Protein AF-0000000081335199 (afdb_homodimer)

Radius of gyration: 25.82 Å; Cα contacts (8 Å, |Δi|>4): 735; chains: 2; bounding box: 62×89×56 Å

Foldseek 3Di:
DVVLVVLLVVLLVCLLPPCLLLLCADLLLVLLVLLQCLLVLVLLVLLLVLLQVVQAPPDPPHDGGPDVLSNVLSVVVCCCQAWNAAPVGGTHHLSVLSVVLSVLSPRDPQLVVQLVVCVVVVHDNLVSCVVSVSDDLSSQLSVLSNCCSPPNDSLLSLLLSQQLPLARLLSSLVSNVVSHPPPCVRRVSSNVSNVSSNPPRPPPSNVSSVVVSCVVCVVPPVSVVSSSVSSSVSSVSVVSSSVVSSVVSVVSVVVVVD/DVVLVVLLVVLLVCLLPPCLLLLCADLLLVLLVLLQCLLVLVLLVLLLVLLQVVQAPPDPPHDGGPDVLSNVLSVVVCCCQAWNAAPVGGTHHLSVLSVVLSVLSPRDCQLVVQLVVCVVVVHDNLVSCVVSVSDDLSSQLSVLSNCCSPPNDSLLSLLLSQQQPLPRLLSSLVSNVVSHPPPCVRRVSVNVSNVSSNVPRPPPSNVSSVVVSCVVCVVPPVSVVSSSVSSSVSSVSVVSSSVVSSVVSVVSVVVVVD

Secondary structure (DSSP, 8-state):
-HHHHHHHHHHHHHHHT-THHHH--SHHHHHHHHHHHHHHHHHHHHHHHHHHHHHS--SSS----S-HHHHHHHHHHHHHHHHEEPTTSSEE-HHHHHHHHHHHHT---HHHHHHHHHHHTT--HHHHHHHHT--HHHHHHHHHHHHHHHHS-HHHHHHHHIIIIITTHHHHHHHHHHH--S-TTT-HHHHHHHHHHHHHIIIIIHHHHHHHHHHHHTT-HHHHHHHHHHHHHHHHHHHHHHHHHHHHHHHHHHHHH-/-HHHHHHHHHHHHHHHT-THHHH--SHHHHHHHHHHHHHHHHHHHHHHHHHHHHHS--SSS----S-HHHHHHHHHHHHHHHHEEPTTSSEE-HHHHHHHHHHHHT---HHHHHHHHHHHTT--HHHHHHHHT--HHHHHHHHHHHHHHHHS-HHHHHHHHIIIIITTHHHHHHHHHHH--S-TTT-HHHHHHHHHHHHHIIIIIHHHHHHHHHHHHTT-HHHHHHHHHHHHHHHHHHHHHHHHHHHHHHHHHHHHH-

InterPro domains:
  IPR016084 Haem oxygenase-like, multi-helical [G3DSA:1.20.910.10] (7-250)
  IPR016084 Haem oxygenase-like, multi-helical [SSF48613] (106-246)
  IPR024423 Protein of unknown function DUF3050 [PF11251] (6-245)

Structure (mmCIF, N/CA/C/O backbone):
data_AF-0000000081335199-model_v1
#
loop_
_entity.id
_entity.type
_entity.pdbx_description
1 polymer 'DUF3050 domain-containing protein'
#
loop_
_atom_site.group_PDB
_atom_site.id
_atom_site.type_symbol
_atom_site.label_atom_id
_atom_site.label_alt_id
_atom_site.label_comp_id
_atom_site.label_asym_id
_atom_site.label_entity_id
_atom_site.label_seq_id
_atom_site.pdbx_PDB_ins_code
_atom_site.Cartn_x
_atom_site.Cartn_y
_atom_site.Cartn_z
_atom_site.occupancy
_atom_site.B_iso_or_equiv
_atom_site.auth_seq_id
_atom_site.auth_comp_id
_atom_site.auth_asym_id
_atom_site.auth_atom_id
_atom_site.pdbx_PDB_model_num
ATOM 1 N N . MET A 1 1 ? 31.25 -16.438 -7.137 1 57.59 1 MET A N 1
ATOM 2 C CA . MET A 1 1 ? 30.312 -15.383 -7.484 1 57.59 1 MET A CA 1
ATOM 3 C C . MET A 1 1 ? 30 -15.398 -8.977 1 57.59 1 MET A C 1
ATOM 5 O O . MET A 1 1 ? 28.828 -15.359 -9.375 1 57.59 1 MET A O 1
ATOM 9 N N . GLU A 1 2 ? 31.109 -15.484 -9.82 1 64.5 2 GLU A N 1
ATOM 10 C CA . GLU A 1 2 ? 30.953 -15.578 -11.266 1 64.5 2 GLU A CA 1
ATOM 11 C C . GLU A 1 2 ? 30.219 -16.859 -11.656 1 64.5 2 GLU A C 1
ATOM 13 O O . GLU A 1 2 ? 29.375 -16.844 -12.562 1 64.5 2 GLU A O 1
ATOM 18 N N . ASP A 1 3 ? 30.344 -17.75 -10.727 1 90 3 ASP A N 1
ATOM 19 C CA . ASP A 1 3 ? 29.734 -19.062 -11.008 1 90 3 ASP A CA 1
ATOM 20 C C . ASP A 1 3 ? 28.234 -19.047 -10.727 1 90 3 ASP A C 1
ATOM 22 O O . ASP A 1 3 ? 27.438 -19.516 -11.539 1 90 3 ASP A O 1
ATOM 26 N N . LYS A 1 4 ? 27.891 -18.266 -9.734 1 93.94 4 LYS A N 1
ATOM 27 C CA . LYS A 1 4 ? 26.469 -18.234 -9.391 1 93.94 4 LYS A CA 1
ATOM 28 C C . LYS A 1 4 ? 25.688 -17.359 -10.359 1 93.94 4 LYS A C 1
ATOM 30 O O . LYS A 1 4 ? 24.547 -17.672 -10.711 1 93.94 4 LYS A O 1
ATOM 35 N N . LYS A 1 5 ? 26.406 -16.312 -10.75 1 92.88 5 LYS A N 1
ATOM 36 C CA . LYS A 1 5 ? 25.781 -15.438 -11.742 1 92.88 5 LYS A CA 1
ATOM 37 C C . LYS A 1 5 ? 25.516 -16.188 -13.047 1 92.88 5 LYS A C 1
ATOM 39 O O . LYS A 1 5 ? 24.438 -16.062 -13.625 1 92.88 5 LYS A O 1
ATOM 44 N N . SER A 1 6 ? 26.438 -16.906 -13.484 1 95.19 6 SER A N 1
ATOM 45 C CA . SER A 1 6 ? 26.297 -17.688 -14.695 1 95.19 6 SER A CA 1
ATOM 46 C C . SER A 1 6 ? 25.234 -18.781 -14.531 1 95.19 6 SER A C 1
ATOM 48 O O . SER A 1 6 ? 24.469 -19.047 -15.461 1 95.19 6 SER A O 1
ATOM 50 N N . LEU A 1 7 ? 25.312 -19.391 -13.391 1 95.94 7 LEU A N 1
ATOM 51 C CA . LEU A 1 7 ? 24.312 -20.406 -13.109 1 95.94 7 LEU A CA 1
ATOM 52 C C . LEU A 1 7 ? 22.906 -19.828 -13.141 1 95.94 7 LEU A C 1
ATOM 54 O O . LEU A 1 7 ? 21.984 -20.422 -13.711 1 95.94 7 LEU A O 1
ATOM 58 N N . LEU A 1 8 ? 22.734 -18.672 -12.484 1 95.44 8 LEU A N 1
ATOM 59 C CA . LEU A 1 8 ? 21.438 -18 -12.477 1 95.44 8 LEU A CA 1
ATOM 60 C C . LEU A 1 8 ? 20.969 -17.703 -13.906 1 95.44 8 LEU A C 1
ATOM 62 O O . LEU A 1 8 ? 19.828 -17.984 -14.258 1 95.44 8 LEU A O 1
ATOM 66 N N . SER A 1 9 ? 21.859 -17.219 -14.695 1 93.94 9 SER A N 1
ATOM 67 C CA . SER A 1 9 ? 21.531 -16.906 -16.078 1 93.94 9 SER A CA 1
ATOM 68 C C . SER A 1 9 ? 21.109 -18.156 -16.844 1 93.94 9 SER A C 1
ATOM 70 O O . SER A 1 9 ? 20.156 -18.141 -17.625 1 93.94 9 SER A O 1
ATOM 72 N N . ALA A 1 10 ? 21.812 -19.188 -16.641 1 94.94 10 ALA A N 1
ATOM 73 C CA . ALA A 1 10 ? 21.5 -20.453 -17.297 1 94.94 10 ALA A CA 1
ATOM 74 C C . ALA A 1 10 ? 20.141 -20.984 -16.875 1 94.94 10 ALA A C 1
ATOM 76 O O . ALA A 1 10 ? 19.359 -21.469 -17.719 1 94.94 10 ALA A O 1
ATOM 77 N N . LYS A 1 11 ? 19.875 -20.922 -15.609 1 94.06 11 LYS A N 1
ATOM 78 C CA . LYS A 1 11 ? 18.609 -21.422 -15.094 1 94.06 11 LYS A CA 1
ATOM 79 C C . LYS A 1 11 ? 17.438 -20.562 -15.578 1 94.06 11 LYS A C 1
ATOM 81 O O . LYS A 1 11 ? 16.359 -21.078 -15.859 1 94.06 11 LYS A O 1
ATOM 86 N N . LYS A 1 12 ? 17.672 -19.281 -15.633 1 91.94 12 LYS A N 1
ATOM 87 C CA . LYS A 1 12 ? 16.641 -18.406 -16.156 1 91.94 12 LYS A CA 1
ATOM 88 C C . LYS A 1 12 ? 16.344 -18.703 -17.625 1 91.94 12 LYS A C 1
ATOM 90 O O . LYS A 1 12 ? 15.195 -18.656 -18.062 1 91.94 12 LYS A O 1
ATOM 95 N N . LEU A 1 13 ? 17.391 -18.969 -18.359 1 90.06 13 LEU A N 1
ATOM 96 C CA . LEU A 1 13 ? 17.234 -19.344 -19.766 1 90.06 13 LEU A CA 1
ATOM 97 C C . LEU A 1 13 ? 16.453 -20.656 -19.891 1 90.06 13 LEU A C 1
ATOM 99 O O . LEU A 1 13 ? 15.57 -20.781 -20.75 1 90.06 13 LEU A O 1
ATOM 103 N N . GLU A 1 14 ? 16.797 -21.578 -19.062 1 91.81 14 GLU A N 1
ATOM 104 C CA . GLU A 1 14 ? 16.078 -22.844 -19.016 1 91.81 14 GLU A CA 1
ATOM 105 C C . GLU A 1 14 ? 14.594 -22.625 -18.719 1 91.81 14 GLU A C 1
ATOM 107 O O . GLU A 1 14 ? 13.727 -23.25 -19.359 1 91.81 14 GLU A O 1
ATOM 112 N N . LEU A 1 15 ? 14.328 -21.781 -17.797 1 90.94 15 LEU A N 1
ATOM 113 C CA . LEU A 1 15 ? 12.953 -21.469 -17.406 1 90.94 15 LEU A CA 1
ATOM 114 C C . LEU A 1 15 ? 12.195 -20.828 -18.562 1 90.94 15 LEU A C 1
ATOM 116 O O . LEU A 1 15 ? 11.055 -21.203 -18.844 1 90.94 15 LEU A O 1
ATOM 120 N N . GLY A 1 16 ? 12.812 -19.891 -19.234 1 86 16 GLY A N 1
ATOM 121 C CA . GLY A 1 16 ? 12.195 -19.188 -20.344 1 86 16 GLY A CA 1
ATOM 122 C C . GLY A 1 16 ? 11.891 -20.094 -21.531 1 86 16 GLY A C 1
ATOM 123 O O . GLY A 1 16 ? 10.938 -19.859 -22.281 1 86 16 GLY A O 1
ATOM 124 N N . ASN A 1 17 ? 12.625 -21.172 -21.656 1 86 17 ASN A N 1
ATOM 125 C CA . ASN A 1 17 ? 12.484 -22.094 -22.781 1 86 17 ASN A CA 1
ATOM 126 C C . ASN A 1 17 ? 11.789 -23.391 -22.359 1 86 17 ASN A C 1
ATOM 128 O O . ASN A 1 17 ? 11.82 -24.375 -23.094 1 86 17 ASN A O 1
ATOM 132 N N . HIS A 1 18 ? 11.219 -23.344 -21.266 1 89.06 18 HIS A N 1
ATOM 133 C CA . HIS A 1 18 ? 10.609 -24.578 -20.75 1 89.06 18 HIS A CA 1
ATOM 134 C C . HIS A 1 18 ? 9.555 -25.094 -21.719 1 89.06 18 HIS A C 1
ATOM 136 O O . HIS A 1 18 ? 8.789 -24.312 -22.297 1 89.06 18 HIS A O 1
ATOM 142 N N . GLN A 1 19 ? 9.383 -26.375 -21.922 1 87.88 19 GLN A N 1
ATOM 143 C CA . GLN A 1 19 ? 8.547 -27.031 -22.922 1 87.88 19 GLN A CA 1
ATOM 144 C C . GLN A 1 19 ? 7.066 -26.922 -22.578 1 87.88 19 GLN A C 1
ATOM 146 O O . GLN A 1 19 ? 6.203 -27.109 -23.438 1 87.88 19 GLN A O 1
ATOM 151 N N . ILE A 1 20 ? 6.789 -26.656 -21.328 1 87.5 20 ILE A N 1
ATOM 152 C CA . ILE A 1 20 ? 5.418 -26.656 -20.844 1 87.5 20 ILE A CA 1
ATOM 153 C C . ILE A 1 20 ? 4.57 -25.688 -21.656 1 87.5 20 ILE A C 1
ATOM 155 O O . ILE A 1 20 ? 3.395 -25.938 -21.922 1 87.5 20 ILE A O 1
ATOM 159 N N . PHE A 1 21 ? 5.09 -24.641 -22.141 1 82.75 21 PHE A N 1
ATOM 160 C CA . PHE A 1 21 ? 4.332 -23.594 -22.797 1 82.75 21 PHE A CA 1
ATOM 161 C C . PHE A 1 21 ? 3.854 -24.047 -24.172 1 82.75 21 PHE A C 1
ATOM 163 O O . PHE A 1 21 ? 2.727 -23.75 -24.578 1 82.75 21 PHE A O 1
ATOM 170 N N . ALA A 1 22 ? 4.637 -24.797 -24.766 1 81 22 ALA A N 1
ATOM 171 C CA . ALA A 1 22 ? 4.273 -25.328 -26.062 1 81 22 ALA A CA 1
ATOM 172 C C . ALA A 1 22 ? 3.227 -26.438 -25.938 1 81 22 ALA A C 1
ATOM 174 O O . ALA A 1 22 ? 2.514 -26.734 -26.906 1 81 22 ALA A O 1
ATOM 175 N N . GLU A 1 23 ? 3.111 -26.906 -24.812 1 84.44 23 GLU A N 1
ATOM 176 C CA . GLU A 1 23 ? 2.217 -28.047 -24.609 1 84.44 23 GLU A CA 1
ATOM 177 C C . GLU A 1 23 ? 0.815 -27.578 -24.219 1 84.44 23 GLU A C 1
ATOM 179 O O . GLU A 1 23 ? -0.126 -28.375 -24.219 1 84.44 23 GLU A O 1
ATOM 184 N N . ILE A 1 24 ? 0.669 -26.328 -23.891 1 83.5 24 ILE A N 1
ATOM 185 C CA . ILE A 1 24 ? -0.651 -25.766 -23.609 1 83.5 24 ILE A CA 1
ATOM 186 C C . ILE A 1 24 ? -1.354 -25.453 -24.938 1 83.5 24 ILE A C 1
ATOM 188 O O . ILE A 1 24 ? -1.366 -24.297 -25.375 1 83.5 24 ILE A O 1
ATOM 192 N N . ASN A 1 25 ? -2.012 -26.422 -25.547 1 78.94 25 ASN A N 1
ATOM 193 C CA . ASN A 1 25 ? -2.512 -26.266 -26.906 1 78.94 25 ASN A CA 1
ATOM 194 C C . ASN A 1 25 ? -3.998 -26.609 -27 1 78.94 25 ASN A C 1
ATOM 196 O O . ASN A 1 25 ? -4.547 -26.703 -28.094 1 78.94 25 ASN A O 1
ATOM 200 N N . SER A 1 26 ? -4.602 -26.875 -25.906 1 81.75 26 SER A N 1
ATOM 201 C CA . SER A 1 26 ? -6.031 -27.156 -25.859 1 81.75 26 SER A CA 1
ATOM 202 C C . SER A 1 26 ? -6.648 -26.672 -24.547 1 81.75 26 SER A C 1
ATOM 204 O O . SER A 1 26 ? -5.938 -26.438 -23.578 1 81.75 26 SER A O 1
ATOM 206 N N . LEU A 1 27 ? -7.945 -26.547 -24.547 1 84.31 27 LEU A N 1
ATOM 207 C CA . LEU A 1 27 ? -8.648 -26.016 -23.391 1 84.31 27 LEU A CA 1
ATOM 208 C C . LEU A 1 27 ? -8.539 -26.984 -22.203 1 84.31 27 LEU A C 1
ATOM 210 O O . LEU A 1 27 ? -8.297 -26.562 -21.078 1 84.31 27 LEU A O 1
ATOM 214 N N . PRO A 1 28 ? -8.672 -28.281 -22.484 1 87.56 28 PRO A N 1
ATOM 215 C CA . PRO A 1 28 ? -8.516 -29.188 -21.359 1 87.56 28 PRO A CA 1
ATOM 216 C C . PRO A 1 28 ? -7.137 -29.109 -20.719 1 87.56 28 PRO A C 1
ATOM 218 O O . PRO A 1 28 ? -7.027 -29.141 -19.484 1 87.56 28 PRO A O 1
ATOM 221 N N . VAL A 1 29 ? -6.164 -28.953 -21.5 1 87.19 29 VAL A N 1
ATOM 222 C CA . VAL A 1 29 ? -4.801 -28.844 -21 1 87.19 29 VAL A CA 1
ATOM 223 C C . VAL A 1 29 ? -4.629 -27.531 -20.234 1 87.19 29 VAL A C 1
ATOM 225 O O . VAL A 1 29 ? -4 -27.484 -19.188 1 87.19 29 VAL A O 1
ATOM 228 N N . LEU A 1 30 ? -5.188 -26.484 -20.797 1 88.31 30 LEU A N 1
ATOM 229 C CA . LEU A 1 30 ? -5.129 -25.188 -20.156 1 88.31 30 LEU A CA 1
ATOM 230 C C . LEU A 1 30 ? -5.789 -25.234 -18.781 1 88.31 30 LEU A C 1
ATOM 232 O O . LEU A 1 30 ? -5.281 -24.641 -17.828 1 88.31 30 LEU A O 1
ATOM 236 N N . ARG A 1 31 ? -6.848 -25.891 -18.703 1 92.19 31 ARG A N 1
ATOM 237 C CA . ARG A 1 31 ? -7.559 -26.016 -17.438 1 92.19 31 ARG A CA 1
ATOM 238 C C . ARG A 1 31 ? -6.684 -26.672 -16.375 1 92.19 31 ARG A C 1
ATOM 240 O O . ARG A 1 31 ? -6.594 -26.188 -15.242 1 92.19 31 ARG A O 1
ATOM 247 N N . VAL A 1 32 ? -6.055 -27.703 -16.797 1 91.81 32 VAL A N 1
ATOM 248 C CA . VAL A 1 32 ? -5.191 -28.438 -15.867 1 91.81 32 VAL A CA 1
ATOM 249 C C . VAL A 1 32 ? -4.031 -27.547 -15.438 1 91.81 32 VAL A C 1
ATOM 251 O O . VAL A 1 32 ? -3.686 -27.5 -14.25 1 91.81 32 VAL A O 1
ATOM 254 N N . PHE A 1 33 ? -3.523 -26.875 -16.328 1 92.56 33 PHE A N 1
ATOM 255 C CA . PHE A 1 33 ? -2.441 -25.938 -16.047 1 92.56 33 PHE A CA 1
ATOM 256 C C . PHE A 1 33 ? -2.881 -24.906 -15.031 1 92.56 33 PHE A C 1
ATOM 258 O O . PHE A 1 33 ? -2.203 -24.688 -14.023 1 92.56 33 PHE A O 1
ATOM 265 N N . MET A 1 34 ? -4.012 -24.312 -15.258 1 95.06 34 MET A N 1
ATOM 266 C CA . MET A 1 34 ? -4.496 -23.203 -14.438 1 95.06 34 MET A CA 1
ATOM 267 C C . MET A 1 34 ? -4.82 -23.672 -13.023 1 95.06 34 MET A C 1
ATOM 269 O O . MET A 1 34 ? -4.613 -22.922 -12.055 1 95.06 34 MET A O 1
ATOM 273 N N . GLU A 1 35 ? -5.289 -24.844 -12.875 1 96.69 35 GLU A N 1
ATOM 274 C CA . GLU A 1 35 ? -5.738 -25.359 -11.594 1 96.69 35 GLU A CA 1
ATOM 275 C C . GLU A 1 35 ? -4.566 -25.547 -10.633 1 96.69 35 GLU A C 1
ATOM 277 O O . GLU A 1 35 ? -4.754 -25.562 -9.414 1 96.69 35 GLU A O 1
ATOM 282 N N . THR A 1 36 ? -3.408 -25.562 -11.211 1 95.81 36 THR A N 1
ATOM 283 C CA . THR A 1 36 ? -2.213 -25.641 -10.383 1 95.81 36 THR A CA 1
ATOM 284 C C . THR A 1 36 ? -1.517 -24.281 -10.305 1 95.81 36 THR A C 1
ATOM 286 O O . THR A 1 36 ? -1.109 -23.844 -9.227 1 95.81 36 THR A O 1
ATOM 289 N N . HIS A 1 37 ? -1.4 -23.656 -11.438 1 95.31 37 HIS A N 1
ATOM 290 C CA . HIS A 1 37 ? -0.666 -22.406 -11.539 1 95.31 37 HIS A CA 1
ATOM 291 C C . HIS A 1 37 ? -1.294 -21.328 -10.664 1 95.31 37 HIS A C 1
ATOM 293 O O . HIS A 1 37 ? -0.603 -20.406 -10.203 1 95.31 37 HIS A O 1
ATOM 299 N N . VAL A 1 38 ? -2.559 -21.422 -10.359 1 97.81 38 VAL A N 1
ATOM 300 C CA . VAL A 1 38 ? -3.271 -20.422 -9.57 1 97.81 38 VAL A CA 1
ATOM 301 C C . VAL A 1 38 ? -2.623 -20.297 -8.188 1 97.81 38 VAL A C 1
ATOM 303 O O . VAL A 1 38 ? -2.609 -19.219 -7.602 1 97.81 38 VAL A O 1
ATOM 306 N N . PHE A 1 39 ? -2.035 -21.344 -7.668 1 98.31 39 PHE A N 1
ATOM 307 C CA . PHE A 1 39 ? -1.361 -21.297 -6.375 1 98.31 39 PHE A CA 1
ATOM 308 C C . PHE A 1 39 ? -0.109 -20.422 -6.449 1 98.31 39 PHE A C 1
ATOM 310 O O . PHE A 1 39 ? 0.224 -19.719 -5.492 1 98.31 39 PHE A O 1
ATOM 317 N N . ALA A 1 40 ? 0.54 -20.469 -7.602 1 96.31 40 ALA A N 1
ATOM 318 C CA . ALA A 1 40 ? 1.708 -19.625 -7.816 1 96.31 40 ALA A CA 1
ATOM 319 C C . ALA A 1 40 ? 1.299 -18.156 -7.98 1 96.31 40 ALA A C 1
ATOM 321 O O . ALA A 1 40 ? 2.031 -17.25 -7.57 1 96.31 40 ALA A O 1
ATOM 322 N N . VAL A 1 41 ? 0.134 -17.984 -8.57 1 96.25 41 VAL A N 1
ATOM 323 C CA . VAL A 1 41 ? -0.402 -16.625 -8.688 1 96.25 41 VAL A CA 1
ATOM 324 C C . VAL A 1 41 ? -0.678 -16.047 -7.301 1 96.25 41 VAL A C 1
ATOM 326 O O . VAL A 1 41 ? -0.347 -14.898 -7.023 1 96.25 41 VAL A O 1
ATOM 329 N N . TRP A 1 42 ? -1.194 -16.859 -6.418 1 98.12 42 TRP A N 1
ATOM 330 C CA . TRP A 1 42 ? -1.575 -16.438 -5.074 1 98.12 42 TRP A CA 1
ATOM 331 C C . TRP A 1 42 ? -0.344 -16.109 -4.238 1 98.12 42 TRP A C 1
ATOM 333 O O . TRP A 1 42 ? -0.297 -15.07 -3.576 1 98.12 42 TRP A O 1
ATOM 343 N N . ASP A 1 43 ? 0.627 -16.969 -4.207 1 98 43 ASP A N 1
ATOM 344 C CA . ASP A 1 43 ? 1.722 -16.828 -3.25 1 98 43 ASP A CA 1
ATOM 345 C C . ASP A 1 43 ? 2.631 -15.656 -3.621 1 98 43 ASP A C 1
ATOM 347 O O . ASP A 1 43 ? 3.385 -15.156 -2.783 1 98 43 ASP A O 1
ATOM 351 N N . PHE A 1 44 ? 2.586 -15.25 -4.926 1 95.69 44 PHE A N 1
ATOM 352 C CA . PHE A 1 44 ? 3.342 -14.094 -5.391 1 95.69 44 PHE A CA 1
ATOM 353 C C . PHE A 1 44 ? 3.117 -12.891 -4.477 1 95.69 44 PHE A C 1
ATOM 355 O O . PHE A 1 44 ? 4.059 -12.164 -4.16 1 95.69 44 PHE A O 1
ATOM 362 N N . MET A 1 45 ? 1.936 -12.672 -4.102 1 97.5 45 MET A N 1
ATOM 363 C CA . MET A 1 45 ? 1.551 -11.492 -3.326 1 97.5 45 MET A CA 1
ATOM 364 C C . MET A 1 45 ? 2.277 -11.461 -1.984 1 97.5 45 MET A C 1
ATOM 366 O O . MET A 1 45 ? 2.564 -10.391 -1.455 1 97.5 45 MET A O 1
ATOM 370 N N . SER A 1 46 ? 2.613 -12.625 -1.498 1 98.5 46 SER A N 1
ATOM 371 C CA . SER A 1 46 ? 3.295 -12.648 -0.209 1 98.5 46 SER A CA 1
ATOM 372 C C . SER A 1 46 ? 4.715 -12.102 -0.324 1 98.5 46 SER A C 1
ATOM 374 O O . SER A 1 46 ? 5.219 -11.461 0.599 1 98.5 46 SER A O 1
ATOM 376 N N . LEU A 1 47 ? 5.355 -12.352 -1.446 1 97.94 47 LEU A N 1
ATOM 377 C CA . LEU A 1 47 ? 6.652 -11.734 -1.685 1 97.94 47 LEU A CA 1
ATOM 378 C C . LEU A 1 47 ? 6.516 -10.219 -1.807 1 97.94 47 LEU A C 1
ATOM 380 O O . LEU A 1 47 ? 7.27 -9.469 -1.18 1 97.94 47 LEU A O 1
ATOM 384 N N . ALA A 1 48 ? 5.551 -9.82 -2.562 1 96.94 48 ALA A N 1
ATOM 385 C CA . ALA A 1 48 ? 5.332 -8.391 -2.785 1 96.94 48 ALA A CA 1
ATOM 386 C C . ALA A 1 48 ? 5.004 -7.676 -1.478 1 96.94 48 ALA A C 1
ATOM 388 O O . ALA A 1 48 ? 5.535 -6.598 -1.202 1 96.94 48 ALA A O 1
ATOM 389 N N . LYS A 1 49 ? 4.172 -8.297 -0.637 1 98.5 49 LYS A N 1
ATOM 390 C CA . LYS A 1 49 ? 3.732 -7.652 0.598 1 98.5 49 LYS A CA 1
ATOM 391 C C . LYS A 1 49 ? 4.844 -7.652 1.644 1 98.5 49 LYS A C 1
ATOM 393 O O . LYS A 1 49 ? 4.945 -6.727 2.449 1 98.5 49 LYS A O 1
ATOM 398 N N . ARG A 1 50 ? 5.699 -8.656 1.594 1 98.62 50 ARG A N 1
ATOM 399 C CA . ARG A 1 50 ? 6.887 -8.602 2.441 1 98.62 50 ARG A CA 1
ATOM 400 C C . ARG A 1 50 ? 7.766 -7.414 2.084 1 98.62 50 ARG A C 1
ATOM 402 O O . ARG A 1 50 ? 8.273 -6.719 2.971 1 98.62 50 ARG A O 1
ATOM 409 N N . LEU A 1 51 ? 7.945 -7.242 0.836 1 98.25 51 LEU A N 1
ATOM 410 C CA . LEU A 1 51 ? 8.727 -6.09 0.403 1 98.25 51 LEU A CA 1
ATOM 411 C C . LEU A 1 51 ? 8.031 -4.785 0.78 1 98.25 51 LEU A C 1
ATOM 413 O O . LEU A 1 51 ? 8.688 -3.807 1.137 1 98.25 51 LEU A O 1
ATOM 417 N N . GLN A 1 52 ? 6.719 -4.766 0.704 1 98.44 52 GLN A N 1
ATOM 418 C CA . GLN A 1 52 ? 5.98 -3.586 1.143 1 98.44 52 GLN A CA 1
ATOM 419 C C . GLN A 1 52 ? 6.246 -3.287 2.615 1 98.44 52 GLN A C 1
ATOM 421 O O . GLN A 1 52 ? 6.465 -2.133 2.99 1 98.44 52 GLN A O 1
ATOM 426 N N . GLN A 1 53 ? 6.242 -4.305 3.428 1 98.12 53 GLN A N 1
ATOM 427 C CA . GLN A 1 53 ? 6.52 -4.133 4.852 1 98.12 53 GLN A CA 1
ATOM 428 C C . GLN A 1 53 ? 7.898 -3.521 5.074 1 98.12 53 GLN A C 1
ATOM 430 O O . GLN A 1 53 ? 8.07 -2.682 5.957 1 98.12 53 GLN A O 1
ATOM 435 N N . ASP A 1 54 ? 8.797 -3.922 4.246 1 98.06 54 ASP A N 1
ATOM 436 C CA . ASP A 1 54 ? 10.188 -3.539 4.473 1 98.06 54 ASP A CA 1
ATOM 437 C C . ASP A 1 54 ? 10.484 -2.17 3.865 1 98.06 54 ASP A C 1
ATOM 439 O O . ASP A 1 54 ? 11.328 -1.427 4.379 1 98.06 54 ASP A O 1
ATOM 443 N N . LEU A 1 55 ? 9.812 -1.881 2.766 1 97.94 55 LEU A N 1
ATOM 444 C CA . LEU A 1 55 ? 10.273 -0.758 1.955 1 97.94 55 LEU A CA 1
ATOM 445 C C . LEU A 1 55 ? 9.336 0.439 2.113 1 97.94 55 LEU A C 1
ATOM 447 O O . LEU A 1 55 ? 9.656 1.544 1.667 1 97.94 55 LEU A O 1
ATOM 451 N N . THR A 1 56 ? 8.18 0.212 2.666 1 98 56 THR A N 1
ATOM 452 C CA . THR A 1 56 ? 7.246 1.276 3.008 1 98 56 THR A CA 1
ATOM 453 C C . THR A 1 56 ? 6.926 1.258 4.5 1 98 56 THR A C 1
ATOM 455 O O . THR A 1 56 ? 7.715 0.752 5.301 1 98 56 THR A O 1
ATOM 458 N N . CYS A 1 57 ? 5.918 1.924 4.926 1 96.81 57 CYS A N 1
ATOM 459 C CA . CYS A 1 57 ? 5.5 1.894 6.32 1 96.81 57 CYS A CA 1
ATOM 460 C C . CYS A 1 57 ? 4.105 1.296 6.457 1 96.81 57 CYS A C 1
ATOM 462 O O . CYS A 1 57 ? 3.133 1.847 5.938 1 96.81 57 CYS A O 1
ATOM 464 N N . THR A 1 58 ? 4.066 0.153 7.102 1 96.31 58 THR A N 1
ATOM 465 C CA . THR A 1 58 ? 2.773 -0.485 7.309 1 96.31 58 THR A CA 1
ATOM 466 C C . THR A 1 58 ? 2.393 -0.469 8.789 1 96.31 58 THR A C 1
ATOM 468 O O . THR A 1 58 ? 1.391 -1.069 9.18 1 96.31 58 THR A O 1
ATOM 471 N N . ARG A 1 59 ? 3.119 0.236 9.555 1 95.31 59 ARG A N 1
ATOM 472 C CA . ARG A 1 59 ? 2.873 0.348 10.992 1 95.31 59 ARG A CA 1
ATOM 473 C C . ARG A 1 59 ? 2.352 1.736 11.352 1 95.31 59 ARG A C 1
ATOM 475 O O . ARG A 1 59 ? 2.385 2.65 10.523 1 95.31 59 ARG A O 1
ATOM 482 N N . LEU A 1 60 ? 1.862 1.845 12.617 1 97.38 60 LEU A N 1
ATOM 483 C CA . LEU A 1 60 ? 1.361 3.109 13.148 1 97.38 60 LEU A CA 1
ATOM 484 C C . LEU A 1 60 ? 2.115 3.506 14.414 1 97.38 60 LEU A C 1
ATOM 486 O O . LEU A 1 60 ? 2.42 2.654 15.25 1 97.38 60 LEU A O 1
ATOM 490 N N . PRO A 1 61 ? 2.406 4.73 14.609 1 98.12 61 PRO A N 1
ATOM 491 C CA . PRO A 1 61 ? 2.174 5.832 13.68 1 98.12 61 PRO A CA 1
ATOM 492 C C . PRO A 1 61 ? 3.098 5.781 12.461 1 98.12 61 PRO A C 1
ATOM 494 O O . PRO A 1 61 ? 4.188 5.203 12.531 1 98.12 61 PRO A O 1
ATOM 497 N N . TRP A 1 62 ? 2.689 6.41 11.445 1 98.44 62 TRP A N 1
ATOM 498 C CA . TRP A 1 62 ? 3.377 6.34 10.164 1 98.44 62 TRP A CA 1
ATOM 499 C C . TRP A 1 62 ? 4.703 7.09 10.211 1 98.44 62 TRP A C 1
ATOM 501 O O . TRP A 1 62 ? 4.805 8.141 10.852 1 98.44 62 TRP A O 1
ATOM 511 N N . LEU A 1 63 ? 5.68 6.598 9.539 1 98.19 63 LEU A N 1
ATOM 512 C CA . LEU A 1 63 ? 6.957 7.254 9.289 1 98.19 63 LEU A CA 1
ATOM 513 C C . LEU A 1 63 ? 7.32 7.203 7.812 1 98.19 63 LEU A C 1
ATOM 515 O O . LEU A 1 63 ? 7.004 6.23 7.125 1 98.19 63 LEU A O 1
ATOM 519 N N . PRO A 1 64 ? 7.934 8.266 7.32 1 97.25 64 PRO A N 1
ATOM 520 C CA . PRO A 1 64 ? 8.281 8.273 5.895 1 97.25 64 PRO A CA 1
ATOM 521 C C . PRO A 1 64 ? 9.242 7.145 5.516 1 97.25 64 PRO A C 1
ATOM 523 O O . PRO A 1 64 ? 10.141 6.809 6.289 1 97.25 64 PRO A O 1
ATOM 526 N N . PRO A 1 65 ? 9.016 6.555 4.352 1 96.31 65 PRO A N 1
ATOM 527 C CA . PRO A 1 65 ? 9.953 5.523 3.9 1 96.31 65 PRO A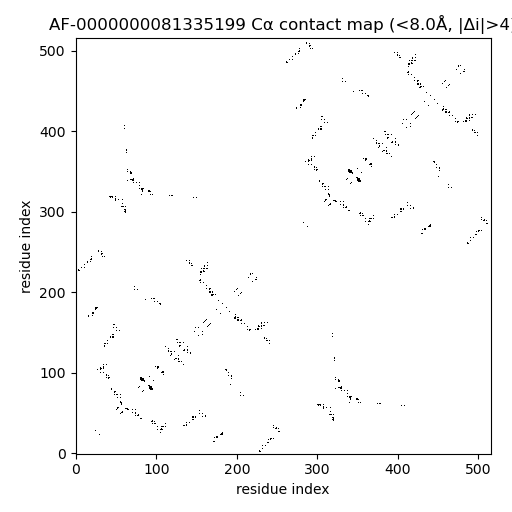 CA 1
ATOM 528 C C . PRO A 1 65 ? 11.391 6.039 3.777 1 96.31 65 PRO A C 1
ATOM 530 O O . PRO A 1 65 ? 11.602 7.215 3.469 1 96.31 65 PRO A O 1
ATOM 533 N N . LEU A 1 66 ? 12.32 5.191 3.951 1 94.75 66 LEU A N 1
ATOM 534 C CA . LEU A 1 66 ? 13.734 5.551 3.896 1 94.75 66 LEU A CA 1
ATOM 535 C C . LEU A 1 66 ? 14.211 5.645 2.451 1 94.75 66 LEU A C 1
ATOM 537 O O . LEU A 1 66 ? 15.148 6.391 2.15 1 94.75 66 LEU A O 1
ATOM 541 N N . ASP A 1 67 ? 13.633 4.828 1.594 1 95.62 67 ASP A N 1
ATOM 542 C CA . ASP A 1 67 ? 13.938 4.797 0.167 1 95.62 67 ASP A CA 1
ATOM 543 C C . ASP A 1 67 ? 12.695 5.082 -0.67 1 95.62 67 ASP A C 1
ATOM 545 O O . ASP A 1 67 ? 11.969 4.164 -1.051 1 95.62 67 ASP A O 1
ATOM 549 N N . PRO A 1 68 ? 12.516 6.367 -1.053 1 94.94 68 PRO A N 1
ATOM 550 C CA . PRO A 1 68 ? 11.281 6.758 -1.742 1 94.94 68 PRO A CA 1
ATOM 551 C C . PRO A 1 68 ? 11.102 6.039 -3.078 1 94.94 68 PRO A C 1
ATOM 553 O O . PRO A 1 68 ? 9.969 5.734 -3.471 1 94.94 68 PRO A O 1
ATOM 556 N N . ALA A 1 69 ? 12.18 5.816 -3.771 1 94.81 69 ALA A N 1
ATOM 557 C CA . ALA A 1 69 ? 12.094 5.113 -5.051 1 94.81 69 ALA A CA 1
ATOM 558 C C . ALA A 1 69 ? 11.586 3.688 -4.855 1 94.81 69 ALA A C 1
ATOM 560 O O . ALA A 1 69 ? 10.75 3.207 -5.625 1 94.81 69 ALA A O 1
ATOM 561 N N . ALA A 1 70 ? 12.109 3.012 -3.848 1 96.56 70 ALA A N 1
ATOM 562 C CA . ALA A 1 70 ? 11.664 1.658 -3.529 1 96.56 70 ALA A CA 1
ATOM 563 C C . ALA A 1 70 ? 10.195 1.653 -3.104 1 96.56 70 ALA A C 1
ATOM 565 O O . ALA A 1 70 ? 9.43 0.774 -3.502 1 96.56 70 ALA A O 1
ATOM 566 N N . ALA A 1 71 ? 9.875 2.672 -2.328 1 97.56 71 ALA A N 1
ATOM 567 C CA . ALA A 1 71 ? 8.492 2.787 -1.876 1 97.56 71 ALA A CA 1
ATOM 568 C C . ALA A 1 71 ? 7.543 2.973 -3.057 1 97.56 71 ALA A C 1
ATOM 570 O O . ALA A 1 71 ? 6.484 2.346 -3.115 1 97.56 71 ALA A O 1
ATOM 571 N N . HIS A 1 72 ? 7.949 3.791 -3.977 1 96.94 72 HIS A N 1
ATOM 572 C CA . HIS A 1 72 ? 7.125 4.02 -5.156 1 96.94 72 HIS A CA 1
ATOM 573 C C . HIS A 1 72 ? 6.949 2.738 -5.965 1 96.94 72 HIS A C 1
ATOM 575 O O . HIS A 1 72 ? 5.836 2.398 -6.363 1 96.94 72 HIS A O 1
ATOM 581 N N . LEU A 1 73 ? 8.047 2.102 -6.172 1 94.94 73 LEU A N 1
ATOM 582 C CA . LEU A 1 73 ? 8.016 0.869 -6.953 1 94.94 73 LEU A CA 1
ATOM 583 C C . LEU A 1 73 ? 7.043 -0.136 -6.34 1 94.94 73 LEU A C 1
ATOM 585 O O . LEU A 1 73 ? 6.152 -0.643 -7.027 1 94.94 73 LEU A O 1
ATOM 589 N N . ILE A 1 74 ? 7.18 -0.381 -5.055 1 96.5 74 ILE A N 1
ATOM 590 C CA . ILE A 1 74 ? 6.383 -1.418 -4.406 1 96.5 74 ILE A CA 1
ATOM 591 C C . ILE A 1 74 ? 4.922 -0.976 -4.332 1 96.5 74 ILE A C 1
ATOM 593 O O . ILE A 1 74 ? 4.012 -1.783 -4.527 1 96.5 74 ILE A O 1
ATOM 597 N N . ASN A 1 75 ? 4.68 0.303 -4.047 1 97 75 ASN A N 1
ATOM 598 C CA . ASN A 1 75 ? 3.307 0.793 -4.012 1 97 75 ASN A CA 1
ATOM 599 C C . ASN A 1 75 ? 2.627 0.655 -5.371 1 97 75 ASN A C 1
ATOM 601 O O . ASN A 1 75 ? 1.44 0.329 -5.449 1 97 75 ASN A O 1
ATOM 605 N N . GLU A 1 76 ? 3.365 0.932 -6.391 1 94.75 76 GLU A N 1
ATOM 606 C CA . GLU A 1 76 ? 2.816 0.804 -7.734 1 94.75 76 GLU A CA 1
ATOM 607 C C . GLU A 1 76 ? 2.49 -0.65 -8.062 1 94.75 76 GLU A C 1
ATOM 609 O O . GLU A 1 76 ? 1.425 -0.944 -8.609 1 94.75 76 GLU A O 1
ATOM 614 N N . ILE A 1 77 ? 3.391 -1.501 -7.73 1 93.38 77 ILE A N 1
ATOM 615 C CA . ILE A 1 77 ? 3.176 -2.926 -7.953 1 93.38 77 ILE A CA 1
ATOM 616 C C . ILE A 1 77 ? 1.942 -3.389 -7.18 1 93.38 77 ILE A C 1
ATOM 618 O O . ILE A 1 77 ? 1.084 -4.086 -7.727 1 93.38 77 ILE A O 1
ATOM 622 N N . ILE A 1 78 ? 1.826 -2.977 -5.957 1 96.12 78 ILE A N 1
ATOM 623 C CA . ILE A 1 78 ? 0.726 -3.408 -5.102 1 96.12 78 ILE A CA 1
ATOM 624 C C . ILE A 1 78 ? -0.594 -2.869 -5.645 1 96.12 78 ILE A C 1
ATOM 626 O O . ILE A 1 78 ? -1.601 -3.582 -5.672 1 96.12 78 ILE A O 1
ATOM 630 N N . LEU A 1 79 ? -0.599 -1.63 -6.094 1 95.5 79 LEU A N 1
ATOM 631 C CA . LEU A 1 79 ? -1.818 -1.083 -6.68 1 95.5 79 LEU A CA 1
ATOM 632 C C . LEU A 1 79 ? -2.291 -1.939 -7.852 1 95.5 79 LEU A C 1
ATOM 634 O O . LEU A 1 79 ? -3.469 -2.297 -7.926 1 95.5 79 LEU A O 1
ATOM 638 N N . GLY A 1 80 ? -1.391 -2.285 -8.703 1 92.56 80 GLY A N 1
ATOM 639 C CA . GLY A 1 80 ? -1.729 -3.104 -9.859 1 92.56 80 GLY A CA 1
ATOM 640 C C . GLY A 1 80 ? -2.109 -4.527 -9.484 1 92.56 80 GLY A C 1
ATOM 641 O O . GLY A 1 80 ? -3.16 -5.02 -9.898 1 92.56 80 GLY A O 1
ATOM 642 N N . GLU A 1 81 ? -1.381 -5.16 -8.641 1 93.25 81 GLU A N 1
ATOM 643 C CA . GLU A 1 81 ? -1.529 -6.582 -8.336 1 93.25 81 GLU A CA 1
ATOM 644 C C . GLU A 1 81 ? -2.719 -6.832 -7.418 1 93.25 81 GLU A C 1
ATOM 646 O O . GLU A 1 81 ? -3.432 -7.824 -7.566 1 93.25 81 GLU A O 1
ATOM 651 N N . GLU A 1 82 ? -2.998 -5.902 -6.531 1 96.56 82 GLU A N 1
ATOM 652 C CA . GLU A 1 82 ? -3.971 -6.188 -5.477 1 96.56 82 GLU A CA 1
ATOM 653 C C . GLU A 1 82 ? -5.328 -5.562 -5.797 1 96.56 82 GLU A C 1
ATOM 655 O O . GLU A 1 82 ? -6.336 -5.91 -5.18 1 96.56 82 GLU A O 1
ATOM 660 N N . SER A 1 83 ? -5.32 -4.664 -6.797 1 96.31 83 SER A N 1
ATOM 661 C CA . SER A 1 83 ? -6.582 -3.961 -7.012 1 96.31 83 SER A CA 1
ATOM 662 C C . SER A 1 83 ? -6.66 -3.377 -8.414 1 96.31 83 SER A C 1
ATOM 664 O O . SER A 1 83 ? -7.047 -2.219 -8.594 1 96.31 83 SER A O 1
ATOM 666 N N . ASP A 1 84 ? -6.352 -4.133 -9.367 1 92.69 84 ASP A N 1
ATOM 667 C CA . ASP A 1 84 ? -6.371 -3.703 -10.766 1 92.69 84 ASP A CA 1
ATOM 668 C C . ASP A 1 84 ? -7.805 -3.607 -11.289 1 92.69 84 ASP A C 1
ATOM 670 O O . ASP A 1 84 ? -8.75 -4.008 -10.602 1 92.69 84 ASP A O 1
ATOM 674 N N . GLN A 1 85 ? -7.852 -2.977 -12.484 1 90.56 85 GLN A N 1
ATOM 675 C CA . GLN A 1 85 ? -9.148 -2.885 -13.141 1 90.56 85 GLN A CA 1
ATOM 676 C C . GLN A 1 85 ? -9.555 -4.23 -13.742 1 90.56 85 GLN A C 1
ATOM 678 O O . GLN A 1 85 ? -8.727 -4.934 -14.312 1 90.56 85 GLN A O 1
ATOM 683 N N . ASN A 1 86 ? -10.805 -4.527 -13.484 1 87.94 86 ASN A N 1
ATOM 684 C CA . ASN A 1 86 ? -11.383 -5.707 -14.125 1 87.94 86 ASN A CA 1
ATO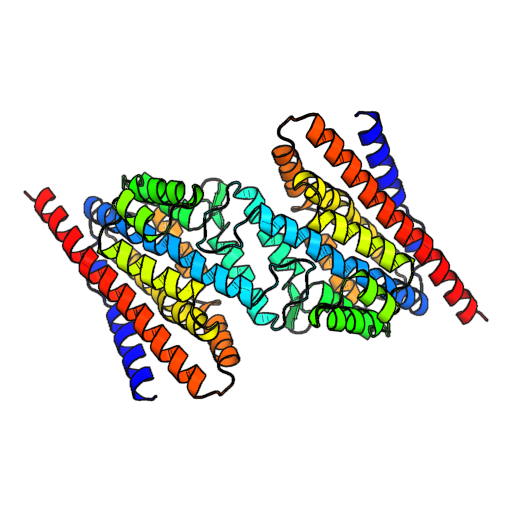M 685 C C . ASN A 1 86 ? -11.969 -5.371 -15.492 1 87.94 86 ASN A C 1
ATOM 687 O O . ASN A 1 86 ? -12.32 -4.223 -15.758 1 87.94 86 ASN A O 1
ATOM 691 N N . LEU A 1 87 ? -12.102 -6.383 -16.375 1 82.44 87 LEU A N 1
ATOM 692 C CA . LEU A 1 87 ? -12.617 -6.203 -17.734 1 82.44 87 LEU A CA 1
ATOM 693 C C . LEU A 1 87 ? -14.07 -5.734 -17.688 1 82.44 87 LEU A C 1
ATOM 695 O O . LEU A 1 87 ? -14.492 -4.945 -18.547 1 82.44 87 LEU A O 1
ATOM 699 N N . GLN A 1 88 ? -14.867 -6.203 -16.844 1 83.94 88 GLN A N 1
ATOM 700 C CA . GLN A 1 88 ? -16.297 -5.914 -16.781 1 83.94 88 GLN A CA 1
ATOM 701 C C . GLN A 1 88 ? -16.578 -4.691 -15.914 1 83.94 88 GLN A C 1
ATOM 703 O O . GLN A 1 88 ? -17.734 -4.289 -15.742 1 83.94 88 GLN A O 1
ATOM 708 N N . GLY A 1 89 ? -15.562 -4.027 -15.391 1 86.81 89 GLY A N 1
ATOM 709 C CA . GLY A 1 89 ? -15.766 -2.908 -14.484 1 86.81 89 GLY A CA 1
ATOM 710 C C . GLY A 1 89 ? -15.492 -3.258 -13.039 1 86.81 89 GLY A C 1
ATOM 711 O O . GLY A 1 89 ? -15.766 -4.379 -12.602 1 86.81 89 GLY A O 1
ATOM 712 N N . GLY A 1 90 ? -14.898 -2.363 -12.352 1 91 90 GLY A N 1
ATOM 713 C CA . GLY A 1 90 ? -14.523 -2.605 -10.969 1 91 90 GLY A CA 1
ATOM 714 C C . GLY A 1 90 ? -13.062 -2.969 -10.805 1 91 90 GLY A C 1
ATOM 715 O O . GLY A 1 90 ? -12.25 -2.738 -11.711 1 91 90 GLY A O 1
ATOM 716 N N . HIS A 1 91 ? -12.805 -3.5 -9.602 1 93.94 91 HIS A N 1
ATOM 717 C CA . HIS A 1 91 ? -11.414 -3.793 -9.297 1 93.94 91 HIS A CA 1
ATOM 718 C C . HIS A 1 91 ? -11.258 -5.199 -8.727 1 93.94 91 HIS A C 1
ATOM 720 O O . HIS A 1 91 ? -12.156 -5.703 -8.055 1 93.94 91 HIS A O 1
ATOM 726 N N . TYR A 1 92 ? -10.102 -5.789 -9.156 1 91.06 92 TYR A N 1
ATOM 727 C CA . TYR A 1 92 ? -9.703 -7.102 -8.664 1 91.06 92 TYR A CA 1
ATOM 728 C C . TYR A 1 92 ? -8.203 -7.148 -8.383 1 91.06 92 TYR A C 1
ATOM 730 O O . TYR A 1 92 ? -7.43 -6.406 -8.984 1 91.06 92 TYR A O 1
ATOM 738 N N . SER A 1 93 ? -7.926 -8.023 -7.41 1 95.25 93 SER A N 1
ATOM 739 C CA . SER A 1 93 ? -6.531 -8.453 -7.434 1 95.25 93 SER A CA 1
ATOM 740 C C . SER A 1 93 ? -6.234 -9.305 -8.664 1 95.25 93 SER A C 1
ATOM 742 O O . SER A 1 93 ? -7.148 -9.852 -9.281 1 95.25 93 SER A O 1
ATOM 744 N N . HIS A 1 94 ? -4.996 -9.391 -9.039 1 93.44 94 HIS A N 1
ATOM 745 C CA . HIS A 1 94 ? -4.621 -10.266 -10.141 1 93.44 94 HIS A CA 1
ATOM 746 C C . HIS A 1 94 ? -4.965 -11.719 -9.836 1 93.44 94 HIS A C 1
ATOM 748 O O . HIS A 1 94 ? -5.277 -12.492 -10.742 1 93.44 94 HIS A O 1
ATOM 754 N N . PHE A 1 95 ? -4.98 -12.078 -8.578 1 96.75 95 PHE A N 1
ATOM 755 C CA . PHE A 1 95 ? -5.43 -13.398 -8.156 1 96.75 95 PHE A CA 1
ATOM 756 C C . PHE A 1 95 ? -6.898 -13.609 -8.508 1 96.75 95 PHE A C 1
ATOM 758 O O . PHE A 1 95 ? -7.258 -14.617 -9.117 1 96.75 95 PHE A O 1
ATOM 765 N N . GLU A 1 96 ? -7.688 -12.656 -8.203 1 95.88 96 GLU A N 1
ATOM 766 C CA . GLU A 1 96 ? -9.109 -12.75 -8.508 1 95.88 96 GLU A CA 1
ATOM 767 C C . GLU A 1 96 ? -9.359 -12.703 -10.016 1 95.88 96 GLU A C 1
ATOM 769 O O . GLU A 1 96 ? -10.273 -13.359 -10.516 1 95.88 96 GLU A O 1
ATOM 774 N N . LEU A 1 97 ? -8.602 -11.93 -10.641 1 94.44 97 LEU A N 1
ATOM 775 C CA . LEU A 1 97 ? -8.695 -11.898 -12.094 1 94.44 97 LEU A CA 1
ATOM 776 C C . LEU A 1 97 ? -8.383 -13.266 -12.688 1 94.44 97 LEU A C 1
ATOM 778 O O . LEU A 1 97 ? -9.047 -13.711 -13.625 1 94.44 97 LEU A O 1
ATOM 782 N N . TYR A 1 98 ? -7.367 -13.891 -12.141 1 95.62 98 TYR A N 1
ATOM 783 C CA . TYR A 1 98 ? -7 -15.234 -12.586 1 95.62 98 TYR A CA 1
ATOM 784 C C . TYR A 1 98 ? -8.125 -16.219 -12.305 1 95.62 98 TYR A C 1
ATOM 786 O O . TYR A 1 98 ? -8.422 -17.078 -13.133 1 95.62 98 TYR A O 1
ATOM 794 N N . LEU A 1 99 ? -8.75 -16.125 -11.141 1 97.38 99 LEU A N 1
ATOM 795 C CA . LEU A 1 99 ? -9.883 -16.984 -10.812 1 97.38 99 LEU A CA 1
ATOM 796 C C . LEU A 1 99 ? -11.008 -16.797 -11.828 1 97.38 99 LEU A C 1
ATOM 798 O O . LEU A 1 99 ? -11.617 -17.781 -12.266 1 97.38 99 LEU A O 1
ATOM 802 N N . HIS A 1 100 ? -11.234 -15.578 -12.148 1 95.19 100 HIS A N 1
ATOM 803 C CA . HIS A 1 100 ? -12.242 -15.289 -13.164 1 95.19 100 HIS A CA 1
ATOM 804 C C . HIS A 1 100 ? -11.891 -15.938 -14.5 1 95.19 100 HIS A C 1
ATOM 806 O O . HIS A 1 100 ? -12.758 -16.516 -15.164 1 95.19 100 HIS A O 1
ATOM 812 N N . ALA A 1 101 ? -10.68 -15.797 -14.875 1 93.5 101 ALA A N 1
ATOM 813 C CA . ALA A 1 101 ? -10.203 -16.406 -16.109 1 93.5 101 ALA A CA 1
ATOM 814 C C . ALA A 1 101 ? -10.375 -17.922 -16.078 1 93.5 101 ALA A C 1
ATOM 816 O O . ALA A 1 101 ? -10.727 -18.547 -17.078 1 93.5 101 ALA A O 1
ATOM 817 N N . MET A 1 102 ? -10.117 -18.531 -14.938 1 96.5 102 MET A N 1
ATOM 818 C CA . MET A 1 102 ? -10.297 -19.969 -14.766 1 96.5 102 MET A CA 1
ATOM 819 C C . MET A 1 102 ? -11.75 -20.375 -15 1 96.5 102 MET A C 1
ATOM 821 O O . MET A 1 102 ? -12.031 -21.297 -15.773 1 96.5 102 MET A O 1
ATOM 825 N N . ARG A 1 103 ? -12.617 -19.672 -14.359 1 96.06 103 ARG A N 1
ATOM 826 C CA . ARG A 1 103 ? -14.039 -19.969 -14.5 1 96.06 103 ARG A CA 1
ATOM 827 C C . ARG A 1 103 ? -14.492 -19.828 -15.945 1 96.06 103 ARG A C 1
ATOM 829 O O . ARG A 1 103 ? -15.289 -20.625 -16.438 1 96.06 103 ARG A O 1
ATOM 836 N N . GLU A 1 104 ? -13.977 -18.922 -16.562 1 92.75 104 GLU A N 1
ATOM 837 C CA . GLU A 1 104 ? -14.32 -18.656 -17.953 1 92.75 104 GLU A CA 1
ATOM 838 C C . GLU A 1 104 ? -14.016 -19.844 -18.844 1 92.75 104 GLU A C 1
ATOM 840 O O . GLU A 1 104 ? -14.789 -20.172 -19.75 1 92.75 104 GLU A O 1
ATOM 845 N N . VAL A 1 105 ? -12.969 -20.594 -18.594 1 91.19 105 VAL A N 1
ATOM 846 C CA . VAL A 1 105 ? -12.547 -21.672 -19.484 1 91.19 105 VAL A CA 1
ATOM 847 C C . VAL A 1 105 ? -12.969 -23.016 -18.906 1 91.19 105 VAL A C 1
ATOM 849 O O . VAL A 1 105 ? -12.641 -24.062 -19.453 1 91.19 105 VAL A O 1
ATOM 852 N N . GLY A 1 106 ? -13.586 -22.969 -17.75 1 94.81 106 GLY A N 1
ATOM 853 C CA . GLY A 1 106 ? -14.125 -24.172 -17.156 1 94.81 106 GLY A CA 1
ATOM 854 C C . GLY A 1 106 ? -13.148 -24.859 -16.234 1 94.81 106 GLY A C 1
ATOM 855 O O . GLY A 1 106 ? -13.328 -26.031 -15.883 1 94.81 106 GLY A O 1
ATOM 856 N N . ALA A 1 107 ? -12.086 -24.188 -15.852 1 96.25 107 ALA A N 1
ATOM 857 C CA . ALA A 1 107 ? -11.156 -24.734 -14.859 1 96.25 107 ALA A CA 1
ATOM 858 C C . ALA A 1 107 ? -11.75 -24.656 -13.453 1 96.25 107 ALA A C 1
ATOM 860 O O . ALA A 1 107 ? -12.375 -23.656 -13.094 1 96.25 107 ALA A O 1
ATOM 861 N N . SER A 1 108 ? -11.547 -25.719 -12.68 1 97.75 108 SER A N 1
ATOM 862 C CA . SER A 1 108 ? -12.086 -25.719 -11.32 1 97.75 108 SER A CA 1
ATOM 863 C C . SER A 1 108 ? -11.312 -24.766 -10.414 1 97.75 108 SER A C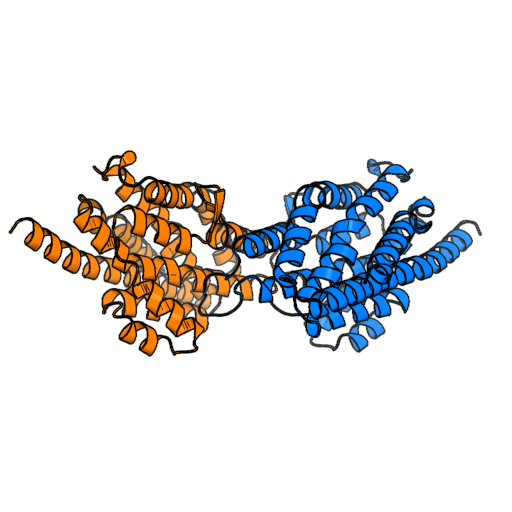 1
ATOM 865 O O . SER A 1 108 ? -10.086 -24.75 -10.422 1 97.75 108 SER A O 1
ATOM 867 N N . THR A 1 109 ? -12.031 -23.984 -9.648 1 98.5 109 THR A N 1
ATOM 868 C CA . THR A 1 109 ? -11.422 -23.109 -8.664 1 98.5 109 THR A CA 1
ATOM 869 C C . THR A 1 109 ? -11.648 -23.641 -7.25 1 98.5 109 THR A C 1
ATOM 871 O O . THR A 1 109 ? -11.344 -22.969 -6.266 1 98.5 109 THR A O 1
ATOM 874 N N . ASP A 1 110 ? -12.141 -24.812 -7.082 1 98.5 110 ASP A N 1
ATOM 875 C CA . ASP A 1 110 ? -12.562 -25.359 -5.797 1 98.5 110 ASP A CA 1
ATOM 876 C C . ASP A 1 110 ? -11.391 -25.469 -4.832 1 98.5 110 ASP A C 1
ATOM 878 O O . ASP A 1 110 ? -11.477 -25.047 -3.678 1 98.5 110 ASP A O 1
ATOM 882 N N . LYS A 1 111 ? -10.352 -26 -5.332 1 98.44 111 LYS A N 1
ATOM 883 C CA . LYS A 1 111 ? -9.211 -26.266 -4.461 1 98.44 111 LYS A CA 1
ATOM 884 C C . LYS A 1 111 ? -8.625 -24.953 -3.924 1 98.44 111 LYS A C 1
ATOM 886 O O . LYS A 1 111 ? -8.406 -24.812 -2.719 1 98.44 111 LYS A O 1
ATOM 891 N N . ILE A 1 112 ? -8.398 -24.016 -4.793 1 98.81 112 ILE A N 1
ATOM 892 C CA . ILE A 1 112 ? -7.754 -22.781 -4.371 1 98.81 112 ILE A CA 1
ATOM 893 C C . ILE A 1 112 ? -8.711 -21.969 -3.494 1 98.81 112 ILE A C 1
ATOM 895 O O . ILE A 1 112 ? -8.281 -21.328 -2.537 1 98.81 112 ILE A O 1
ATOM 899 N N . GLU A 1 113 ? -9.977 -21.984 -3.801 1 98.69 113 GLU A N 1
ATOM 900 C CA . GLU A 1 113 ? -10.938 -21.266 -2.971 1 98.69 113 GLU A CA 1
ATOM 901 C C . GLU A 1 113 ? -11.055 -21.906 -1.588 1 98.69 113 GLU A C 1
ATOM 903 O O . GLU A 1 113 ? -11.188 -21.203 -0.584 1 98.69 113 GLU A O 1
ATOM 908 N N . HIS A 1 114 ? -11.023 -23.203 -1.553 1 98.81 114 HIS A N 1
ATOM 909 C CA . HIS A 1 114 ? -10.984 -23.891 -0.269 1 98.81 114 HIS A CA 1
ATOM 910 C C . HIS A 1 114 ? -9.719 -23.547 0.51 1 98.81 114 HIS A C 1
ATOM 912 O O . HIS A 1 114 ? -9.773 -23.328 1.722 1 98.81 114 HIS A O 1
ATOM 918 N N . PHE A 1 115 ? -8.617 -23.5 -0.152 1 98.88 115 PHE A N 1
ATOM 919 C CA . PHE A 1 115 ? -7.352 -23.125 0.457 1 98.88 115 PHE A CA 1
ATOM 920 C C . PHE A 1 115 ? -7.453 -21.75 1.106 1 98.88 115 PHE A C 1
ATOM 922 O O . PHE A 1 115 ? -7.094 -21.578 2.273 1 98.88 115 PHE A O 1
ATOM 929 N N . VAL A 1 116 ? -7.949 -20.781 0.366 1 98.56 116 VAL A N 1
ATOM 930 C CA . VAL A 1 116 ? -8.047 -19.406 0.848 1 98.56 116 VAL A CA 1
ATOM 931 C C . VAL A 1 116 ? -8.969 -19.359 2.068 1 98.56 116 VAL A C 1
ATOM 933 O O . VAL A 1 116 ? -8.68 -18.656 3.039 1 98.56 116 VAL A O 1
ATOM 936 N N . LYS A 1 117 ? -10.031 -20.109 2.018 1 98.56 117 LYS A N 1
ATOM 937 C CA . LYS A 1 117 ? -10.953 -20.172 3.15 1 98.56 117 LYS A CA 1
ATOM 938 C C . LYS A 1 117 ? -10.258 -20.719 4.391 1 98.56 117 LYS A C 1
ATOM 940 O O . LYS A 1 117 ? -10.406 -20.172 5.488 1 98.56 117 LYS A O 1
ATOM 945 N N . LEU A 1 118 ? -9.508 -21.75 4.242 1 98.75 118 LEU A N 1
ATOM 946 C CA . LEU A 1 118 ? -8.781 -22.359 5.352 1 98.75 118 LEU A CA 1
ATOM 947 C C . LEU A 1 118 ? -7.781 -21.359 5.941 1 98.75 118 LEU A C 1
ATOM 949 O O . LEU A 1 118 ? -7.68 -21.234 7.164 1 98.75 118 LEU A O 1
ATOM 953 N N . MET A 1 119 ? -7.098 -20.719 5.055 1 98.5 119 MET A N 1
ATOM 954 C CA . MET A 1 119 ? -6.125 -19.734 5.5 1 98.5 119 MET A CA 1
ATOM 955 C C . MET A 1 119 ? -6.809 -18.625 6.285 1 98.5 119 MET A C 1
ATOM 957 O O . MET A 1 119 ? -6.293 -18.172 7.312 1 98.5 119 MET A O 1
ATOM 961 N N . ARG A 1 120 ? -7.934 -18.188 5.844 1 97.69 120 ARG A N 1
ATOM 962 C CA . ARG A 1 120 ? -8.695 -17.141 6.523 1 97.69 120 ARG A CA 1
ATOM 963 C C . ARG A 1 120 ? -9.156 -17.609 7.898 1 97.69 120 ARG A C 1
ATOM 965 O O . ARG A 1 120 ? -9.234 -16.812 8.836 1 97.69 120 ARG A O 1
ATOM 972 N N . ASP A 1 121 ? -9.375 -18.875 7.996 1 97.88 121 ASP A N 1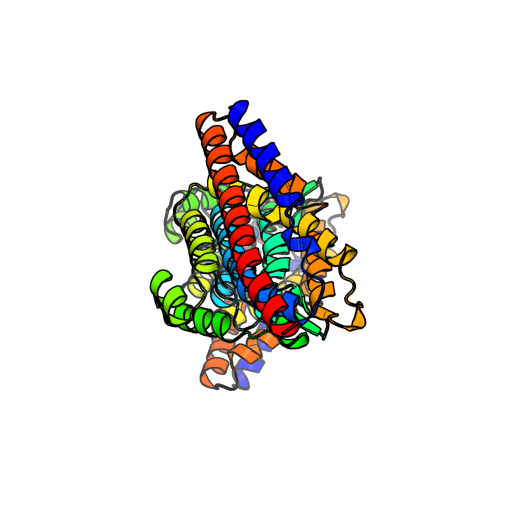
ATOM 973 C CA . ASP A 1 121 ? -9.836 -19.453 9.25 1 97.88 121 ASP A CA 1
ATOM 974 C C . ASP A 1 121 ? -8.672 -19.688 10.211 1 97.88 121 ASP A C 1
ATOM 976 O O . ASP A 1 121 ? -8.867 -20.188 11.32 1 97.88 121 ASP A O 1
ATOM 980 N N . GLY A 1 122 ? -7.484 -19.422 9.812 1 97.19 122 GLY A N 1
ATOM 981 C CA . GLY A 1 122 ? -6.336 -19.484 10.695 1 97.19 122 GLY A CA 1
ATOM 982 C C . GLY A 1 122 ? -5.629 -20.828 10.656 1 97.19 122 GLY A C 1
ATOM 983 O O . GLY A 1 122 ? -4.777 -21.109 11.5 1 97.19 122 GLY A O 1
ATOM 984 N N . VAL A 1 123 ? -6 -21.641 9.672 1 98.31 123 VAL A N 1
ATOM 985 C CA . VAL A 1 123 ? -5.324 -22.938 9.516 1 98.31 123 VAL A CA 1
ATOM 986 C C . VAL A 1 123 ? -3.896 -22.703 9.023 1 98.31 123 VAL A C 1
ATOM 988 O O . VAL A 1 123 ? -3.646 -21.828 8.203 1 98.31 123 VAL A O 1
ATOM 991 N N . ASP A 1 124 ? -2.992 -23.516 9.5 1 98.06 124 ASP A N 1
ATOM 992 C CA . ASP A 1 124 ? -1.603 -23.344 9.094 1 98.06 124 ASP A CA 1
ATOM 993 C C . ASP A 1 124 ? -1.404 -23.734 7.629 1 98.06 124 ASP A C 1
ATOM 995 O O . ASP A 1 124 ? -2.162 -24.531 7.086 1 98.06 124 ASP A O 1
ATOM 999 N N . LEU A 1 125 ? -0.39 -23.312 7.031 1 98.56 125 LEU A N 1
ATOM 1000 C CA . LEU A 1 125 ? -0.155 -23.375 5.59 1 98.56 125 LEU A CA 1
ATOM 1001 C C . LEU A 1 125 ? -0.129 -24.828 5.117 1 98.56 125 LEU A C 1
ATOM 1003 O O . LEU A 1 125 ? -0.838 -25.188 4.176 1 98.56 125 LEU A O 1
ATOM 1007 N N . GLN A 1 126 ? 0.663 -25.641 5.77 1 98.19 126 GLN A N 1
ATOM 1008 C CA . GLN A 1 126 ? 0.839 -27.016 5.332 1 98.19 126 GLN A CA 1
ATOM 1009 C C . GLN A 1 126 ? -0.476 -27.797 5.402 1 98.19 126 GLN A C 1
ATOM 1011 O O . GLN A 1 126 ? -0.819 -28.531 4.48 1 98.19 126 GLN A O 1
ATOM 1016 N N . THR A 1 127 ? -1.146 -27.562 6.465 1 98.69 127 THR A N 1
ATOM 1017 C CA . THR A 1 127 ? -2.439 -28.219 6.641 1 98.69 127 THR A CA 1
ATOM 1018 C C . THR A 1 127 ? -3.438 -27.734 5.594 1 98.69 127 THR A C 1
ATOM 1020 O O . THR A 1 127 ? -4.188 -28.531 5.027 1 98.69 127 THR A O 1
ATOM 1023 N N . ALA A 1 128 ? -3.465 -26.469 5.332 1 98.81 128 ALA A N 1
ATOM 1024 C CA . ALA A 1 128 ? -4.375 -25.906 4.34 1 98.81 128 ALA A CA 1
ATOM 1025 C C . ALA A 1 128 ? -4.098 -26.469 2.951 1 98.81 128 ALA A C 1
ATOM 1027 O O . ALA A 1 128 ? -5.023 -26.828 2.223 1 98.81 128 ALA A O 1
ATOM 1028 N N . LEU A 1 129 ? -2.789 -26.609 2.588 1 98.75 129 LEU A N 1
ATOM 1029 C CA . LEU A 1 129 ? -2.398 -27.141 1.287 1 98.75 129 LEU A CA 1
ATOM 1030 C C . LEU A 1 129 ? -2.803 -28.609 1.159 1 98.75 129 LEU A C 1
ATOM 1032 O O . LEU A 1 129 ? -3.275 -29.031 0.103 1 98.75 129 LEU A O 1
ATOM 1036 N N . THR A 1 130 ? -2.711 -29.281 2.23 1 98.5 130 THR A N 1
ATOM 1037 C CA . THR A 1 130 ? -3.078 -30.703 2.238 1 98.5 130 THR A CA 1
ATOM 1038 C C . THR A 1 130 ? -4.594 -30.859 2.15 1 98.5 130 THR A C 1
ATOM 1040 O O . THR A 1 130 ? -5.09 -31.625 1.319 1 98.5 130 THR A O 1
ATOM 1043 N N . ARG A 1 131 ? -5.312 -30.109 2.938 1 98.44 131 ARG A N 1
ATOM 1044 C CA . ARG A 1 131 ? -6.762 -30.25 3.041 1 98.44 131 ARG A CA 1
ATOM 1045 C C . ARG A 1 131 ? -7.445 -29.828 1.748 1 98.44 131 ARG A C 1
ATOM 1047 O O . ARG A 1 131 ? -8.477 -30.391 1.369 1 98.44 131 ARG A O 1
ATOM 1054 N N . CYS A 1 132 ? -6.895 -28.906 1.074 1 98.44 132 CYS A N 1
ATOM 1055 C CA . CYS A 1 132 ? -7.547 -28.422 -0.137 1 98.44 132 CYS A CA 1
ATOM 1056 C C . CYS A 1 132 ? -7.184 -29.281 -1.337 1 98.44 132 CYS A C 1
ATOM 1058 O O . CYS A 1 132 ? -7.773 -29.141 -2.41 1 98.44 132 CYS A O 1
ATOM 1060 N N . GLY A 1 133 ? -6.141 -30.188 -1.205 1 97.94 133 GLY A N 1
ATOM 1061 C CA . GLY A 1 133 ? -5.727 -31.031 -2.311 1 97.94 133 GLY A CA 1
ATOM 1062 C C . GLY A 1 133 ? -4.938 -30.281 -3.371 1 97.94 133 GLY A C 1
ATOM 1063 O O . GLY A 1 133 ? -5.133 -30.5 -4.566 1 97.94 133 GLY A O 1
ATOM 1064 N N . ALA A 1 134 ? -4.055 -29.391 -2.998 1 97.25 134 ALA A N 1
ATOM 1065 C CA . ALA A 1 134 ? -3.295 -28.562 -3.924 1 97.25 134 ALA A CA 1
ATOM 1066 C C . ALA A 1 134 ? -2.385 -29.406 -4.809 1 97.25 134 ALA A C 1
ATOM 1068 O O . ALA A 1 134 ? -2.039 -29 -5.922 1 97.25 134 ALA A O 1
ATOM 1069 N N . GLY A 1 135 ? -2.016 -30.625 -4.395 1 95.38 135 GLY A N 1
ATOM 1070 C CA . GLY A 1 135 ? -1.031 -31.453 -5.07 1 95.38 135 GLY A CA 1
ATOM 1071 C C . GLY A 1 135 ? 0.392 -31.172 -4.629 1 95.38 135 GLY A C 1
ATOM 1072 O O . GLY A 1 135 ? 0.671 -30.125 -4.055 1 95.38 135 GLY A O 1
ATOM 1073 N N . LEU A 1 136 ? 1.26 -32.062 -4.891 1 93.62 136 LEU A N 1
ATOM 1074 C CA . LEU A 1 136 ? 2.627 -32 -4.387 1 93.62 136 LEU A CA 1
ATOM 1075 C C . LEU A 1 136 ? 3.393 -30.844 -5.02 1 93.62 136 LEU A C 1
ATOM 1077 O O . LEU A 1 136 ? 4.137 -30.141 -4.332 1 93.62 136 LEU A O 1
ATOM 1081 N N . ALA A 1 137 ? 3.174 -30.641 -6.285 1 93.56 137 ALA A N 1
ATOM 1082 C CA . ALA A 1 137 ? 3.916 -29.609 -7.008 1 93.56 137 ALA A CA 1
ATOM 1083 C C . ALA A 1 137 ? 3.572 -28.219 -6.484 1 93.56 137 ALA A C 1
ATOM 1085 O O . ALA A 1 137 ? 4.465 -27.453 -6.121 1 93.56 137 ALA A O 1
ATOM 1086 N N . ALA A 1 138 ? 2.316 -27.922 -6.43 1 97 138 ALA A N 1
ATOM 1087 C CA . ALA A 1 138 ? 1.864 -26.625 -5.938 1 97 138 ALA A CA 1
ATOM 1088 C C . ALA A 1 138 ? 2.244 -26.422 -4.473 1 97 138 ALA A C 1
ATOM 1090 O O . ALA A 1 138 ? 2.68 -25.344 -4.078 1 97 138 ALA A O 1
ATOM 1091 N N . SER A 1 139 ? 2.141 -27.453 -3.68 1 98.19 139 SER A N 1
ATOM 1092 C CA . SER A 1 139 ? 2.445 -27.359 -2.256 1 98.19 139 SER A CA 1
ATOM 1093 C C . SER A 1 139 ? 3.914 -27.031 -2.021 1 98.19 139 SER A C 1
ATOM 1095 O O . SER A 1 139 ? 4.238 -26.188 -1.191 1 98.19 139 SER A O 1
ATOM 1097 N N . ALA A 1 140 ? 4.734 -27.719 -2.758 1 97.75 140 ALA A N 1
ATOM 1098 C CA . ALA A 1 140 ? 6.164 -27.484 -2.605 1 97.75 140 ALA A CA 1
ATOM 1099 C C . ALA A 1 140 ? 6.523 -26.047 -3.016 1 97.75 140 ALA A C 1
ATOM 1101 O O . ALA A 1 140 ? 7.262 -25.359 -2.309 1 97.75 140 ALA A O 1
ATOM 1102 N N . PHE A 1 141 ? 6.043 -25.625 -4.109 1 98.12 141 PHE A N 1
ATOM 1103 C CA . PHE A 1 141 ? 6.328 -24.297 -4.641 1 98.12 141 PHE A CA 1
ATOM 1104 C C . PHE A 1 141 ? 5.855 -23.219 -3.676 1 98.12 141 PHE A C 1
ATOM 1106 O O . PHE A 1 141 ? 6.609 -22.297 -3.344 1 98.12 141 PHE A O 1
ATOM 1113 N N . VAL A 1 142 ? 4.613 -23.328 -3.172 1 98.69 142 VAL A N 1
ATOM 1114 C CA . VAL A 1 142 ? 4.016 -22.328 -2.279 1 98.69 142 VAL A CA 1
ATOM 1115 C C . VAL A 1 142 ? 4.766 -22.312 -0.949 1 98.69 142 VAL A C 1
ATOM 1117 O O . VAL A 1 142 ? 5.035 -21.25 -0.396 1 98.69 142 VAL A O 1
ATOM 1120 N N . THR A 1 143 ? 5.098 -23.453 -0.501 1 98.62 143 THR A N 1
ATOM 1121 C CA . THR A 1 143 ? 5.832 -23.547 0.755 1 98.62 143 THR A CA 1
ATOM 1122 C C . THR A 1 143 ? 7.172 -22.812 0.647 1 98.62 143 THR A C 1
ATOM 1124 O O . THR A 1 143 ? 7.539 -22.047 1.533 1 98.62 143 THR A O 1
ATOM 1127 N N . ASP A 1 144 ? 7.852 -23.062 -0.46 1 98.31 144 ASP A N 1
ATOM 1128 C CA . ASP A 1 144 ? 9.125 -22.406 -0.687 1 98.31 144 ASP A CA 1
ATOM 1129 C C . ASP A 1 144 ? 8.961 -20.875 -0.693 1 98.31 144 ASP A C 1
ATOM 1131 O O . ASP A 1 144 ? 9.734 -20.156 -0.064 1 98.31 144 ASP A O 1
ATOM 1135 N N . THR A 1 145 ? 7.992 -20.422 -1.378 1 98.5 145 THR A N 1
ATOM 1136 C CA . THR A 1 145 ? 7.75 -19 -1.532 1 98.5 145 THR A CA 1
ATOM 1137 C C . THR A 1 145 ? 7.41 -18.359 -0.188 1 98.5 145 THR A C 1
ATOM 1139 O O . THR A 1 145 ? 7.98 -17.328 0.178 1 98.5 145 THR A O 1
ATOM 1142 N N . ILE A 1 146 ? 6.531 -18.969 0.572 1 98.75 146 ILE A N 1
ATOM 1143 C CA . ILE A 1 146 ? 6.062 -18.406 1.833 1 98.75 146 ILE A CA 1
ATOM 1144 C C . ILE A 1 146 ? 7.195 -18.422 2.859 1 98.75 146 ILE A C 1
ATOM 1146 O O . ILE A 1 146 ? 7.363 -17.469 3.627 1 98.75 146 ILE A O 1
ATOM 1150 N N . GLU A 1 147 ? 7.957 -19.484 2.793 1 98.38 147 GLU A N 1
ATOM 1151 C CA . GLU A 1 147 ? 9.117 -19.547 3.678 1 98.38 147 GLU A CA 1
ATOM 1152 C C . GLU A 1 147 ? 10.086 -18.391 3.396 1 98.38 147 GLU A C 1
ATOM 1154 O O . GLU A 1 147 ? 10.594 -17.766 4.328 1 98.38 147 GLU A O 1
ATOM 1159 N N . THR A 1 148 ? 10.352 -18.156 2.17 1 98.56 148 THR A N 1
ATOM 1160 C CA . THR A 1 148 ? 11.219 -17.047 1.788 1 98.56 148 THR A CA 1
ATOM 1161 C C . THR A 1 148 ? 10.617 -15.719 2.229 1 98.56 148 THR A C 1
ATOM 1163 O O . THR A 1 148 ? 11.297 -14.898 2.852 1 98.56 148 THR A O 1
ATOM 1166 N N . ALA A 1 149 ? 9.344 -15.508 2 1 98.69 149 ALA A N 1
ATOM 1167 C CA . ALA A 1 149 ? 8.664 -14.25 2.312 1 98.69 149 ALA A CA 1
ATOM 1168 C C . ALA A 1 149 ? 8.711 -13.961 3.811 1 98.69 149 ALA A C 1
ATOM 1170 O O . ALA A 1 149 ? 8.906 -12.82 4.223 1 98.69 149 ALA A O 1
ATOM 1171 N N . ILE A 1 150 ? 8.586 -14.984 4.598 1 98.38 150 ILE A N 1
ATOM 1172 C CA . ILE A 1 150 ? 8.414 -14.805 6.035 1 98.38 150 ILE A CA 1
ATOM 1173 C C . ILE A 1 150 ? 9.781 -14.734 6.711 1 98.38 150 ILE A C 1
ATOM 1175 O O . ILE A 1 150 ? 9.992 -13.906 7.602 1 98.38 150 ILE A O 1
ATOM 1179 N N . ASN A 1 151 ? 10.82 -15.5 6.215 1 98.12 151 ASN A N 1
ATOM 1180 C CA . ASN A 1 151 ? 11.992 -15.719 7.059 1 98.12 151 ASN A CA 1
ATOM 1181 C C . ASN A 1 151 ? 13.258 -15.172 6.414 1 98.12 151 ASN A C 1
ATOM 1183 O O . ASN A 1 151 ? 14.266 -14.969 7.094 1 98.12 151 ASN A O 1
ATOM 1187 N N . ALA A 1 152 ? 13.289 -14.945 5.156 1 98.38 152 ALA A N 1
ATOM 1188 C CA . ALA A 1 152 ? 14.531 -14.539 4.496 1 98.38 152 ALA A CA 1
ATOM 1189 C C . ALA A 1 152 ? 14.805 -13.055 4.703 1 98.38 152 ALA A C 1
ATOM 1191 O O . ALA A 1 152 ? 13.93 -12.312 5.156 1 98.38 152 ALA A O 1
ATOM 1192 N N . SER A 1 153 ? 16.031 -12.656 4.434 1 98.38 153 SER A N 1
ATOM 1193 C CA . SER A 1 153 ? 16.406 -11.242 4.48 1 98.38 153 SER A CA 1
ATOM 1194 C C . SER A 1 153 ? 15.719 -10.461 3.365 1 98.38 153 SER A C 1
ATOM 1196 O O . SER A 1 153 ? 15.305 -11.039 2.355 1 98.38 153 SER A O 1
ATOM 1198 N N . THR A 1 154 ? 15.633 -9.172 3.555 1 98.25 154 THR A N 1
ATOM 1199 C CA . THR A 1 154 ? 14.945 -8.32 2.592 1 98.25 154 THR A CA 1
ATOM 1200 C C . THR A 1 154 ? 15.562 -8.469 1.202 1 98.25 154 THR A C 1
ATOM 1202 O O . THR A 1 154 ? 14.844 -8.594 0.209 1 98.25 154 THR A O 1
ATOM 1205 N N . HIS A 1 155 ? 16.891 -8.43 1.117 1 98.5 155 HIS A N 1
ATOM 1206 C CA . HIS A 1 155 ? 17.547 -8.547 -0.183 1 98.5 155 HIS A CA 1
ATOM 1207 C C . HIS A 1 155 ? 17.312 -9.922 -0.795 1 98.5 155 HIS A C 1
ATOM 1209 O O . HIS A 1 155 ? 17.219 -10.055 -2.016 1 98.5 155 HIS A O 1
ATOM 1215 N N . SER A 1 156 ? 17.188 -10.977 -0.016 1 98.56 156 SER A N 1
ATOM 1216 C CA . SER A 1 156 ? 16.875 -12.312 -0.521 1 98.56 156 SER A CA 1
ATOM 1217 C C . SER A 1 156 ? 15.453 -12.383 -1.052 1 98.56 156 SER A C 1
ATOM 1219 O O . SER A 1 156 ? 15.195 -13.016 -2.082 1 98.56 156 SER A O 1
ATOM 1221 N N . VAL A 1 157 ? 14.555 -11.773 -0.308 1 98.69 157 VAL A N 1
ATOM 1222 C CA . VAL A 1 157 ? 13.172 -11.719 -0.77 1 98.69 157 VAL A CA 1
ATOM 1223 C C . VAL A 1 157 ? 13.102 -10.953 -2.09 1 98.69 157 VAL A C 1
ATOM 1225 O O . VAL A 1 157 ? 12.438 -11.391 -3.031 1 98.69 157 VAL A O 1
ATOM 1228 N N . ALA A 1 158 ? 13.789 -9.844 -2.148 1 98.06 158 ALA A N 1
ATOM 1229 C CA . ALA A 1 158 ? 13.82 -9.039 -3.369 1 98.06 158 ALA A CA 1
ATOM 1230 C C . ALA A 1 158 ? 14.391 -9.844 -4.535 1 98.06 158 ALA A C 1
ATOM 1232 O O . ALA A 1 158 ? 13.922 -9.727 -5.668 1 98.06 158 ALA A O 1
ATOM 1233 N N . ALA A 1 159 ? 15.383 -10.609 -4.293 1 97.75 159 ALA A N 1
ATOM 1234 C CA . ALA A 1 159 ? 16 -11.438 -5.324 1 97.75 159 ALA A CA 1
ATOM 1235 C C . ALA A 1 159 ? 15.016 -12.477 -5.855 1 97.75 159 ALA A C 1
ATOM 1237 O O . ALA A 1 159 ? 14.891 -12.656 -7.07 1 97.75 159 ALA A O 1
ATOM 1238 N N . ALA A 1 160 ? 14.375 -13.141 -4.934 1 97.31 160 ALA A N 1
ATOM 1239 C CA . ALA A 1 160 ? 13.375 -14.133 -5.332 1 97.31 160 ALA A CA 1
ATOM 1240 C C . ALA A 1 160 ? 12.242 -13.484 -6.117 1 97.31 160 ALA A C 1
ATOM 1242 O O . ALA A 1 160 ? 11.766 -14.039 -7.109 1 97.31 160 ALA A O 1
ATOM 1243 N N . PHE A 1 161 ? 11.875 -12.367 -5.691 1 95.94 161 PHE A N 1
ATOM 1244 C CA . PHE A 1 161 ? 10.812 -11.602 -6.34 1 95.94 161 PHE A CA 1
ATOM 1245 C C . PHE A 1 161 ? 11.219 -11.211 -7.754 1 95.94 161 PHE A C 1
ATOM 1247 O O . PHE A 1 161 ? 10.469 -11.445 -8.703 1 95.94 161 PHE A O 1
ATOM 1254 N N . LEU A 1 162 ? 12.32 -10.625 -7.906 1 92.44 162 LEU A N 1
ATOM 1255 C CA . LEU A 1 162 ? 12.789 -10.125 -9.195 1 92.44 162 LEU A CA 1
ATOM 1256 C C . LEU A 1 162 ? 13.078 -11.273 -10.148 1 92.44 162 LEU A C 1
ATOM 1258 O O . LEU A 1 162 ? 12.531 -11.328 -11.258 1 92.44 162 LEU A O 1
ATOM 1262 N N . HIS A 1 163 ? 13.812 -12.242 -9.727 1 91.56 163 HIS A N 1
ATOM 1263 C CA . HIS A 1 163 ? 14.352 -13.242 -10.633 1 91.56 163 HIS A CA 1
ATOM 1264 C C . HIS A 1 163 ? 13.414 -14.438 -10.758 1 91.56 163 HIS A C 1
ATOM 1266 O O . HIS A 1 163 ? 13.422 -15.141 -11.773 1 91.56 163 HIS A O 1
ATOM 1272 N N . GLY A 1 164 ? 12.633 -14.578 -9.805 1 89.94 164 GLY A N 1
ATOM 1273 C CA . GLY A 1 164 ? 11.734 -15.727 -9.828 1 89.94 164 GLY A CA 1
ATOM 1274 C C . GLY A 1 164 ? 10.352 -15.383 -10.352 1 89.94 164 GLY A C 1
ATOM 1275 O O . GLY A 1 164 ? 9.57 -16.281 -10.68 1 89.94 164 GLY A O 1
ATOM 1276 N N . ARG A 1 165 ? 10.023 -14.133 -10.359 1 85.75 165 ARG A N 1
ATOM 1277 C CA . ARG A 1 165 ? 8.672 -13.719 -10.727 1 85.75 165 ARG A CA 1
ATOM 1278 C C . ARG A 1 165 ? 8.695 -12.586 -11.75 1 85.75 165 ARG A C 1
ATOM 1280 O O . ARG A 1 165 ? 8.586 -12.828 -12.953 1 85.75 165 ARG A O 1
ATOM 1287 N N . GLU A 1 166 ? 9.148 -11.43 -11.477 1 71.31 166 GLU A N 1
ATOM 1288 C CA . GLU A 1 166 ? 9.031 -10.18 -12.219 1 71.31 166 GLU A CA 1
ATOM 1289 C C . GLU A 1 166 ? 9.766 -10.266 -13.555 1 71.31 166 GLU A C 1
ATOM 1291 O O . GLU A 1 166 ? 9.273 -9.766 -14.57 1 71.31 166 GLU A O 1
ATOM 1296 N N . SER A 1 167 ? 10.844 -10.906 -13.594 1 75.06 167 SER A N 1
ATOM 1297 C CA . SER A 1 167 ? 11.641 -10.891 -14.812 1 75.06 167 SER A CA 1
ATOM 1298 C C . SER A 1 167 ? 11.258 -12.047 -15.734 1 75.06 167 SER A C 1
ATOM 1300 O O . SER A 1 167 ? 11.477 -11.969 -16.953 1 75.06 167 SER A O 1
ATOM 1302 N N . VAL A 1 168 ? 10.625 -13.016 -15.203 1 76.12 168 VAL A N 1
ATOM 1303 C CA . VAL A 1 168 ? 10.469 -14.219 -16.016 1 76.12 168 VAL A CA 1
ATOM 1304 C C . VAL A 1 168 ? 9.016 -14.352 -16.453 1 76.12 168 VAL A C 1
ATOM 1306 O O . VAL A 1 168 ? 8.734 -14.891 -17.531 1 76.12 168 VAL A O 1
ATOM 1309 N N . ILE A 1 169 ? 8.07 -13.836 -15.742 1 73.94 169 ILE A N 1
ATOM 1310 C CA . ILE A 1 169 ? 6.641 -14.047 -15.961 1 73.94 169 ILE A CA 1
ATOM 1311 C C . ILE A 1 169 ? 6.23 -13.461 -17.312 1 73.94 169 ILE A C 1
ATOM 1313 O O . ILE A 1 169 ? 5.559 -14.125 -18.109 1 73.94 169 ILE A O 1
ATOM 1317 N N . PRO A 1 170 ? 6.688 -12.289 -17.641 1 73.62 170 PRO A N 1
ATOM 1318 C CA . PRO A 1 170 ? 6.238 -11.719 -18.922 1 73.62 170 PRO A CA 1
ATOM 1319 C C . PRO A 1 170 ? 6.676 -12.555 -20.125 1 73.62 170 PRO A C 1
ATOM 1321 O O . PRO A 1 170 ? 5.898 -12.742 -21.062 1 73.62 170 PRO A O 1
ATOM 1324 N N . GLU A 1 171 ? 7.797 -13.023 -20.094 1 75.44 171 GLU A N 1
ATOM 1325 C CA . GLU A 1 171 ? 8.289 -13.836 -21.203 1 75.44 171 GLU A CA 1
ATOM 1326 C C . GLU A 1 171 ? 7.512 -15.148 -21.312 1 75.44 171 GLU A C 1
ATOM 1328 O O . GLU A 1 171 ? 7.148 -15.57 -22.406 1 75.44 171 GLU A O 1
ATOM 1333 N N . MET A 1 172 ? 7.234 -15.719 -20.234 1 77.75 172 MET A N 1
ATOM 1334 C CA . MET A 1 172 ? 6.484 -16.969 -20.203 1 77.75 172 MET A CA 1
ATOM 1335 C C . MET A 1 172 ? 5.062 -16.781 -20.719 1 77.75 172 MET A C 1
ATOM 1337 O O . MET A 1 172 ? 4.578 -17.562 -21.531 1 77.75 172 MET A O 1
ATOM 1341 N N . PHE A 1 173 ? 4.457 -15.727 -20.297 1 77.5 173 PHE A N 1
ATOM 1342 C CA . PHE A 1 173 ? 3.074 -15.461 -20.672 1 77.5 173 PHE A CA 1
ATOM 1343 C C . PHE A 1 173 ? 2.977 -15.086 -22.141 1 77.5 173 PHE A C 1
ATOM 1345 O O . PHE A 1 173 ? 2.004 -15.438 -22.812 1 77.5 173 PHE A O 1
ATOM 1352 N N . GLN A 1 174 ? 4 -14.398 -22.656 1 78.06 174 GLN A N 1
ATOM 1353 C CA . GLN A 1 174 ? 4.039 -14.086 -24.078 1 78.06 174 GLN A CA 1
ATOM 1354 C C . GLN A 1 174 ? 4.082 -15.359 -24.906 1 78.06 174 GLN A C 1
ATOM 1356 O O . GLN A 1 174 ? 3.43 -15.445 -25.953 1 78.06 174 GLN A O 1
ATOM 1361 N N . ARG A 1 175 ? 4.762 -16.328 -24.516 1 76.62 175 ARG A N 1
ATOM 1362 C CA . ARG A 1 175 ? 4.852 -17.594 -25.234 1 76.62 175 ARG A CA 1
ATOM 1363 C C . ARG A 1 175 ? 3.504 -18.297 -25.266 1 76.62 175 ARG A C 1
ATOM 1365 O O . ARG A 1 175 ? 3.115 -18.875 -26.281 1 76.62 175 ARG A O 1
ATOM 1372 N N . ILE A 1 176 ? 2.895 -18.25 -24.125 1 75.44 176 ILE A N 1
ATOM 1373 C CA . ILE A 1 176 ? 1.571 -18.859 -24.047 1 75.44 176 ILE A CA 1
ATOM 1374 C C . ILE A 1 176 ? 0.632 -18.172 -25.047 1 75.44 176 ILE A C 1
ATOM 1376 O O . ILE A 1 176 ? -0.114 -18.844 -25.766 1 75.44 176 ILE A O 1
ATOM 1380 N N . LEU A 1 177 ? 0.712 -16.891 -25.141 1 74.88 177 LEU A N 1
ATOM 1381 C CA . LEU A 1 177 ? -0.134 -16.109 -26.047 1 74.88 177 LEU A CA 1
ATOM 1382 C C . LEU A 1 177 ? 0.209 -16.406 -27.5 1 74.88 177 LEU A C 1
ATOM 1384 O O . LEU A 1 177 ? -0.683 -16.484 -28.344 1 74.88 177 LEU A O 1
ATOM 1388 N N . ASP A 1 178 ? 1.447 -16.562 -27.781 1 74.19 178 ASP A N 1
ATOM 1389 C CA . ASP A 1 178 ? 1.908 -16.797 -29.156 1 74.19 178 ASP A CA 1
ATOM 1390 C C . A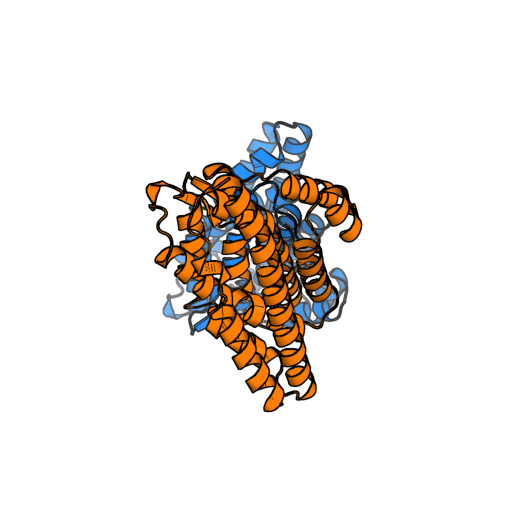SP A 1 178 ? 1.495 -18.172 -29.641 1 74.19 178 ASP A C 1
ATOM 1392 O O . ASP A 1 178 ? 1.174 -18.359 -30.812 1 74.19 178 ASP A O 1
ATOM 1396 N N . ASP A 1 179 ? 1.646 -19.062 -28.859 1 66.88 179 ASP A N 1
ATOM 1397 C CA . ASP A 1 179 ? 1.429 -20.453 -29.234 1 66.88 179 ASP A CA 1
ATOM 1398 C C . ASP A 1 179 ? -0.033 -20.859 -29.047 1 66.88 179 ASP A C 1
ATOM 1400 O O . ASP A 1 179 ? -0.424 -21.969 -29.375 1 66.88 179 ASP A O 1
ATOM 1404 N N . TRP A 1 180 ? -0.693 -20 -28.438 1 59.03 180 TRP A N 1
ATOM 1405 C CA . TRP A 1 180 ? -2.07 -20.266 -28.031 1 59.03 180 TRP A CA 1
ATOM 1406 C C . TRP A 1 180 ? -2.984 -20.344 -29.25 1 59.03 180 TRP A C 1
ATOM 1408 O O . TRP A 1 180 ? -3.068 -19.406 -30.047 1 59.03 180 TRP A O 1
ATOM 1418 N N . ASP A 1 181 ? -3.027 -21.453 -29.844 1 59.12 181 ASP A N 1
ATOM 1419 C CA . ASP A 1 181 ? -4.016 -21.641 -30.891 1 59.12 181 ASP A CA 1
ATOM 1420 C C . ASP A 1 181 ? -5.422 -21.297 -30.406 1 59.12 181 ASP A C 1
ATOM 1422 O O . ASP A 1 181 ? -6.402 -21.516 -31.125 1 59.12 181 ASP A O 1
ATOM 1426 N N . ILE A 1 182 ? -5.543 -21 -29.125 1 57.22 182 ILE A N 1
ATOM 1427 C CA . ILE A 1 182 ? -6.852 -20.672 -28.562 1 57.22 182 ILE A CA 1
ATOM 1428 C C . ILE A 1 182 ? -7.25 -19.266 -28.984 1 57.22 182 ILE A C 1
ATOM 1430 O O . ILE A 1 182 ? -6.453 -18.328 -28.859 1 57.22 182 ILE A O 1
ATOM 1434 N N . THR A 1 183 ? -8.195 -19.094 -29.812 1 57.25 183 THR A N 1
ATOM 1435 C CA . THR A 1 183 ? -8.633 -17.781 -30.297 1 57.25 183 THR A CA 1
ATOM 1436 C C . THR A 1 183 ? -8.945 -16.859 -29.125 1 57.25 183 THR A C 1
ATOM 1438 O O . THR A 1 183 ? -9.25 -17.312 -28.016 1 57.25 183 THR A O 1
ATOM 1441 N N . ALA A 1 184 ? -8.531 -15.625 -29.203 1 60.88 184 ALA A N 1
ATOM 1442 C CA . ALA A 1 184 ? -8.844 -14.586 -28.219 1 60.88 184 ALA A CA 1
ATOM 1443 C C . ALA A 1 184 ? -10.297 -14.695 -27.75 1 60.88 184 ALA A C 1
ATOM 1445 O O . ALA A 1 184 ? -10.602 -14.406 -26.594 1 60.88 184 ALA A O 1
ATOM 1446 N N . ASP A 1 185 ? -10.969 -15.352 -28.516 1 72.38 185 ASP A N 1
ATOM 1447 C CA . ASP A 1 185 ? -12.406 -15.43 -28.234 1 72.38 185 ASP A CA 1
ATOM 1448 C C . ASP A 1 185 ? -12.711 -16.547 -27.234 1 72.38 185 ASP A C 1
ATOM 1450 O O . ASP A 1 185 ? -13.75 -16.531 -26.578 1 72.38 185 ASP A O 1
ATOM 1454 N N . ASP A 1 186 ? -11.773 -17.281 -27.109 1 78.31 186 ASP A N 1
ATOM 1455 C CA . ASP A 1 186 ? -12.078 -18.438 -26.266 1 78.31 186 ASP A CA 1
ATOM 1456 C C . ASP A 1 186 ? -11.789 -18.141 -24.797 1 78.31 186 ASP A C 1
ATOM 1458 O O . ASP A 1 186 ? -12.406 -18.734 -23.906 1 78.31 186 ASP A O 1
ATOM 1462 N N . ALA A 1 187 ? -10.883 -17.25 -24.547 1 84.69 187 ALA A N 1
ATOM 1463 C CA . ALA A 1 187 ? -10.523 -16.953 -23.156 1 84.69 187 ALA A CA 1
ATOM 1464 C C . ALA A 1 187 ? -10.133 -15.484 -23 1 84.69 187 ALA A C 1
ATOM 1466 O O . ALA A 1 187 ? -9 -15.172 -22.641 1 84.69 187 ALA A O 1
ATOM 1467 N N . PRO A 1 188 ? -11.031 -14.633 -23.188 1 86.5 188 PRO A N 1
ATOM 1468 C CA . PRO A 1 188 ? -10.727 -13.195 -23.172 1 86.5 188 PRO A CA 1
ATOM 1469 C C . PRO A 1 188 ? -10.156 -12.719 -21.844 1 86.5 188 PRO A C 1
ATOM 1471 O O . PRO A 1 188 ? -9.258 -11.883 -21.812 1 86.5 188 PRO A O 1
ATOM 1474 N N . THR A 1 189 ? -10.656 -13.164 -20.719 1 89.44 189 THR A N 1
ATOM 1475 C CA . THR A 1 189 ? -10.172 -12.734 -19.406 1 89.44 189 THR A CA 1
ATOM 1476 C C . THR A 1 189 ? -8.742 -13.219 -19.188 1 89.44 189 THR A C 1
ATOM 1478 O O . THR A 1 189 ? -7.906 -12.484 -18.656 1 89.44 189 THR A O 1
ATOM 1481 N N . PHE A 1 190 ? -8.523 -14.391 -19.609 1 89 190 PHE A N 1
ATOM 1482 C CA . PHE A 1 190 ? -7.172 -14.914 -19.453 1 89 190 PHE A CA 1
ATOM 1483 C C . PHE A 1 190 ? -6.191 -14.109 -20.312 1 89 190 PHE A C 1
ATOM 1485 O O . PHE A 1 190 ? -5.098 -13.773 -19.844 1 89 190 PHE A O 1
ATOM 1492 N N . ARG A 1 191 ? -6.578 -13.844 -21.469 1 86.25 191 ARG A N 1
ATOM 1493 C CA . ARG A 1 191 ? -5.734 -13.023 -22.328 1 86.25 191 ARG A CA 1
ATOM 1494 C C . ARG A 1 191 ? -5.477 -11.656 -21.703 1 86.25 191 ARG A C 1
ATOM 1496 O O . ARG A 1 191 ? -4.355 -11.148 -21.75 1 86.25 191 ARG A O 1
ATOM 1503 N N . TYR A 1 192 ? -6.469 -11.078 -21.203 1 87.38 192 TYR A N 1
ATOM 1504 C CA . TYR A 1 192 ? -6.344 -9.797 -20.531 1 87.38 192 TYR A CA 1
ATOM 1505 C C . TYR A 1 192 ? -5.359 -9.898 -19.359 1 87.38 192 TYR A C 1
ATOM 1507 O O . TYR A 1 192 ? -4.496 -9.031 -19.203 1 87.38 192 TYR A O 1
ATOM 1515 N N . TYR A 1 193 ? -5.477 -10.961 -18.594 1 89.56 193 TYR A N 1
ATOM 1516 C CA . TYR A 1 193 ? -4.578 -11.219 -17.469 1 89.56 193 TYR A CA 1
ATOM 1517 C C . TYR A 1 193 ? -3.125 -11.258 -17.938 1 89.56 193 TYR A C 1
ATOM 1519 O O . TYR A 1 193 ? -2.256 -10.633 -17.312 1 89.56 193 TYR A O 1
ATOM 1527 N N . LEU A 1 194 ? -2.912 -11.969 -19 1 85.56 194 LEU A N 1
ATOM 1528 C CA . LEU A 1 194 ? -1.555 -12.094 -19.531 1 85.56 194 LEU A CA 1
ATOM 1529 C C . LEU A 1 194 ? -1.038 -10.75 -20.031 1 85.56 194 LEU A C 1
ATOM 1531 O O . LEU A 1 194 ? 0.094 -10.367 -19.734 1 85.56 194 LEU A O 1
ATOM 1535 N N . GLN A 1 195 ? -1.826 -10.047 -20.672 1 82.62 195 GLN A N 1
ATOM 1536 C CA . GLN A 1 195 ? -1.445 -8.773 -21.266 1 82.62 195 GLN A CA 1
ATOM 1537 C C . GLN A 1 195 ? -1.117 -7.742 -20.188 1 82.62 195 GLN A C 1
ATOM 1539 O O . GLN A 1 195 ? -0.193 -6.941 -20.344 1 82.62 195 GLN A O 1
ATOM 1544 N N . ARG A 1 196 ? -1.855 -7.762 -19.156 1 82.19 196 ARG A N 1
ATOM 1545 C CA . ARG A 1 196 ? -1.609 -6.844 -18.047 1 82.19 196 ARG A CA 1
ATOM 1546 C C . ARG A 1 196 ? -0.23 -7.074 -17.438 1 82.19 196 ARG A C 1
ATOM 1548 O O . ARG A 1 196 ? 0.451 -6.125 -17.047 1 82.19 196 ARG A O 1
ATOM 1555 N N . HIS A 1 197 ? 0.21 -8.25 -17.375 1 79.19 197 HIS A N 1
ATOM 1556 C CA . HIS A 1 197 ? 1.504 -8.586 -16.781 1 79.19 197 HIS A CA 1
ATOM 1557 C C . HIS A 1 197 ? 2.643 -8.273 -17.75 1 79.19 197 HIS A C 1
ATOM 1559 O O . HIS A 1 197 ? 3.764 -7.988 -17.312 1 79.19 197 HIS A O 1
ATOM 1565 N N . ILE A 1 198 ? 2.324 -8.344 -19.031 1 74.56 198 ILE A N 1
ATOM 1566 C CA . ILE A 1 198 ? 3.338 -8.016 -20.031 1 74.56 198 ILE A CA 1
ATOM 1567 C C . ILE A 1 198 ? 3.51 -6.504 -20.109 1 74.56 198 ILE A C 1
ATOM 1569 O O . ILE A 1 198 ? 4.633 -6.004 -20.203 1 74.56 198 ILE A O 1
ATOM 1573 N N . GLU A 1 199 ? 2.447 -5.75 -20.016 1 68.5 199 GLU A N 1
ATOM 1574 C CA . GLU A 1 199 ? 2.469 -4.297 -20.141 1 68.5 199 GLU A CA 1
ATOM 1575 C C . GLU A 1 199 ? 3.098 -3.641 -18.922 1 68.5 199 GLU A C 1
ATOM 1577 O O . GLU A 1 199 ? 3.924 -2.736 -19.047 1 68.5 199 GLU A O 1
ATOM 1582 N N . VAL A 1 200 ? 2.664 -3.963 -17.75 1 60.94 200 VAL A N 1
ATOM 1583 C CA . VAL A 1 200 ? 3.061 -3.293 -16.516 1 60.94 200 VAL A CA 1
ATOM 1584 C C . VAL A 1 200 ? 4.504 -3.652 -16.172 1 60.94 200 VAL A C 1
ATOM 1586 O O . VAL A 1 200 ? 5.293 -2.787 -15.781 1 60.94 200 VAL A O 1
ATOM 1589 N N . ASP A 1 201 ? 4.973 -4.891 -16.203 1 59.41 201 ASP A N 1
ATOM 1590 C CA . ASP A 1 201 ? 6.207 -5.355 -15.57 1 59.41 201 ASP A CA 1
ATOM 1591 C C . ASP A 1 201 ? 7.422 -5.008 -16.422 1 59.41 201 ASP A C 1
ATOM 1593 O O . ASP A 1 201 ? 8.398 -4.449 -15.93 1 59.41 201 ASP A O 1
ATOM 1597 N N . SER A 1 202 ? 7.316 -5.262 -17.719 1 55.28 202 SER A N 1
ATOM 1598 C CA . SER A 1 202 ? 8.547 -5.434 -18.484 1 55.28 202 SER A CA 1
ATOM 1599 C C . SER A 1 202 ? 9.266 -4.105 -18.672 1 55.28 202 SER A C 1
ATOM 1601 O O . SER A 1 202 ? 10.492 -4.043 -18.578 1 55.28 202 SER A O 1
ATOM 1603 N N . GLU A 1 203 ? 8.609 -3.121 -18.656 1 62.16 203 GLU A N 1
ATOM 1604 C CA . GLU A 1 203 ? 9.352 -1.942 -19.094 1 62.16 203 GLU A CA 1
ATOM 1605 C C . GLU A 1 203 ? 9.758 -1.067 -17.906 1 62.16 203 GLU A C 1
ATOM 1607 O O . GLU A 1 203 ? 10.844 -0.492 -17.891 1 62.16 203 GLU A O 1
ATOM 1612 N N . ASP A 1 204 ? 9.07 -1.21 -16.875 1 76.5 204 ASP A N 1
ATOM 1613 C CA . ASP A 1 204 ? 9.367 -0.229 -15.836 1 76.5 204 ASP A CA 1
ATOM 1614 C C . ASP A 1 204 ? 9.719 -0.915 -14.516 1 76.5 204 ASP A C 1
ATOM 1616 O O . ASP A 1 204 ? 10.734 -0.594 -13.898 1 76.5 204 ASP A O 1
ATOM 1620 N N . HIS A 1 205 ? 9.172 -2.045 -14.227 1 84 205 HIS A N 1
ATOM 1621 C CA . HIS A 1 205 ? 9.359 -2.648 -12.914 1 84 205 HIS A CA 1
ATOM 1622 C C . HIS A 1 205 ? 10.656 -3.457 -12.859 1 84 205 HIS A C 1
ATOM 1624 O O . HIS A 1 205 ? 11.32 -3.504 -11.82 1 84 205 HIS A O 1
ATOM 1630 N N . GLY A 1 206 ? 10.992 -4.027 -14.039 1 84.69 206 GLY A N 1
ATOM 1631 C CA . GLY A 1 206 ? 12.211 -4.812 -14.086 1 84.69 206 GLY A CA 1
ATOM 1632 C C . GLY A 1 206 ? 13.453 -4.016 -13.719 1 84.69 206 GLY A C 1
ATOM 1633 O O . GLY A 1 206 ? 14.086 -4.281 -12.695 1 84.69 206 GLY A O 1
ATOM 1634 N N . PRO A 1 207 ? 13.719 -3.027 -14.477 1 86.81 207 PRO A N 1
ATOM 1635 C CA . PRO A 1 207 ? 14.875 -2.184 -14.188 1 86.81 207 PRO A CA 1
ATOM 1636 C C . PRO A 1 207 ? 14.805 -1.544 -12.797 1 86.81 207 PRO A C 1
ATOM 1638 O O . PRO A 1 207 ? 15.82 -1.454 -12.109 1 86.81 207 PRO A O 1
ATOM 1641 N N . ALA A 1 208 ? 13.695 -1.129 -12.406 1 90.44 208 ALA A N 1
ATOM 1642 C CA . ALA A 1 208 ? 13.539 -0.524 -11.086 1 90.44 208 ALA A CA 1
ATOM 1643 C C . ALA A 1 208 ? 13.828 -1.536 -9.977 1 90.44 208 ALA A C 1
ATOM 1645 O O . ALA A 1 208 ? 14.438 -1.196 -8.961 1 90.44 208 ALA A O 1
ATOM 1646 N N . ALA A 1 209 ? 13.414 -2.756 -10.172 1 91 209 ALA A N 1
ATOM 1647 C CA . ALA A 1 209 ? 13.664 -3.814 -9.203 1 91 209 ALA A CA 1
ATOM 1648 C C . ALA A 1 209 ? 15.148 -4.172 -9.148 1 91 209 ALA A C 1
ATOM 1650 O O . ALA A 1 209 ? 15.68 -4.473 -8.078 1 91 209 ALA A O 1
ATOM 1651 N N . GLU A 1 210 ? 15.758 -4.137 -10.305 1 92.62 210 GLU A N 1
ATOM 1652 C CA . GLU A 1 210 ? 17.203 -4.367 -10.336 1 92.62 210 GLU A CA 1
ATOM 1653 C C . GLU A 1 210 ? 17.938 -3.287 -9.555 1 92.62 210 GLU A C 1
ATOM 1655 O O . GLU A 1 210 ? 18.875 -3.588 -8.812 1 92.62 210 GLU A O 1
ATOM 1660 N N . SER A 1 211 ? 17.5 -2.084 -9.758 1 94.5 211 SER A N 1
ATOM 1661 C CA . SER A 1 211 ? 18.109 -0.969 -9.031 1 94.5 211 SER A CA 1
ATOM 1662 C C . SER A 1 211 ? 17.891 -1.104 -7.527 1 94.5 211 SER A C 1
ATOM 1664 O O . SER A 1 211 ? 18.797 -0.827 -6.734 1 94.5 211 SER A O 1
ATOM 1666 N N . LEU A 1 212 ? 16.75 -1.494 -7.188 1 95.75 212 LEU A N 1
ATOM 1667 C CA . LEU A 1 212 ? 16.438 -1.735 -5.781 1 95.75 212 LEU A CA 1
ATOM 1668 C C . LEU A 1 212 ? 17.359 -2.791 -5.195 1 95.75 212 LEU A C 1
ATOM 1670 O O . LEU A 1 212 ? 17.922 -2.598 -4.113 1 95.75 212 LEU A O 1
ATOM 1674 N N . LEU A 1 213 ? 17.516 -3.842 -5.918 1 95.62 213 LEU A N 1
ATOM 1675 C CA . LEU A 1 213 ? 18.359 -4.934 -5.438 1 95.62 213 LEU A CA 1
ATOM 1676 C C . LEU A 1 213 ? 19.797 -4.469 -5.25 1 95.62 213 LEU A C 1
ATOM 1678 O O . LEU A 1 213 ? 20.438 -4.809 -4.254 1 95.62 213 LEU A O 1
ATOM 1682 N N . ALA A 1 214 ? 20.25 -3.725 -6.188 1 96.25 214 ALA A N 1
ATOM 1683 C CA . ALA A 1 214 ? 21.609 -3.182 -6.09 1 96.25 214 ALA A CA 1
ATOM 1684 C C . ALA A 1 214 ? 21.766 -2.326 -4.84 1 96.25 214 ALA A C 1
ATOM 1686 O O . ALA A 1 214 ? 22.781 -2.42 -4.141 1 96.25 214 ALA A O 1
ATOM 1687 N N . ARG A 1 215 ? 20.797 -1.534 -4.547 1 96.62 215 ARG A N 1
ATOM 1688 C CA . ARG A 1 215 ? 20.859 -0.668 -3.375 1 96.62 215 ARG A CA 1
ATOM 1689 C C . ARG A 1 215 ? 20.781 -1.483 -2.088 1 96.62 215 ARG A C 1
ATOM 1691 O O . ARG A 1 215 ? 21.438 -1.155 -1.099 1 96.62 215 ARG A O 1
ATOM 1698 N N . LEU A 1 216 ? 20.031 -2.537 -2.092 1 97.44 216 LEU A N 1
ATOM 1699 C CA . LEU A 1 216 ? 19.922 -3.4 -0.921 1 97.44 216 LEU A CA 1
ATOM 1700 C C . LEU A 1 216 ? 21.234 -4.125 -0.651 1 97.44 216 LEU A C 1
ATOM 1702 O O . LEU A 1 216 ? 21.594 -4.363 0.504 1 97.44 216 LEU A O 1
ATOM 1706 N N . VAL A 1 217 ? 21.938 -4.496 -1.68 1 97.38 217 VAL A N 1
ATOM 1707 C CA . VAL A 1 217 ? 23.234 -5.168 -1.547 1 97.38 217 VAL A CA 1
ATOM 1708 C C . VAL A 1 217 ? 24.281 -4.176 -1.062 1 97.38 217 VAL A C 1
ATOM 1710 O O . VAL A 1 217 ? 25.125 -4.516 -0.231 1 97.38 217 VAL A O 1
ATOM 1713 N N . ASN A 1 218 ? 24.188 -2.984 -1.629 1 96.38 218 ASN A N 1
ATOM 1714 C CA . ASN A 1 218 ? 25.031 -1.863 -1.231 1 96.38 218 ASN A CA 1
ATOM 1715 C C . ASN A 1 218 ? 26.5 -2.262 -1.186 1 96.38 218 ASN A C 1
ATOM 1717 O O . ASN A 1 218 ? 27.188 -2.008 -0.193 1 96.38 218 ASN A O 1
ATOM 1721 N N . GLY A 1 219 ? 26.953 -3.045 -2.105 1 95 219 GLY A N 1
ATOM 1722 C CA . GLY A 1 219 ? 28.344 -3.396 -2.244 1 95 219 GLY A CA 1
ATOM 1723 C C . GLY A 1 219 ? 28.812 -4.441 -1.245 1 95 219 GLY A C 1
ATOM 1724 O O . GLY A 1 219 ? 30 -4.734 -1.143 1 95 219 GLY A O 1
ATOM 1725 N N . ASP A 1 220 ? 27.969 -5.094 -0.519 1 97.19 220 ASP A N 1
ATOM 1726 C CA . ASP A 1 220 ? 28.281 -6.129 0.462 1 97.19 220 ASP A CA 1
ATOM 1727 C C . ASP A 1 220 ? 28.359 -7.504 -0.197 1 97.19 220 ASP A C 1
ATOM 1729 O O . ASP A 1 220 ? 27.359 -8.031 -0.674 1 97.19 220 ASP A O 1
ATOM 1733 N N . ALA A 1 221 ? 29.5 -8.102 -0.121 1 96.19 221 ALA A N 1
ATOM 1734 C CA . ALA A 1 221 ? 29.75 -9.359 -0.812 1 96.19 221 ALA A CA 1
ATOM 1735 C C . ALA A 1 221 ? 28.875 -10.484 -0.259 1 96.19 221 ALA A C 1
ATOM 1737 O O . ALA A 1 221 ? 28.438 -11.359 -1.004 1 96.19 221 ALA A O 1
ATOM 1738 N N . GLN A 1 222 ? 28.719 -10.484 0.97 1 97.38 222 GLN A N 1
ATOM 1739 C CA . GLN A 1 222 ? 27.875 -11.508 1.579 1 97.38 222 GLN A CA 1
ATOM 1740 C C . GLN A 1 222 ? 26.422 -11.367 1.116 1 97.38 222 GLN A C 1
ATOM 1742 O O . GLN A 1 222 ? 25.781 -12.367 0.792 1 97.38 222 GLN A O 1
ATOM 1747 N N . ARG A 1 223 ? 25.906 -10.172 1.073 1 97.25 223 ARG A N 1
ATOM 1748 C CA . ARG A 1 223 ? 24.547 -9.938 0.586 1 97.25 223 ARG A CA 1
ATOM 1749 C C . ARG A 1 223 ? 24.422 -10.328 -0.881 1 97.25 223 ARG A C 1
ATOM 1751 O O . ARG A 1 223 ? 23.406 -10.883 -1.294 1 97.25 223 ARG A O 1
ATOM 1758 N N . GLN A 1 224 ? 25.453 -10.047 -1.594 1 96.56 224 GLN A N 1
ATOM 1759 C CA . GLN A 1 224 ? 25.438 -10.422 -3.006 1 96.56 224 GLN A CA 1
ATOM 1760 C C . GLN A 1 224 ? 25.328 -11.93 -3.176 1 96.56 224 GLN A C 1
ATOM 1762 O O . GLN A 1 224 ? 24.594 -12.414 -4.035 1 96.56 224 GLN A O 1
ATOM 1767 N N . ASP A 1 225 ? 26.047 -12.602 -2.4 1 97.44 225 ASP A N 1
ATOM 1768 C CA . ASP A 1 225 ? 25.984 -14.062 -2.441 1 97.44 225 ASP A CA 1
ATOM 1769 C C . ASP A 1 225 ? 24.594 -14.57 -2.078 1 97.44 225 ASP A C 1
ATOM 1771 O O . ASP A 1 225 ? 24.062 -15.469 -2.738 1 97.44 225 ASP A O 1
ATOM 1775 N N . GLU A 1 226 ? 24.031 -13.984 -1.055 1 97.75 226 GLU A N 1
ATOM 1776 C CA . GLU A 1 226 ? 22.703 -14.375 -0.595 1 97.75 226 GLU A CA 1
ATOM 1777 C C . GLU A 1 226 ? 21.641 -14.086 -1.659 1 97.75 226 GLU A C 1
ATOM 1779 O O . GLU A 1 226 ? 20.672 -14.836 -1.801 1 97.75 226 GLU A O 1
ATOM 1784 N N . VAL A 1 227 ? 21.891 -13.031 -2.373 1 97.62 227 VAL A N 1
ATOM 1785 C CA . VAL A 1 227 ? 21 -12.664 -3.463 1 97.62 227 VAL A CA 1
ATOM 1786 C C . VAL A 1 227 ? 21.016 -13.75 -4.539 1 97.62 227 VAL A C 1
ATOM 1788 O O . VAL A 1 227 ? 19.969 -14.203 -4.988 1 97.62 227 VAL A O 1
ATOM 1791 N N . TYR A 1 228 ? 22.172 -14.234 -4.914 1 97.25 228 TYR A N 1
ATOM 1792 C CA . TYR A 1 228 ? 22.266 -15.266 -5.941 1 97.25 228 TYR A CA 1
ATOM 1793 C C . TYR A 1 228 ? 21.672 -16.578 -5.453 1 97.25 228 TYR A C 1
ATOM 1795 O O . TYR A 1 228 ? 20.969 -17.266 -6.199 1 97.25 228 TYR A O 1
ATOM 1803 N N . VAL A 1 229 ? 21.953 -16.891 -4.258 1 97.88 229 VAL A N 1
ATOM 1804 C CA . VAL A 1 229 ? 21.438 -18.141 -3.693 1 97.88 229 VAL A CA 1
ATOM 1805 C C . VAL A 1 229 ? 19.906 -18.125 -3.709 1 97.88 229 VAL A C 1
ATOM 1807 O O . VAL A 1 229 ? 19.281 -19.094 -4.145 1 97.88 229 VAL A O 1
ATOM 1810 N N . SER A 1 230 ? 19.375 -17.031 -3.244 1 98.12 230 SER A N 1
ATOM 1811 C CA . SER A 1 230 ? 17.922 -16.906 -3.191 1 98.12 230 SER A CA 1
ATOM 1812 C C . SER A 1 230 ? 17.312 -16.906 -4.59 1 98.12 230 SER A C 1
ATOM 1814 O O . SER A 1 230 ? 16.281 -17.547 -4.824 1 98.12 230 SER A O 1
ATOM 1816 N N . ALA A 1 231 ? 17.953 -16.219 -5.504 1 97.38 231 ALA A N 1
ATOM 1817 C CA . ALA A 1 231 ? 17.469 -16.156 -6.883 1 97.38 231 ALA A CA 1
ATOM 1818 C C . ALA A 1 231 ? 17.484 -17.531 -7.539 1 97.38 231 ALA A C 1
ATOM 1820 O O . ALA A 1 231 ? 16.5 -17.938 -8.164 1 97.38 231 ALA A O 1
ATOM 1821 N N . ILE A 1 232 ? 18.531 -18.234 -7.363 1 97.5 232 ILE A N 1
ATOM 1822 C CA . ILE A 1 232 ? 18.688 -19.547 -7.957 1 97.5 232 ILE A CA 1
ATOM 1823 C C . ILE A 1 232 ? 17.641 -20.5 -7.363 1 97.5 232 ILE A C 1
ATOM 1825 O O . ILE A 1 232 ? 17.016 -21.266 -8.086 1 97.5 232 ILE A O 1
ATOM 1829 N N . ALA A 1 233 ? 17.5 -20.422 -6.078 1 97.88 233 ALA A N 1
ATOM 1830 C CA . ALA A 1 233 ? 16.5 -21.266 -5.414 1 97.88 233 ALA A CA 1
ATOM 1831 C C . ALA A 1 233 ? 15.102 -20.984 -5.949 1 97.88 233 ALA A C 1
ATOM 1833 O O . ALA A 1 233 ? 14.312 -21.906 -6.16 1 97.88 233 ALA A O 1
ATOM 1834 N N . ALA A 1 234 ? 14.781 -19.766 -6.156 1 97.56 234 ALA A N 1
ATOM 1835 C CA . ALA A 1 234 ? 13.469 -19.375 -6.668 1 97.56 234 ALA A CA 1
ATOM 1836 C C . ALA A 1 234 ? 13.25 -19.922 -8.078 1 97.56 234 ALA A C 1
ATOM 1838 O O . ALA A 1 234 ? 12.188 -20.469 -8.383 1 97.56 234 ALA A O 1
ATOM 1839 N N . VAL A 1 235 ? 14.234 -19.781 -8.922 1 96.25 235 VAL A N 1
ATOM 1840 C CA . VAL A 1 235 ? 14.141 -20.25 -10.305 1 96.25 235 VAL A CA 1
ATOM 1841 C C . VAL A 1 235 ? 14.031 -21.781 -10.328 1 96.25 235 VAL A C 1
ATOM 1843 O O . VAL A 1 235 ? 13.234 -22.344 -11.086 1 96.25 235 VAL A O 1
ATOM 1846 N N . ARG A 1 236 ? 14.766 -22.422 -9.453 1 96.81 236 ARG A N 1
ATOM 1847 C CA . ARG A 1 236 ? 14.711 -23.875 -9.359 1 96.81 236 ARG A CA 1
ATOM 1848 C C . ARG A 1 236 ? 13.336 -24.344 -8.898 1 96.81 236 ARG A C 1
ATOM 1850 O O . ARG A 1 236 ? 12.82 -25.344 -9.391 1 96.81 236 ARG A O 1
ATOM 1857 N N . SER A 1 237 ? 12.859 -23.641 -7.961 1 96.94 237 SER A N 1
ATOM 1858 C CA . SER A 1 237 ? 11.523 -23.984 -7.465 1 96.94 237 SER A CA 1
ATOM 1859 C C . SER A 1 237 ? 10.484 -23.875 -8.57 1 96.94 237 SER A C 1
ATOM 1861 O O . SER A 1 237 ? 9.602 -24.734 -8.688 1 96.94 237 SER A O 1
ATOM 1863 N N . ARG A 1 238 ? 10.562 -22.891 -9.391 1 95.81 238 ARG A N 1
ATOM 1864 C CA . ARG A 1 238 ? 9.617 -22.703 -10.492 1 95.81 238 ARG A CA 1
ATOM 1865 C C . ARG A 1 238 ? 9.812 -23.781 -11.555 1 95.81 238 ARG A C 1
ATOM 1867 O O . ARG A 1 238 ? 8.836 -24.297 -12.117 1 95.81 238 ARG A O 1
ATOM 1874 N N . LEU A 1 239 ? 11.055 -24.094 -11.875 1 95.12 239 LEU A N 1
ATOM 1875 C CA . LEU A 1 239 ? 11.336 -25.172 -12.82 1 95.12 239 LEU A CA 1
ATOM 1876 C C . LEU A 1 239 ? 10.711 -26.484 -12.344 1 95.12 239 LEU A C 1
ATOM 1878 O O . LEU A 1 239 ? 10.109 -27.203 -13.141 1 95.12 239 LEU A O 1
ATOM 1882 N N . ALA A 1 240 ? 10.852 -26.703 -11.086 1 96.25 240 ALA A N 1
ATOM 1883 C CA . ALA A 1 240 ? 10.273 -27.906 -10.516 1 96.25 240 ALA A CA 1
ATOM 1884 C C . ALA A 1 240 ? 8.75 -27.906 -10.641 1 96.25 240 ALA A C 1
ATOM 1886 O O . ALA A 1 240 ? 8.141 -28.938 -10.922 1 96.25 240 ALA A O 1
ATOM 1887 N N . LEU A 1 241 ? 8.156 -26.781 -10.391 1 95.81 241 LEU A N 1
ATOM 1888 C CA . LEU A 1 241 ? 6.715 -26.656 -10.57 1 95.81 241 LEU A CA 1
ATOM 1889 C C . LEU A 1 241 ? 6.312 -27 -12 1 95.81 241 LEU A C 1
ATOM 1891 O O . LEU A 1 241 ? 5.383 -27.781 -12.219 1 95.81 241 LEU A O 1
ATOM 1895 N N . TRP A 1 242 ? 7.027 -26.453 -12.969 1 93 242 TRP A N 1
ATOM 1896 C CA . TRP A 1 242 ? 6.719 -26.688 -14.383 1 93 242 TRP A CA 1
ATOM 1897 C C . TRP A 1 242 ? 6.918 -28.156 -14.75 1 93 242 TRP A C 1
ATOM 1899 O O . TRP A 1 242 ? 6.074 -28.75 -15.43 1 93 242 TRP A O 1
ATOM 1909 N N . ASP A 1 243 ? 8 -28.719 -14.266 1 94.31 243 ASP A N 1
ATOM 1910 C CA . ASP A 1 243 ? 8.289 -30.125 -14.562 1 94.31 243 ASP A CA 1
ATOM 1911 C C . ASP A 1 243 ? 7.168 -31.031 -14.07 1 94.31 243 ASP A C 1
ATOM 1913 O O . ASP A 1 243 ? 6.715 -31.906 -14.805 1 94.31 243 ASP A O 1
ATOM 1917 N N . ASN A 1 244 ? 6.742 -30.797 -12.93 1 92.88 244 ASN A N 1
ATOM 1918 C CA . ASN A 1 244 ? 5.699 -31.625 -12.344 1 92.88 244 ASN A CA 1
ATOM 1919 C C . ASN A 1 244 ? 4.348 -31.375 -13.008 1 92.88 244 ASN A C 1
ATOM 1921 O O . ASN A 1 244 ? 3.557 -32.312 -13.188 1 92.88 244 ASN A O 1
ATOM 1925 N N . LEU A 1 245 ? 4.1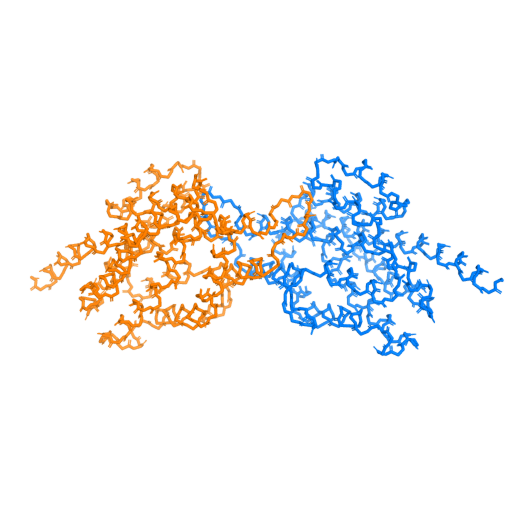02 -30.188 -13.305 1 90.56 245 LEU A N 1
ATOM 1926 C CA . LEU A 1 245 ? 2.852 -29.812 -13.969 1 90.56 245 LEU A CA 1
ATOM 1927 C C . LEU A 1 245 ? 2.773 -30.438 -15.359 1 90.56 245 LEU A C 1
ATOM 1929 O O . LEU A 1 245 ? 1.696 -30.844 -15.797 1 90.56 245 LEU A O 1
ATOM 1933 N N . ARG A 1 246 ? 3.854 -30.484 -16.031 1 89.62 246 ARG A N 1
ATOM 1934 C CA . ARG A 1 246 ? 3.902 -31.094 -17.359 1 89.62 246 ARG A CA 1
ATOM 1935 C C . ARG A 1 246 ? 3.479 -32.562 -17.297 1 89.62 246 ARG A C 1
ATOM 1937 O O . ARG A 1 246 ? 2.771 -33.031 -18.188 1 89.62 246 ARG A O 1
ATOM 1944 N N . LEU A 1 247 ? 3.85 -33.219 -16.234 1 86.38 247 LEU A N 1
ATOM 1945 C CA . LEU A 1 247 ? 3.484 -34.625 -16.062 1 86.38 247 LEU A CA 1
ATOM 1946 C C . LEU A 1 247 ? 1.978 -34.781 -15.883 1 86.38 247 LEU A C 1
ATOM 1948 O O . LEU A 1 247 ? 1.368 -35.688 -16.453 1 86.38 247 LEU A O 1
ATOM 1952 N N . SER A 1 248 ? 1.444 -33.875 -15.18 1 83.44 248 SER A N 1
ATOM 1953 C CA . SER A 1 248 ? 0.007 -33.906 -14.922 1 83.44 248 SER A CA 1
ATOM 1954 C C . SER A 1 248 ? -0.782 -33.562 -16.188 1 83.44 248 SER A C 1
ATOM 1956 O O . SER A 1 248 ? -1.848 -34.125 -16.422 1 83.44 248 SER A O 1
ATOM 1958 N N . MET A 1 249 ? -0.35 -32.688 -16.984 1 85.25 249 MET A N 1
ATOM 1959 C CA . MET A 1 249 ? -0.994 -32.281 -18.234 1 85.25 249 MET A CA 1
ATOM 1960 C C . MET A 1 249 ? -1.008 -33.406 -19.25 1 85.25 249 MET A C 1
ATOM 1962 O O . MET A 1 249 ? -1.992 -33.594 -19.969 1 85.25 249 MET A O 1
ATOM 1966 N N . ARG A 1 250 ? 0.013 -34.156 -19.281 1 81.94 250 ARG A N 1
ATOM 1967 C CA . ARG A 1 250 ? 0.12 -35.281 -20.219 1 81.94 250 ARG A CA 1
ATOM 1968 C C . ARG A 1 250 ? -0.856 -36.406 -19.875 1 81.94 250 ARG A C 1
ATOM 1970 O O . ARG A 1 250 ? -1.402 -37.031 -20.766 1 81.94 250 ARG A O 1
ATOM 1977 N N . GLU A 1 251 ? -1.044 -36.531 -18.641 1 74.75 251 GLU A N 1
ATOM 1978 C CA . GLU A 1 251 ? -2.012 -37.562 -18.219 1 74.75 251 GLU A CA 1
ATOM 1979 C C . GLU A 1 251 ? -3.424 -37.188 -18.656 1 74.75 251 GLU A C 1
ATOM 1981 O O . GLU A 1 251 ? -4.227 -38.062 -18.984 1 74.75 251 GLU A O 1
ATOM 1986 N N . THR A 1 252 ? -3.703 -36 -18.734 1 71.25 252 THR A N 1
ATOM 1987 C CA . THR A 1 252 ? -5.016 -35.5 -19.141 1 71.25 252 THR A CA 1
ATOM 1988 C C . THR A 1 252 ? -5.188 -35.625 -20.656 1 71.25 252 THR A C 1
ATOM 1990 O O . THR A 1 252 ? -6.258 -36 -21.141 1 71.25 252 THR A O 1
ATOM 1993 N N . VAL A 1 253 ? -4.199 -35.312 -21.438 1 67.25 253 VAL A N 1
ATOM 1994 C CA . VAL A 1 253 ? -4.254 -35.406 -22.891 1 67.25 253 VAL A CA 1
ATOM 1995 C C . VAL A 1 253 ? -4.469 -36.875 -23.281 1 67.25 253 VAL A C 1
ATOM 1997 O O . VAL A 1 253 ? -5.242 -37.156 -24.203 1 67.25 253 VAL A O 1
ATOM 2000 N N . SER A 1 254 ? -3.84 -37.719 -22.547 1 61.09 254 SER A N 1
ATOM 2001 C CA . SER A 1 254 ? -3.986 -39.125 -22.828 1 61.09 254 SER A CA 1
ATOM 2002 C C . SER A 1 254 ? -5.41 -39.625 -22.562 1 61.09 254 SER A C 1
ATOM 2004 O O . SER A 1 254 ? -5.953 -40.438 -23.312 1 61.09 254 SER A O 1
ATOM 2006 N N . GLU A 1 255 ? -5.934 -38.906 -21.578 1 54.78 255 GLU A N 1
ATOM 2007 C CA . GLU A 1 255 ? -7.293 -39.312 -21.219 1 54.78 255 GLU A CA 1
ATOM 2008 C C . GLU A 1 255 ? -8.305 -38.781 -22.219 1 54.78 255 GLU A C 1
ATOM 2010 O O . GLU A 1 255 ? -9.336 -39.406 -22.484 1 54.78 255 GLU A O 1
ATOM 2015 N N . CYS A 1 256 ? -7.98 -37.688 -22.797 1 56.62 256 CYS A N 1
ATOM 2016 C CA . CYS A 1 256 ? -8.898 -37.062 -23.75 1 56.62 256 CYS A CA 1
ATOM 2017 C C . CYS A 1 256 ? -8.773 -37.75 -25.125 1 56.62 256 CYS A C 1
ATOM 2019 O O . CYS A 1 256 ? -9.727 -37.75 -25.891 1 56.62 256 CYS A O 1
ATOM 2021 N N . VAL A 1 257 ? -7.629 -38.219 -25.516 1 52.84 257 VAL A N 1
ATOM 2022 C CA . VAL A 1 257 ? -7.41 -38.906 -26.781 1 52.84 257 VAL A CA 1
ATOM 2023 C C . VAL A 1 257 ? -7.863 -40.344 -26.672 1 52.84 257 VAL A C 1
ATOM 2025 O O . VAL A 1 257 ? -8.164 -41 -27.672 1 52.84 257 VAL A O 1
ATOM 2028 N N . ALA A 1 258 ? -8.117 -40.844 -25.422 1 48.91 258 ALA A N 1
ATOM 2029 C CA . ALA A 1 258 ? -8.609 -42.219 -25.281 1 48.91 258 ALA A CA 1
ATOM 2030 C C . ALA A 1 258 ? -10.133 -42.25 -25.281 1 48.91 258 ALA A C 1
ATOM 2032 O O . ALA A 1 258 ? -10.781 -41.281 -24.844 1 48.91 258 ALA A O 1
ATOM 2033 N N . MET B 1 1 ? -29.781 12.039 15.07 1 57.69 1 MET B N 1
ATOM 2034 C CA . MET B 1 1 ? -29.062 11.734 13.844 1 57.69 1 MET B CA 1
ATOM 2035 C C . MET B 1 1 ? -29.094 12.914 12.883 1 57.69 1 MET B C 1
ATOM 2037 O O . MET B 1 1 ? -28.062 13.312 12.344 1 57.69 1 MET B O 1
ATOM 2041 N N . GLU B 1 2 ? -30.359 13.484 12.695 1 64.62 2 GLU B N 1
ATOM 2042 C CA . GLU B 1 2 ? -30.516 14.664 11.852 1 64.62 2 GLU B CA 1
ATOM 2043 C C . GLU B 1 2 ? -29.75 15.852 12.43 1 64.62 2 GLU B C 1
ATOM 2045 O O . GLU B 1 2 ? -29.141 16.625 11.68 1 64.62 2 GLU B O 1
ATOM 2050 N N . ASP B 1 3 ? -29.578 15.688 13.695 1 89.69 3 ASP B N 1
ATOM 2051 C CA . ASP B 1 3 ? -28.906 16.797 14.383 1 89.69 3 ASP B CA 1
ATOM 2052 C C . ASP B 1 3 ? -27.391 16.734 14.195 1 89.69 3 ASP B C 1
ATOM 2054 O O . ASP B 1 3 ? -26.766 17.734 13.875 1 89.69 3 ASP B O 1
ATOM 2058 N N . LYS B 1 4 ? -26.906 15.5 14.125 1 93.75 4 LYS B N 1
ATOM 2059 C CA . LYS B 1 4 ? -25.469 15.375 13.984 1 93.75 4 LYS B CA 1
ATOM 2060 C C . LYS B 1 4 ? -25.031 15.641 12.547 1 93.75 4 LYS B C 1
ATOM 2062 O O . LYS B 1 4 ? -23.969 16.234 12.32 1 93.75 4 LYS B O 1
ATOM 2067 N N . LYS B 1 5 ? -25.922 15.203 11.68 1 92.75 5 LYS B N 1
ATOM 2068 C CA . LYS B 1 5 ? -25.641 15.477 10.266 1 92.75 5 LYS B CA 1
ATOM 2069 C C . LYS B 1 5 ? -25.594 16.969 9.992 1 92.75 5 LYS B C 1
ATOM 2071 O O . LYS B 1 5 ? -24.688 17.453 9.305 1 92.75 5 LYS B O 1
ATOM 2076 N N . SER B 1 6 ? -26.5 17.672 10.492 1 95.12 6 SER B N 1
ATOM 2077 C CA . SER B 1 6 ? -26.547 19.125 10.32 1 95.12 6 SER B CA 1
ATOM 2078 C C . SER B 1 6 ? -25.375 19.797 11.008 1 95.12 6 SER B C 1
ATOM 2080 O O . SER B 1 6 ? -24.812 20.766 10.484 1 95.12 6 SER B O 1
ATOM 2082 N N . LEU B 1 7 ? -25.109 19.297 12.18 1 95.88 7 LEU B N 1
ATOM 2083 C CA . LEU B 1 7 ? -23.969 19.844 12.906 1 95.88 7 LEU B CA 1
ATOM 2084 C C . LEU B 1 7 ? -22.688 19.641 12.125 1 95.88 7 LEU B C 1
ATOM 2086 O O . LEU B 1 7 ? -21.859 20.562 12.023 1 95.88 7 LEU B O 1
ATOM 2090 N N . LEU B 1 8 ? -22.5 18.438 11.594 1 95.38 8 LEU B N 1
ATOM 2091 C CA . LEU B 1 8 ? -21.312 18.141 10.789 1 95.38 8 LEU B CA 1
ATOM 2092 C C . LEU B 1 8 ? -21.219 19.094 9.594 1 95.38 8 LEU B C 1
ATOM 2094 O O . LEU B 1 8 ? -20.172 19.656 9.328 1 95.38 8 LEU B O 1
ATOM 2098 N N . SER B 1 9 ? -22.312 19.281 8.938 1 93.81 9 SER B N 1
ATOM 2099 C CA . SER B 1 9 ? -22.344 20.188 7.789 1 93.81 9 SER B CA 1
ATOM 2100 C C . SER B 1 9 ? -21.984 21.609 8.188 1 93.81 9 SER B C 1
ATOM 2102 O O . SER B 1 9 ? -21.234 22.281 7.48 1 93.81 9 SER B O 1
ATOM 2104 N N . ALA B 1 10 ? -22.5 22.031 9.258 1 94.81 10 ALA B N 1
ATOM 2105 C CA . ALA B 1 10 ? -22.219 23.375 9.75 1 94.81 10 ALA B CA 1
ATOM 2106 C C . ALA B 1 10 ? -20.734 23.547 10.094 1 94.81 10 ALA B C 1
ATOM 2108 O O . ALA B 1 10 ? -20.125 24.562 9.781 1 94.81 10 ALA B O 1
ATOM 2109 N N . LYS B 1 11 ? -20.203 22.562 10.758 1 93.94 11 LYS B N 1
ATOM 2110 C CA . LYS B 1 11 ? -18.812 22.609 11.156 1 93.94 11 LYS B CA 1
ATOM 2111 C C . LYS B 1 11 ? -17.891 22.562 9.938 1 93.94 11 LYS B C 1
ATOM 2113 O O . LYS B 1 11 ? -16.844 23.234 9.914 1 93.94 11 LYS B O 1
ATOM 2118 N N . LYS B 1 12 ? -18.266 21.766 8.984 1 91.81 12 LYS B N 1
ATOM 2119 C CA . LYS B 1 12 ? -17.469 21.719 7.754 1 91.81 12 LYS B CA 1
ATOM 2120 C C . LYS B 1 12 ? -17.5 23.062 7.031 1 91.81 12 LYS B C 1
ATOM 2122 O O . LYS B 1 12 ? -16.484 23.5 6.469 1 91.81 12 LYS B O 1
ATOM 2127 N N . LEU B 1 13 ? -18.656 23.688 7.023 1 89.81 13 LEU B N 1
ATOM 2128 C CA . LEU B 1 13 ? -18.766 25.016 6.43 1 89.81 13 LEU B CA 1
ATOM 2129 C C . LEU B 1 13 ? -17.906 26.016 7.168 1 89.81 13 LEU B C 1
ATOM 2131 O O . LEU B 1 13 ? -17.234 26.844 6.543 1 89.81 13 LEU B O 1
ATOM 2135 N N . GLU B 1 14 ? -17.953 25.953 8.453 1 91.56 14 GLU B N 1
ATOM 2136 C CA . GLU B 1 14 ? -17.094 26.797 9.281 1 91.56 14 GLU B CA 1
ATOM 2137 C C . GLU B 1 14 ? -15.625 26.594 8.953 1 91.56 14 GLU B C 1
ATOM 2139 O O . GLU B 1 14 ? -14.867 27.562 8.844 1 91.56 14 GLU B O 1
ATOM 2144 N N . LEU B 1 15 ? -15.25 25.359 8.805 1 90.62 15 LEU B N 1
ATOM 2145 C CA . LEU B 1 15 ? -13.867 25.016 8.492 1 90.62 15 LEU B CA 1
ATOM 2146 C C . LEU B 1 15 ? -13.469 25.578 7.125 1 90.62 15 LEU B C 1
ATOM 2148 O O . LEU B 1 15 ? -12.391 26.156 6.98 1 90.62 15 LEU B O 1
ATOM 2152 N N . GLY B 1 16 ? -14.312 25.422 6.145 1 85.62 16 GLY B N 1
ATOM 2153 C CA . GLY B 1 16 ? -14.047 25.891 4.793 1 85.62 16 GLY B CA 1
ATOM 2154 C C . GLY B 1 16 ? -13.922 27.406 4.699 1 85.62 16 GLY B C 1
ATOM 2155 O O . GLY B 1 16 ? -13.203 27.922 3.844 1 85.62 16 GLY B O 1
ATOM 2156 N N . ASN B 1 17 ? -14.555 28.109 5.609 1 85.69 17 ASN B N 1
ATOM 2157 C CA . ASN B 1 17 ? -14.578 29.562 5.59 1 85.69 17 ASN B CA 1
ATOM 2158 C C . ASN B 1 17 ? -13.664 30.156 6.664 1 85.69 17 ASN B C 1
ATOM 2160 O O . ASN B 1 17 ? -13.766 31.344 6.98 1 85.69 17 ASN B O 1
ATOM 2164 N N . HIS B 1 18 ? -12.867 29.344 7.188 1 88.75 18 HIS B N 1
ATOM 2165 C CA . HIS B 1 18 ? -12.031 29.812 8.289 1 88.75 18 HIS B CA 1
ATOM 2166 C C . HIS B 1 18 ? -11.172 31 7.859 1 88.75 18 HIS B C 1
ATOM 2168 O O . HIS B 1 18 ? -10.656 31.031 6.738 1 88.75 18 HIS B O 1
ATOM 2174 N N . GLN B 1 19 ? -10.906 32 8.664 1 87.56 19 GLN B N 1
ATOM 2175 C CA . GLN B 1 19 ? -10.258 33.281 8.367 1 87.56 19 GLN B CA 1
ATOM 2176 C C . GLN B 1 19 ? -8.758 33.094 8.156 1 87.56 19 GLN B C 1
ATOM 2178 O O . GLN B 1 19 ? -8.102 33.969 7.57 1 87.56 19 GLN B O 1
ATOM 2183 N N . ILE B 1 20 ? -8.242 32 8.633 1 87.19 20 ILE B N 1
ATOM 2184 C CA . ILE B 1 20 ? -6.801 31.781 8.617 1 87.19 20 ILE B CA 1
ATOM 2185 C C . ILE B 1 20 ? -6.281 31.875 7.188 1 87.19 20 ILE B C 1
ATOM 2187 O O . ILE B 1 20 ? -5.172 32.344 6.953 1 87.19 20 ILE B O 1
ATOM 2191 N N . PHE B 1 21 ? -7.016 31.516 6.234 1 82.12 21 PHE B N 1
ATOM 2192 C CA . PHE B 1 21 ? -6.551 31.422 4.852 1 82.12 21 PHE B CA 1
ATOM 2193 C C . PHE B 1 21 ? -6.348 32.812 4.262 1 82.12 21 PHE B C 1
ATOM 2195 O O . PHE B 1 21 ? -5.387 33.062 3.527 1 82.12 21 PHE B O 1
ATOM 2202 N N . ALA B 1 22 ? -7.16 33.656 4.648 1 80.69 22 ALA B N 1
ATOM 2203 C CA . ALA B 1 22 ? -7.051 35.031 4.18 1 80.69 22 ALA B CA 1
ATOM 2204 C C . ALA B 1 22 ? -5.887 35.75 4.859 1 80.69 22 ALA B C 1
ATOM 2206 O O . ALA B 1 22 ? -5.387 36.75 4.344 1 80.69 22 ALA B O 1
ATOM 2207 N N . GLU B 1 23 ? -5.457 35.219 5.883 1 84.38 23 GLU B N 1
ATOM 2208 C CA . GLU B 1 23 ? -4.422 35.875 6.664 1 84.38 23 GLU B CA 1
ATOM 2209 C C . GLU B 1 23 ? -3.027 35.438 6.227 1 84.38 23 GLU B C 1
ATOM 2211 O O . GLU B 1 23 ? -2.025 36.031 6.629 1 84.38 23 GLU B O 1
ATOM 2216 N N . ILE B 1 24 ? -2.951 34.406 5.438 1 83.31 24 ILE B N 1
ATOM 2217 C CA . ILE B 1 24 ? -1.672 33.969 4.875 1 83.31 24 ILE B CA 1
ATOM 2218 C C . ILE B 1 24 ? -1.326 34.844 3.672 1 83.31 24 ILE B C 1
ATOM 2220 O O . ILE B 1 24 ? -1.541 34.469 2.525 1 83.31 24 ILE B O 1
ATOM 2224 N N . ASN B 1 25 ? -0.717 36 3.873 1 78.94 25 ASN B N 1
ATOM 2225 C CA . ASN B 1 25 ? -0.565 37 2.818 1 78.94 25 ASN B CA 1
ATOM 2226 C C . ASN B 1 25 ? 0.887 37.469 2.672 1 78.94 25 ASN B C 1
ATOM 2228 O O . ASN B 1 25 ? 1.178 38.406 1.959 1 78.94 25 ASN B O 1
ATOM 2232 N N . SER B 1 26 ? 1.748 36.875 3.406 1 81.62 26 SER B N 1
ATOM 2233 C CA . SER B 1 26 ? 3.174 37.156 3.314 1 81.62 26 SER B CA 1
ATOM 2234 C C . SER B 1 26 ? 4.016 35.938 3.598 1 81.62 26 SER B C 1
ATOM 2236 O O . SER B 1 26 ? 3.527 34.969 4.18 1 81.62 26 SER B O 1
ATOM 2238 N N . LEU B 1 27 ? 5.266 35.969 3.209 1 84.19 27 LEU B N 1
ATOM 2239 C CA . LEU B 1 27 ? 6.156 34.844 3.357 1 84.19 27 LEU B CA 1
ATOM 2240 C C . LEU B 1 27 ? 6.426 34.531 4.832 1 84.19 27 LEU B C 1
ATOM 2242 O O . LEU B 1 27 ? 6.402 33.375 5.254 1 84.19 27 LEU B O 1
ATOM 2246 N N . PRO B 1 28 ? 6.629 35.594 5.617 1 87.5 28 PRO B N 1
ATOM 2247 C CA . PRO B 1 28 ? 6.836 35.312 7.035 1 87.5 28 PRO B CA 1
ATOM 2248 C C . PRO B 1 28 ? 5.637 34.594 7.676 1 87.5 28 PRO B C 1
ATOM 2250 O O . PRO B 1 28 ? 5.812 33.688 8.469 1 87.5 28 PRO B O 1
ATOM 2253 N N . VAL B 1 29 ? 4.5 35 7.293 1 87.06 29 VAL B N 1
ATOM 2254 C CA . VAL B 1 29 ? 3.289 34.406 7.836 1 87.06 29 VAL B CA 1
ATOM 2255 C C . VAL B 1 29 ? 3.154 32.969 7.324 1 87.06 29 VAL B C 1
ATOM 2257 O O . VAL B 1 29 ? 2.781 32.062 8.078 1 87.06 29 VAL B O 1
ATOM 2260 N N . LEU B 1 30 ? 3.447 32.781 6.066 1 88.12 30 LEU B N 1
ATOM 2261 C CA . LEU B 1 30 ? 3.398 31.453 5.48 1 88.12 30 LEU B CA 1
ATOM 2262 C C . LEU B 1 30 ? 4.355 30.516 6.199 1 88.12 30 LEU B C 1
ATOM 2264 O O . LEU B 1 30 ? 4.02 29.359 6.449 1 88.12 30 LEU B O 1
ATOM 2268 N N . ARG B 1 31 ? 5.48 31 6.52 1 92.12 31 ARG B N 1
ATOM 2269 C CA . ARG B 1 31 ? 6.473 30.188 7.219 1 92.12 31 ARG B CA 1
ATOM 2270 C C . ARG B 1 31 ? 5.934 29.703 8.562 1 92.12 31 ARG B C 1
ATOM 2272 O O . ARG B 1 31 ? 6.047 28.516 8.891 1 92.12 31 ARG B O 1
ATOM 2279 N N . VAL B 1 32 ? 5.336 30.625 9.234 1 91.75 32 VAL B N 1
ATOM 2280 C CA . VAL B 1 32 ? 4.789 30.297 10.547 1 91.75 32 VAL B CA 1
ATOM 2281 C C . VAL B 1 32 ? 3.672 29.266 10.391 1 91.75 32 VAL B C 1
ATOM 2283 O O . VAL B 1 32 ? 3.604 28.297 11.156 1 91.75 32 VAL B O 1
ATOM 2286 N N . PHE B 1 33 ? 2.9 29.453 9.461 1 92.38 33 PHE B N 1
ATOM 2287 C CA . PHE B 1 33 ? 1.815 28.531 9.172 1 92.38 33 PHE B CA 1
ATOM 2288 C C . PHE B 1 33 ? 2.359 27.125 8.891 1 92.38 33 PHE B C 1
ATOM 2290 O O . PHE B 1 33 ? 1.913 26.156 9.492 1 92.38 33 PHE B O 1
ATOM 2297 N N . MET B 1 34 ? 3.34 27.062 8.039 1 94.88 34 MET B N 1
ATOM 2298 C CA . MET B 1 34 ? 3.873 25.781 7.578 1 94.88 34 MET B CA 1
ATOM 2299 C C . MET B 1 34 ? 4.566 25.031 8.719 1 94.88 34 MET B C 1
ATOM 2301 O O . MET B 1 34 ? 4.504 23.797 8.789 1 94.88 34 MET B O 1
ATOM 2305 N N . GLU B 1 35 ? 5.184 25.734 9.594 1 96.62 35 GLU B N 1
ATOM 2306 C CA . GLU B 1 35 ? 5.969 25.141 10.672 1 96.62 35 GLU B CA 1
ATOM 2307 C C . GLU B 1 35 ? 5.074 24.391 11.656 1 96.62 35 GLU B C 1
ATOM 2309 O O . GLU B 1 35 ? 5.535 23.484 12.367 1 96.62 35 GLU B O 1
ATOM 2314 N N . THR B 1 36 ? 3.814 24.719 11.586 1 95.69 36 THR B N 1
ATOM 2315 C CA . THR B 1 36 ? 2.857 24 12.422 1 95.69 36 THR B CA 1
ATOM 2316 C C . THR B 1 36 ? 2.055 23 11.602 1 95.69 36 THR B C 1
ATOM 2318 O O . THR B 1 36 ? 1.859 21.859 12.016 1 95.69 36 THR B O 1
ATOM 2321 N N . HIS B 1 37 ? 1.621 23.453 10.469 1 95.12 37 HIS B N 1
ATOM 2322 C CA . HIS B 1 37 ? 0.752 22.656 9.625 1 95.12 37 HIS B CA 1
ATOM 2323 C C . HIS B 1 37 ? 1.443 21.359 9.188 1 95.12 37 HIS B C 1
ATOM 2325 O O . HIS B 1 37 ? 0.783 20.359 8.93 1 95.12 37 HIS B O 1
ATOM 2331 N N . VAL B 1 38 ? 2.748 21.328 9.156 1 97.75 38 VAL B N 1
ATOM 2332 C CA . VAL B 1 38 ? 3.51 20.172 8.711 1 97.75 38 VAL B CA 1
ATOM 2333 C C . VAL B 1 38 ? 3.188 18.969 9.602 1 97.75 38 VAL B C 1
ATOM 2335 O O . VAL B 1 38 ? 3.193 17.828 9.133 1 97.75 38 VAL B O 1
ATOM 2338 N N . PHE B 1 39 ? 2.85 19.172 10.844 1 98.31 39 PHE B N 1
ATOM 2339 C CA . PHE B 1 39 ? 2.488 18.078 11.75 1 98.31 39 PHE B CA 1
ATOM 2340 C C . PHE B 1 39 ? 1.167 17.453 11.328 1 98.31 39 PHE B C 1
ATOM 2342 O O . PHE B 1 39 ? 0.989 16.234 11.445 1 98.31 39 PHE B O 1
ATOM 2349 N N . ALA B 1 40 ? 0.283 18.281 10.812 1 96.19 40 ALA B N 1
ATOM 2350 C CA . ALA B 1 40 ? -0.988 17.781 10.305 1 96.19 40 ALA B CA 1
ATOM 2351 C C . ALA B 1 40 ? -0.79 17.016 9 1 96.19 40 ALA B C 1
ATOM 2353 O O . ALA B 1 40 ? -1.503 16.047 8.727 1 96.19 40 ALA B O 1
ATOM 2354 N N . VAL B 1 41 ? 0.176 17.469 8.234 1 96.12 41 VAL B N 1
ATOM 2355 C CA . VAL B 1 41 ? 0.517 16.766 7.004 1 96.12 41 VAL B CA 1
ATOM 2356 C C . VAL B 1 41 ? 1.04 15.367 7.344 1 96.12 41 VAL B C 1
ATOM 2358 O O . VAL B 1 41 ? 0.658 14.383 6.707 1 96.12 41 VAL B O 1
ATOM 2361 N N . TRP B 1 42 ? 1.843 15.273 8.383 1 98.12 42 TRP B N 1
ATOM 2362 C CA . TRP B 1 42 ? 2.473 14.016 8.781 1 98.12 42 TRP B CA 1
ATOM 2363 C C . TRP B 1 42 ? 1.438 13.031 9.32 1 98.12 42 TRP B C 1
ATOM 2365 O O . TRP B 1 42 ? 1.432 11.859 8.945 1 98.12 42 TRP B O 1
ATOM 2375 N N . ASP B 1 43 ? 0.598 13.453 10.219 1 98 43 ASP B N 1
ATOM 2376 C CA . ASP B 1 43 ? -0.255 12.516 10.945 1 98 43 ASP B CA 1
ATOM 2377 C C . ASP B 1 43 ? -1.348 11.953 10.039 1 98 43 ASP B C 1
ATOM 2379 O O . ASP B 1 43 ? -1.94 10.914 10.336 1 98 43 ASP B O 1
ATOM 2383 N N . PHE B 1 44 ? -1.652 12.688 8.93 1 95.62 44 PHE B N 1
ATOM 2384 C CA . PHE B 1 44 ? -2.619 12.219 7.941 1 95.62 44 PHE B CA 1
ATOM 2385 C C . PHE B 1 44 ? -2.322 10.781 7.531 1 95.62 44 PHE B C 1
ATOM 2387 O O . PHE B 1 44 ? -3.238 9.969 7.383 1 95.62 44 PHE B O 1
ATOM 2394 N N . MET B 1 45 ? -1.12 10.484 7.309 1 97.44 45 MET B N 1
ATOM 2395 C CA . MET B 1 45 ? -0.7 9.18 6.793 1 97.44 45 MET B CA 1
ATOM 2396 C C . MET B 1 45 ? -1.097 8.062 7.75 1 97.44 45 MET B C 1
ATOM 2398 O O . MET B 1 45 ? -1.374 6.941 7.32 1 97.44 45 MET B O 1
ATOM 2402 N N . SER B 1 46 ? -1.177 8.391 9.008 1 98.5 46 SER B N 1
ATOM 2403 C CA . SER B 1 46 ? -1.538 7.352 9.969 1 98.5 46 SER B CA 1
ATOM 2404 C C . SER B 1 46 ? -2.998 6.941 9.812 1 98.5 46 SER B C 1
ATOM 2406 O O . SER B 1 46 ? -3.342 5.773 9.992 1 98.5 46 SER B O 1
ATOM 2408 N N . LEU B 1 47 ? -3.844 7.891 9.469 1 97.94 47 LEU B N 1
ATOM 2409 C CA . LEU B 1 47 ? -5.223 7.531 9.148 1 97.94 47 LEU B CA 1
ATOM 2410 C C . LEU B 1 47 ? -5.281 6.672 7.891 1 97.94 47 LEU B C 1
ATOM 2412 O O . LEU B 1 47 ? -5.945 5.633 7.875 1 97.94 47 LEU B O 1
ATOM 2416 N N . ALA B 1 48 ? -4.57 7.094 6.902 1 96.94 48 ALA B N 1
ATOM 2417 C CA . ALA B 1 48 ? -4.562 6.375 5.629 1 96.94 48 ALA B CA 1
ATOM 2418 C C . ALA B 1 48 ? -4.027 4.957 5.801 1 96.94 48 ALA B C 1
ATOM 2420 O O . ALA B 1 48 ? -4.598 4 5.27 1 96.94 48 ALA B O 1
ATOM 2421 N N . LYS B 1 49 ? -2.959 4.809 6.598 1 98.5 49 LYS B N 1
ATOM 2422 C CA . LYS B 1 49 ? -2.32 3.502 6.754 1 98.5 49 LYS B CA 1
ATOM 2423 C C . LYS B 1 49 ? -3.156 2.586 7.645 1 98.5 49 LYS B C 1
ATOM 2425 O O . LYS B 1 49 ? -3.168 1.368 7.449 1 98.5 49 LYS B O 1
ATOM 2430 N N . ARG B 1 50 ? -3.885 3.168 8.57 1 98.62 50 ARG B N 1
ATOM 2431 C CA . ARG B 1 50 ? -4.84 2.359 9.32 1 98.62 50 ARG B CA 1
ATOM 2432 C C . ARG B 1 50 ? -5.902 1.773 8.398 1 98.62 50 ARG B C 1
ATOM 2434 O O . ARG B 1 50 ? -6.266 0.602 8.523 1 98.62 50 ARG B O 1
ATOM 2441 N N . LEU B 1 51 ? -6.387 2.598 7.559 1 98.25 51 LEU B N 1
ATOM 2442 C CA . LEU B 1 51 ? -7.363 2.105 6.598 1 98.25 51 LEU B CA 1
ATOM 2443 C C . LEU B 1 51 ? -6.742 1.063 5.672 1 98.25 51 LEU B C 1
ATOM 2445 O O . LEU B 1 51 ? -7.402 0.095 5.289 1 98.25 51 LEU B O 1
ATOM 2449 N N . GLN B 1 52 ? -5.496 1.244 5.305 1 98.44 52 GLN B N 1
ATOM 2450 C CA . GLN B 1 52 ? -4.812 0.236 4.504 1 98.44 52 GLN B CA 1
ATOM 2451 C C . GLN B 1 52 ? -4.766 -1.105 5.227 1 98.44 52 GLN B C 1
ATOM 2453 O O . GLN B 1 52 ? -5.016 -2.152 4.625 1 98.44 52 GLN B O 1
ATOM 2458 N N . GLN B 1 53 ? -4.457 -1.071 6.496 1 98.12 53 GLN B N 1
ATOM 2459 C CA . GLN B 1 53 ? -4.418 -2.293 7.293 1 98.12 53 GLN B CA 1
ATOM 2460 C C . GLN B 1 53 ? -5.77 -3.002 7.277 1 98.12 53 GLN B C 1
ATOM 2462 O O . GLN B 1 53 ? -5.828 -4.234 7.215 1 98.12 53 GLN B O 1
ATOM 2467 N N . ASP B 1 54 ? -6.789 -2.217 7.301 1 98.06 54 ASP B N 1
ATOM 2468 C CA . ASP B 1 54 ? -8.125 -2.781 7.465 1 98.06 54 ASP B CA 1
ATOM 2469 C C . ASP B 1 54 ? -8.703 -3.23 6.125 1 98.06 54 ASP B C 1
ATOM 2471 O O . ASP B 1 54 ? -9.477 -4.188 6.066 1 98.06 54 ASP B O 1
ATOM 2475 N N . LEU B 1 55 ? -8.336 -2.506 5.078 1 97.94 55 LEU B N 1
ATOM 2476 C CA . LEU B 1 55 ? -9.086 -2.656 3.84 1 97.94 55 LEU B CA 1
ATOM 2477 C C . LEU B 1 55 ? -8.281 -3.432 2.803 1 97.94 55 LEU B C 1
ATOM 2479 O O . LEU B 1 55 ? -8.82 -3.834 1.768 1 97.94 55 LEU B O 1
ATOM 2483 N N . THR B 1 56 ? -7.008 -3.588 3.033 1 98 56 THR B N 1
ATOM 2484 C CA . THR B 1 56 ? -6.141 -4.422 2.209 1 98 56 THR B CA 1
ATOM 2485 C C . THR B 1 56 ? -5.488 -5.516 3.049 1 98 56 THR B C 1
ATOM 2487 O O . THR B 1 56 ? -6.012 -5.898 4.098 1 98 56 THR B O 1
ATOM 2490 N N . CYS B 1 57 ? -4.484 -6.148 2.572 1 96.94 57 CYS B N 1
ATOM 2491 C CA . CYS B 1 57 ? -3.752 -7.145 3.344 1 96.94 57 CYS B CA 1
ATOM 2492 C C . CYS B 1 57 ? -2.307 -6.715 3.562 1 96.94 57 CYS B C 1
ATOM 2494 O O . CYS B 1 57 ? -1.551 -6.551 2.604 1 96.94 57 CYS B O 1
ATOM 2496 N N . THR B 1 58 ? -2.002 -6.48 4.812 1 96.44 58 THR B N 1
ATOM 2497 C CA . THR B 1 58 ? -0.633 -6.086 5.129 1 96.44 58 THR B CA 1
ATOM 2498 C C . THR B 1 58 ? 0.074 -7.18 5.926 1 96.44 58 THR B C 1
ATOM 2500 O O . THR B 1 58 ? 1.199 -6.988 6.391 1 96.44 58 THR B O 1
ATOM 2503 N N . ARG B 1 59 ? -0.528 -8.305 6.023 1 95.38 59 ARG B N 1
ATOM 2504 C CA . ARG B 1 59 ? 0.029 -9.438 6.754 1 95.38 59 ARG B CA 1
ATOM 2505 C C . ARG B 1 59 ? 0.47 -10.539 5.797 1 95.38 59 ARG B C 1
ATOM 2507 O O . ARG B 1 59 ? 0.156 -10.5 4.605 1 95.38 59 ARG B O 1
ATOM 2514 N N . LEU B 1 60 ? 1.215 -11.523 6.375 1 97.44 60 LEU B N 1
ATOM 2515 C CA . LEU B 1 60 ? 1.685 -12.68 5.621 1 97.44 60 LEU B CA 1
ATOM 2516 C C . LEU B 1 60 ? 1.198 -13.977 6.262 1 97.44 60 LEU B C 1
ATOM 2518 O O . LEU B 1 60 ? 1.187 -14.102 7.488 1 97.44 60 LEU B O 1
ATOM 2522 N N . PRO B 1 61 ? 0.841 -14.945 5.504 1 98.12 61 PRO B N 1
ATOM 2523 C CA . PRO B 1 61 ? 0.73 -14.914 4.047 1 98.12 61 PRO B CA 1
ATOM 2524 C C . PRO B 1 61 ? -0.436 -14.055 3.561 1 98.12 61 PRO B C 1
ATOM 2526 O O . PRO B 1 61 ? -1.408 -13.859 4.293 1 98.12 61 PRO B O 1
ATOM 2529 N N . TRP B 1 62 ? -0.352 -13.625 2.371 1 98.44 62 TRP B N 1
ATOM 2530 C CA . TRP B 1 62 ? -1.306 -12.68 1.805 1 98.44 62 TRP B CA 1
ATOM 2531 C C . TRP B 1 62 ? -2.658 -13.344 1.57 1 98.44 62 TRP B C 1
ATOM 2533 O O . TRP B 1 62 ? -2.725 -14.508 1.176 1 98.44 62 TRP B O 1
ATOM 2543 N N . LEU B 1 63 ? -3.695 -12.625 1.764 1 98.19 63 LEU B N 1
ATOM 2544 C CA . LEU B 1 63 ? -5.059 -12.992 1.407 1 98.19 63 LEU B CA 1
ATOM 2545 C C . LEU B 1 63 ? -5.742 -11.875 0.631 1 98.19 63 LEU B C 1
ATOM 2547 O O . LEU B 1 63 ? -5.488 -10.695 0.881 1 98.19 63 LEU B O 1
ATOM 2551 N N . PRO B 1 64 ? -6.574 -12.242 -0.335 1 97.31 64 PRO B N 1
ATOM 2552 C CA . PRO B 1 64 ? -7.234 -11.203 -1.125 1 97.31 64 PRO B CA 1
ATOM 2553 C C . PRO B 1 64 ? -8.125 -10.297 -0.278 1 97.31 64 PRO B C 1
ATOM 2555 O O . PRO B 1 64 ? -8.781 -10.766 0.654 1 97.31 64 PRO B O 1
ATOM 2558 N N . PRO B 1 65 ? -8.117 -9.008 -0.589 1 96.38 65 PRO B N 1
ATOM 2559 C CA . PRO B 1 65 ? -9.016 -8.109 0.136 1 96.38 65 PRO B CA 1
ATOM 2560 C C . PRO B 1 65 ? -10.484 -8.5 -0.003 1 96.38 65 PRO B C 1
ATOM 2562 O O . PRO B 1 65 ? -10.883 -9.047 -1.034 1 96.38 65 PRO B O 1
ATOM 2565 N N . LEU B 1 66 ? -11.258 -8.18 0.965 1 94.81 66 LEU B N 1
ATOM 2566 C CA . LEU B 1 66 ? -12.672 -8.523 0.98 1 94.81 66 LEU B CA 1
ATOM 2567 C C . LEU B 1 66 ? -13.477 -7.535 0.145 1 94.81 66 LEU B C 1
ATOM 2569 O O . LEU B 1 66 ? -14.531 -7.887 -0.395 1 94.81 66 LEU B O 1
ATOM 2573 N N . ASP B 1 67 ? -13.023 -6.297 0.111 1 95.69 67 ASP B N 1
ATOM 2574 C CA . ASP B 1 67 ? -13.648 -5.223 -0.657 1 95.69 67 ASP B CA 1
ATOM 2575 C C . ASP B 1 67 ? -12.672 -4.633 -1.669 1 95.69 67 ASP B C 1
ATOM 2577 O O . ASP B 1 67 ? -11.945 -3.682 -1.363 1 95.69 67 ASP B O 1
ATOM 2581 N N . PRO B 1 68 ? -12.727 -5.137 -2.918 1 95.06 68 PRO B N 1
ATOM 2582 C CA . PRO B 1 68 ? -11.734 -4.727 -3.918 1 95.06 68 PRO B CA 1
ATOM 2583 C C . PRO B 1 68 ? -11.789 -3.232 -4.219 1 95.06 68 PRO B C 1
ATOM 2585 O O . PRO B 1 68 ? -10.75 -2.617 -4.484 1 95.06 68 PRO B O 1
ATOM 2588 N N . ALA B 1 69 ? -12.969 -2.67 -4.223 1 94.88 69 ALA B N 1
ATOM 2589 C CA . ALA B 1 69 ? -13.094 -1.238 -4.477 1 94.88 69 ALA B CA 1
ATOM 2590 C C . ALA B 1 69 ? -12.406 -0.422 -3.387 1 94.88 69 ALA B C 1
ATOM 2592 O O . ALA B 1 69 ? -11.719 0.561 -3.678 1 94.88 69 ALA B O 1
ATOM 2593 N N . ALA B 1 70 ? -12.602 -0.828 -2.143 1 96.56 70 ALA B N 1
ATOM 2594 C CA . ALA B 1 70 ? -11.945 -0.161 -1.02 1 96.56 70 ALA B CA 1
ATOM 2595 C C . ALA B 1 70 ? -10.43 -0.324 -1.095 1 96.56 70 ALA B C 1
ATOM 2597 O O . ALA B 1 70 ? -9.688 0.625 -0.843 1 96.56 70 ALA B O 1
ATOM 2598 N N . ALA B 1 71 ? -10.055 -1.527 -1.473 1 97.56 71 ALA B N 1
ATOM 2599 C CA . ALA B 1 71 ? -8.625 -1.796 -1.606 1 97.56 71 ALA B CA 1
ATOM 2600 C C . ALA B 1 71 ? -7.996 -0.911 -2.68 1 97.56 71 ALA B C 1
ATOM 2602 O O . ALA B 1 71 ? -6.918 -0.349 -2.479 1 97.56 71 ALA B O 1
ATOM 2603 N N . HIS B 1 72 ? -8.695 -0.767 -3.766 1 96.94 72 HIS B N 1
ATOM 2604 C CA . HIS B 1 72 ? -8.195 0.074 -4.848 1 96.94 72 HIS B CA 1
ATOM 2605 C C . HIS B 1 72 ? -8.062 1.527 -4.402 1 96.94 72 HIS B C 1
ATOM 2607 O O . HIS B 1 72 ? -7.039 2.168 -4.645 1 96.94 72 HIS B O 1
ATOM 2613 N N . LEU B 1 73 ? -9.102 1.973 -3.791 1 94.94 73 LEU B N 1
ATOM 2614 C CA . LEU B 1 73 ? -9.109 3.355 -3.328 1 94.94 73 LEU B CA 1
ATOM 2615 C C . LEU B 1 73 ? -7.922 3.635 -2.416 1 94.94 73 LEU B C 1
ATOM 2617 O O . LEU B 1 73 ? -7.164 4.578 -2.648 1 94.94 73 LEU B O 1
ATOM 2621 N N . ILE B 1 74 ? -7.723 2.789 -1.428 1 96.44 74 ILE B N 1
ATOM 2622 C CA . ILE B 1 74 ? -6.691 3.035 -0.426 1 96.44 74 ILE B CA 1
ATOM 2623 C C . ILE B 1 74 ? -5.309 2.857 -1.053 1 96.44 74 ILE B C 1
ATOM 2625 O O . ILE B 1 74 ? -4.387 3.621 -0.763 1 96.44 74 ILE B O 1
ATOM 2629 N N . ASN B 1 75 ? -5.152 1.852 -1.918 1 96.94 75 ASN B N 1
ATOM 2630 C CA . ASN B 1 75 ? -3.871 1.66 -2.586 1 96.94 75 ASN B CA 1
ATOM 2631 C C . ASN B 1 75 ? -3.51 2.857 -3.459 1 96.94 75 ASN B C 1
ATOM 2633 O O . ASN B 1 75 ? -2.342 3.25 -3.531 1 96.94 75 ASN B O 1
ATOM 2637 N N . GLU B 1 76 ? -4.488 3.381 -4.102 1 94.75 76 GLU B N 1
ATOM 2638 C CA . GLU B 1 76 ? -4.254 4.547 -4.945 1 94.75 76 GLU B CA 1
ATOM 2639 C C . GLU B 1 76 ? -3.852 5.762 -4.109 1 94.75 76 GLU B C 1
ATOM 2641 O O . GLU B 1 76 ? -2.916 6.48 -4.461 1 94.75 76 GLU B O 1
ATOM 2646 N N . ILE B 1 77 ? -4.555 5.953 -3.043 1 93.38 77 ILE B N 1
ATOM 2647 C CA . ILE B 1 77 ? -4.242 7.055 -2.139 1 93.38 77 ILE B CA 1
ATOM 2648 C C . ILE B 1 77 ? -2.822 6.891 -1.601 1 93.38 77 ILE B C 1
ATOM 2650 O O . ILE B 1 77 ? -2.041 7.848 -1.595 1 93.38 77 ILE B O 1
ATOM 2654 N N . ILE B 1 78 ? -2.469 5.703 -1.215 1 96.12 78 ILE B N 1
ATOM 2655 C CA . ILE B 1 78 ? -1.161 5.445 -0.623 1 96.12 78 ILE B CA 1
ATOM 2656 C C . ILE B 1 78 ? -0.068 5.66 -1.667 1 96.12 78 ILE B C 1
ATOM 2658 O O . ILE B 1 78 ? 0.977 6.242 -1.369 1 96.12 78 ILE B O 1
ATOM 2662 N N . LEU B 1 79 ? -0.308 5.223 -2.887 1 95.5 79 LEU B N 1
ATOM 2663 C CA . LEU B 1 79 ? 0.676 5.453 -3.938 1 95.5 79 LEU B CA 1
ATOM 2664 C C . LEU B 1 79 ? 0.959 6.945 -4.098 1 95.5 79 LEU B C 1
ATOM 2666 O O . LEU B 1 79 ? 2.119 7.359 -4.141 1 95.5 79 LEU B O 1
ATOM 2670 N N . GLY B 1 80 ? -0.072 7.715 -4.133 1 92.56 80 GLY B N 1
ATOM 2671 C CA . GLY B 1 80 ? 0.078 9.156 -4.285 1 92.56 80 GLY B CA 1
ATOM 2672 C C . GLY B 1 80 ? 0.683 9.82 -3.062 1 92.56 80 GLY B C 1
ATOM 2673 O O . GLY B 1 80 ? 1.653 10.57 -3.176 1 92.56 80 GLY B O 1
ATOM 2674 N N . GLU B 1 81 ? 0.249 9.492 -1.901 1 93.19 81 GLU B N 1
ATOM 2675 C CA . GLU B 1 81 ? 0.611 10.188 -0.671 1 93.19 81 GLU B CA 1
ATOM 2676 C C . GLU B 1 81 ? 2 9.773 -0.192 1 93.19 81 GLU B C 1
ATOM 2678 O O . GLU B 1 81 ? 2.758 10.602 0.318 1 93.19 81 GLU B O 1
ATOM 2683 N N . GLU B 1 82 ? 2.375 8.531 -0.429 1 96.5 82 GLU B N 1
ATOM 2684 C CA . GLU B 1 82 ? 3.588 8.016 0.2 1 96.5 82 GLU B CA 1
ATOM 2685 C C . GLU B 1 82 ? 4.758 8.016 -0.778 1 96.5 82 GLU B C 1
ATOM 2687 O O . GLU B 1 82 ? 5.914 7.879 -0.371 1 96.5 82 GLU B O 1
ATOM 2692 N N . SER B 1 83 ? 4.422 8.195 -2.07 1 96.31 83 SER B N 1
ATOM 2693 C CA . SER B 1 83 ? 5.516 8.055 -3.021 1 96.31 83 SER B CA 1
ATOM 2694 C C . SER B 1 83 ? 5.203 8.758 -4.34 1 96.31 83 SER B C 1
ATOM 2696 O O . SER B 1 83 ? 5.41 8.195 -5.414 1 96.31 83 SER B O 1
ATOM 2698 N N . ASP B 1 84 ? 4.77 9.93 -4.27 1 92.69 84 ASP B N 1
ATOM 2699 C CA . ASP B 1 84 ? 4.426 10.719 -5.449 1 92.69 84 ASP B CA 1
ATOM 2700 C C . ASP B 1 84 ? 5.68 11.219 -6.164 1 92.69 84 ASP B C 1
ATOM 2702 O O . ASP B 1 84 ? 6.793 11.062 -5.656 1 92.69 84 ASP B O 1
ATOM 2706 N N . GLN B 1 85 ? 5.379 11.727 -7.383 1 90.56 85 GLN B N 1
ATOM 2707 C CA . GLN B 1 85 ? 6.473 12.32 -8.148 1 90.56 85 GLN B CA 1
ATOM 2708 C C . GLN B 1 85 ? 6.867 13.68 -7.582 1 90.56 85 GLN B C 1
ATOM 2710 O O . GLN B 1 85 ? 6.008 14.477 -7.203 1 90.56 85 GLN B O 1
ATOM 2715 N N . ASN B 1 86 ? 8.172 13.82 -7.488 1 87.81 86 ASN B N 1
ATOM 2716 C CA . ASN B 1 86 ? 8.703 15.125 -7.113 1 87.81 86 ASN B CA 1
ATOM 2717 C C . ASN B 1 86 ? 8.914 16.016 -8.336 1 87.81 86 ASN B C 1
ATOM 2719 O O . ASN B 1 86 ? 9.062 15.516 -9.453 1 87.81 86 ASN B O 1
ATOM 2723 N N . LEU B 1 87 ? 8.961 17.344 -8.125 1 82.25 87 LEU B N 1
ATOM 2724 C CA . LEU B 1 87 ? 9.133 18.312 -9.203 1 82.25 87 LEU B CA 1
ATOM 2725 C C . LEU B 1 87 ? 10.492 18.156 -9.875 1 82.25 87 LEU B C 1
ATOM 2727 O O . LEU B 1 87 ? 10.617 18.328 -11.086 1 82.25 87 LEU B O 1
ATOM 2731 N N . GLN B 1 88 ? 11.5 17.891 -9.195 1 83.88 88 GLN B N 1
ATOM 2732 C CA . GLN B 1 88 ? 12.859 17.812 -9.711 1 83.88 88 GLN B CA 1
ATOM 2733 C C . GLN B 1 88 ? 13.195 16.391 -10.172 1 83.88 88 GLN B C 1
ATOM 2735 O O . GLN B 1 88 ? 14.312 16.125 -10.617 1 83.88 88 GLN B O 1
ATOM 2740 N N . GLY B 1 89 ? 12.258 15.469 -10.141 1 86.75 89 GLY B N 1
ATOM 2741 C CA . GLY B 1 89 ? 12.539 14.078 -10.484 1 86.75 89 GLY B CA 1
ATOM 2742 C C . GLY B 1 89 ? 12.641 13.172 -9.273 1 86.75 89 GLY B C 1
ATOM 2743 O O . GLY B 1 89 ? 13.102 13.602 -8.211 1 86.75 89 GLY B O 1
ATOM 2744 N N . GLY B 1 90 ? 12.164 12.008 -9.398 1 90.94 90 GLY B N 1
ATOM 2745 C CA . GLY B 1 90 ? 12.141 11.07 -8.289 1 90.94 90 GLY B CA 1
ATOM 2746 C C . GLY B 1 90 ? 10.797 11.023 -7.578 1 90.94 90 GLY B C 1
ATOM 2747 O O . GLY B 1 90 ? 9.789 11.477 -8.117 1 90.94 90 GLY B O 1
ATOM 2748 N N . HIS B 1 91 ? 10.883 10.414 -6.379 1 94 91 HIS B N 1
ATOM 2749 C CA . HIS B 1 91 ? 9.633 10.219 -5.652 1 94 91 HIS B CA 1
ATOM 2750 C C . HIS B 1 91 ? 9.766 10.672 -4.199 1 94 91 HIS B C 1
ATOM 2752 O O . HIS B 1 91 ? 10.844 10.586 -3.615 1 94 91 HIS B O 1
ATOM 2758 N N . TYR B 1 92 ? 8.633 11.258 -3.74 1 91.06 92 TYR B N 1
ATOM 2759 C CA . TYR B 1 92 ? 8.5 11.68 -2.35 1 91.06 92 TYR B CA 1
ATOM 2760 C C . TYR B 1 92 ? 7.121 11.328 -1.801 1 91.06 92 TYR B C 1
ATOM 2762 O O . TYR B 1 92 ? 6.152 11.219 -2.557 1 91.06 92 TYR B O 1
ATOM 2770 N N . SER B 1 93 ? 7.164 11.117 -0.488 1 95.19 93 SER B N 1
ATOM 2771 C CA . SER B 1 93 ? 5.855 11.25 0.147 1 95.19 93 SER B CA 1
ATOM 2772 C C . SER B 1 93 ? 5.375 12.695 0.113 1 95.19 93 SER B C 1
ATOM 2774 O O . SER B 1 93 ? 6.176 13.617 -0.054 1 95.19 93 SER B O 1
ATOM 2776 N N . HIS B 1 94 ? 4.102 12.906 0.231 1 93.38 94 HIS B N 1
ATOM 2777 C CA . HIS B 1 94 ? 3.574 14.258 0.315 1 93.38 94 HIS B CA 1
ATOM 2778 C C . HIS B 1 94 ? 4.137 14.992 1.528 1 93.38 94 HIS B C 1
ATOM 2780 O O . HIS B 1 94 ? 4.309 16.219 1.494 1 93.38 94 HIS B O 1
ATOM 2786 N N . PHE B 1 95 ? 4.48 14.266 2.564 1 96.69 95 PHE B N 1
ATOM 2787 C CA . PHE B 1 95 ? 5.156 14.844 3.723 1 96.69 95 PHE B CA 1
ATOM 2788 C C . PHE B 1 95 ? 6.516 15.406 3.332 1 96.69 95 PHE B C 1
ATOM 2790 O O . PHE B 1 95 ? 6.832 16.547 3.646 1 96.69 95 PHE B O 1
ATOM 2797 N N . GLU B 1 96 ? 7.242 14.656 2.607 1 95.88 96 GLU B N 1
ATOM 2798 C CA . GLU B 1 96 ? 8.562 15.102 2.168 1 95.88 96 GLU B CA 1
ATOM 2799 C C . GLU B 1 96 ? 8.453 16.25 1.167 1 95.88 96 GLU B C 1
ATOM 2801 O O . GLU B 1 96 ? 9.297 17.141 1.15 1 95.88 96 GLU B O 1
ATOM 2806 N N . LEU B 1 97 ? 7.484 16.141 0.375 1 94.38 97 LEU B N 1
ATOM 2807 C CA . LEU B 1 97 ? 7.234 17.234 -0.553 1 94.38 97 LEU B CA 1
ATOM 2808 C C . LEU B 1 97 ? 6.941 18.531 0.202 1 94.38 97 LEU B C 1
ATOM 2810 O O . LEU B 1 97 ? 7.418 19.594 -0.183 1 94.38 97 LEU B O 1
ATOM 2814 N N . TYR B 1 98 ? 6.16 18.391 1.237 1 95.5 98 TYR B N 1
ATOM 2815 C CA . TYR B 1 98 ? 5.852 19.547 2.072 1 95.5 98 TYR B CA 1
ATOM 2816 C C . TYR B 1 98 ? 7.105 20.094 2.742 1 95.5 98 TYR B C 1
ATOM 2818 O O . TYR B 1 98 ? 7.301 21.297 2.818 1 95.5 98 TYR B O 1
ATOM 2826 N N . LEU B 1 99 ? 7.973 19.203 3.229 1 97.31 99 LEU B N 1
ATOM 2827 C CA . LEU B 1 99 ? 9.242 19.625 3.814 1 97.31 99 LEU B CA 1
ATOM 2828 C C . LEU B 1 99 ? 10.078 20.406 2.805 1 97.31 99 LEU B C 1
ATOM 2830 O O . LEU B 1 99 ? 10.672 21.438 3.146 1 97.31 99 LEU B O 1
ATOM 2834 N N . HIS B 1 100 ? 10.07 19.906 1.634 1 95.19 100 HIS B N 1
ATOM 2835 C CA . HIS B 1 100 ? 10.789 20.594 0.567 1 95.19 100 HIS B CA 1
ATOM 2836 C C . HIS B 1 100 ? 10.211 21.984 0.328 1 95.19 100 HIS B C 1
ATOM 2838 O O . HIS B 1 100 ? 10.961 22.953 0.159 1 95.19 100 HIS B O 1
ATOM 2844 N N . ALA B 1 101 ? 8.945 22.062 0.279 1 93.44 101 ALA B N 1
ATOM 2845 C CA . ALA B 1 101 ? 8.266 23.344 0.107 1 93.44 101 ALA B CA 1
ATOM 2846 C C . ALA B 1 101 ? 8.609 24.297 1.247 1 93.44 101 ALA B C 1
ATOM 2848 O O . ALA B 1 101 ? 8.781 25.5 1.026 1 93.44 101 ALA B O 1
ATOM 2849 N N . MET B 1 102 ? 8.688 23.797 2.447 1 96.44 102 MET B N 1
ATOM 2850 C CA . MET B 1 102 ? 9.062 24.594 3.607 1 96.44 102 MET B CA 1
ATOM 2851 C C . MET B 1 102 ? 10.453 25.188 3.436 1 96.44 102 MET B C 1
ATOM 2853 O O . MET B 1 102 ? 10.648 26.391 3.605 1 96.44 102 MET B O 1
ATOM 2857 N N . ARG B 1 103 ? 11.359 24.344 3.088 1 95.94 103 ARG B N 1
ATOM 2858 C CA . ARG B 1 103 ? 12.734 24.797 2.906 1 95.94 103 ARG B CA 1
ATOM 2859 C C . ARG B 1 103 ? 12.828 25.844 1.81 1 95.94 103 ARG B C 1
ATOM 2861 O O . ARG B 1 103 ? 13.578 26.828 1.938 1 95.94 103 ARG B O 1
ATOM 2868 N N . GLU B 1 104 ? 12.086 25.688 0.871 1 92.62 104 GLU B N 1
ATOM 2869 C CA . GLU B 1 104 ? 12.062 26.609 -0.26 1 92.62 104 GLU B CA 1
ATOM 2870 C C . GLU B 1 104 ? 11.703 28.031 0.187 1 92.62 104 GLU B C 1
ATOM 2872 O O . GLU B 1 104 ? 12.281 29 -0.291 1 92.62 104 GLU B O 1
ATOM 2877 N N . VAL B 1 105 ? 10.828 28.188 1.146 1 91 105 VAL B N 1
ATOM 2878 C CA . VAL B 1 105 ? 10.336 29.516 1.522 1 91 105 VAL B CA 1
ATOM 2879 C C . VAL B 1 105 ? 11.023 29.969 2.805 1 91 105 VAL B C 1
ATOM 2881 O O . VAL B 1 105 ? 10.695 31.031 3.342 1 91 105 VAL B O 1
ATOM 2884 N N . GLY B 1 106 ? 11.875 29.141 3.312 1 94.69 106 GLY B N 1
ATOM 2885 C CA . GLY B 1 106 ? 12.664 29.516 4.477 1 94.69 106 GLY B CA 1
ATOM 2886 C C . GLY B 1 106 ? 12.008 29.141 5.789 1 94.69 106 GLY B C 1
ATOM 2887 O O . GLY B 1 106 ? 12.391 29.641 6.848 1 94.69 106 GLY B O 1
ATOM 2888 N N . ALA B 1 107 ? 11 28.297 5.746 1 96.19 107 ALA B N 1
ATOM 2889 C CA . ALA B 1 107 ? 10.391 27.797 6.977 1 96.19 107 ALA B CA 1
ATOM 2890 C C . ALA B 1 107 ? 11.273 26.734 7.633 1 96.19 107 ALA B C 1
ATOM 2892 O O . ALA B 1 107 ? 11.852 25.891 6.945 1 96.19 107 ALA B O 1
ATOM 2893 N N . SER B 1 108 ? 11.375 26.797 8.953 1 97.75 108 SER B N 1
ATOM 2894 C CA . SER B 1 108 ? 12.203 25.828 9.656 1 97.75 108 SER B CA 1
ATOM 2895 C C . SER B 1 108 ? 11.562 24.453 9.656 1 97.75 108 SER B C 1
ATOM 2897 O O . SER B 1 108 ? 10.367 24.312 9.914 1 97.75 108 SER B O 1
ATOM 2899 N N . THR B 1 109 ? 12.352 23.453 9.359 1 98.5 109 THR B N 1
ATOM 2900 C CA . THR B 1 109 ? 11.891 22.062 9.43 1 98.5 109 THR B CA 1
ATOM 2901 C C . THR B 1 109 ? 12.492 21.359 10.641 1 98.5 109 THR B C 1
ATOM 2903 O O . THR B 1 109 ? 12.344 20.141 10.789 1 98.5 109 THR B O 1
ATOM 2906 N N . ASP B 1 110 ? 13.133 22.031 11.523 1 98.5 110 ASP B N 1
ATOM 2907 C CA . ASP B 1 110 ? 13.898 21.453 12.617 1 98.5 110 ASP B CA 1
ATOM 2908 C C . ASP B 1 110 ? 13 20.656 13.562 1 98.5 110 ASP B C 1
ATOM 2910 O O . ASP B 1 110 ? 13.305 19.516 13.914 1 98.5 110 ASP B O 1
ATOM 2914 N N . LYS B 1 111 ? 11.938 21.266 13.906 1 98.44 111 LYS B N 1
ATOM 2915 C CA . LYS B 1 111 ? 11.062 20.641 14.891 1 98.44 111 LYS B CA 1
ATOM 2916 C C . LYS B 1 111 ? 10.477 19.328 14.359 1 98.44 111 LYS B C 1
ATOM 2918 O O . LYS B 1 111 ? 10.523 18.297 15.031 1 98.44 111 LYS B O 1
ATOM 2923 N N . ILE B 1 112 ? 9.953 19.375 13.172 1 98.81 112 ILE B N 1
ATOM 2924 C CA . ILE B 1 112 ? 9.289 18.203 12.625 1 98.81 112 ILE B CA 1
ATOM 2925 C C . ILE B 1 112 ? 10.328 17.125 12.328 1 98.81 112 ILE B C 1
ATOM 2927 O O . ILE B 1 112 ? 10.062 15.93 12.508 1 98.81 112 ILE B O 1
ATOM 2931 N N . GLU B 1 113 ? 11.477 17.5 11.852 1 98.69 113 GLU B N 1
ATOM 2932 C CA . GLU B 1 113 ? 12.523 16.516 11.586 1 98.69 113 GLU B CA 1
ATOM 2933 C C . GLU B 1 113 ? 13.016 15.883 12.883 1 98.69 113 GLU B C 1
ATOM 2935 O O . GLU B 1 113 ? 13.297 14.68 12.922 1 98.69 113 GLU B O 1
ATOM 2940 N N . HIS B 1 114 ? 13.141 16.672 13.914 1 98.81 114 HIS B N 1
ATOM 2941 C CA . HIS B 1 114 ? 13.477 16.125 15.227 1 98.81 114 HIS B CA 1
ATOM 2942 C C . HIS B 1 114 ? 12.398 15.172 15.719 1 98.81 114 HIS B C 1
ATOM 2944 O O . HIS B 1 114 ? 12.703 14.117 16.281 1 98.81 114 HIS B O 1
ATOM 2950 N N . PHE B 1 115 ? 11.172 15.539 15.531 1 98.88 115 PHE B N 1
ATOM 2951 C CA . PHE B 1 115 ? 10.047 14.695 15.906 1 98.88 115 PHE B CA 1
ATOM 2952 C C . PHE B 1 115 ? 10.141 13.328 15.227 1 98.88 115 PHE B C 1
ATOM 2954 O O . PHE B 1 115 ? 10.047 12.297 15.891 1 98.88 115 PHE B O 1
ATOM 2961 N N . VAL B 1 116 ? 10.352 13.328 13.922 1 98.56 116 VAL B N 1
ATOM 2962 C CA . VAL B 1 116 ? 10.406 12.094 13.148 1 98.56 116 VAL B CA 1
ATOM 2963 C C . VAL B 1 116 ? 11.57 11.234 13.641 1 98.56 116 VAL B C 1
ATOM 2965 O O . VAL B 1 116 ? 11.438 10.016 13.758 1 98.56 116 VAL B O 1
ATOM 2968 N N . LYS B 1 117 ? 12.672 11.859 13.93 1 98.62 117 LYS B N 1
ATOM 2969 C CA . LYS B 1 117 ? 13.828 11.141 14.453 1 98.62 117 LYS B CA 1
ATOM 2970 C C . LYS B 1 117 ? 13.5 10.469 15.789 1 98.62 117 LYS B C 1
ATOM 2972 O O . LYS B 1 117 ? 13.836 9.305 16 1 98.62 117 LYS B O 1
ATOM 2977 N N . LEU B 1 118 ? 12.859 11.164 16.672 1 98.75 118 LEU B N 1
ATOM 2978 C CA . LEU B 1 118 ? 12.469 10.617 17.969 1 98.75 118 LEU B CA 1
ATOM 2979 C C . LEU B 1 118 ? 11.531 9.43 17.797 1 98.75 118 LEU B C 1
ATOM 2981 O O . LEU B 1 118 ? 11.703 8.398 18.453 1 98.75 118 LEU B O 1
ATOM 2985 N N . MET B 1 119 ? 10.602 9.625 16.938 1 98.5 119 MET B N 1
ATOM 2986 C CA . MET B 1 119 ? 9.656 8.547 16.672 1 98.5 119 MET B CA 1
ATOM 2987 C C . MET B 1 119 ? 10.375 7.312 16.141 1 98.5 119 MET B C 1
ATOM 2989 O O . MET B 1 119 ? 10.062 6.188 16.531 1 98.5 119 MET B O 1
ATOM 2993 N N . ARG B 1 120 ? 11.305 7.496 15.273 1 97.69 120 ARG B N 1
ATOM 2994 C CA . ARG B 1 120 ? 12.086 6.395 14.711 1 97.69 120 ARG B CA 1
ATOM 2995 C C . ARG B 1 120 ? 12.891 5.691 15.797 1 97.69 120 ARG B C 1
ATOM 2997 O O . ARG B 1 120 ? 13.102 4.48 15.734 1 97.69 120 ARG B O 1
ATOM 3004 N N . ASP B 1 121 ? 13.273 6.449 16.766 1 97.88 121 ASP B N 1
ATOM 3005 C CA . ASP B 1 121 ? 14.07 5.914 17.875 1 97.88 121 ASP B CA 1
ATOM 3006 C C . ASP B 1 121 ? 13.188 5.211 18.891 1 97.88 121 ASP B C 1
ATOM 3008 O O . ASP B 1 121 ? 13.688 4.699 19.906 1 97.88 121 ASP B O 1
ATOM 3012 N N . GLY B 1 122 ? 11.914 5.211 18.719 1 97.25 122 GLY B N 1
ATOM 3013 C CA . GLY B 1 122 ? 11.016 4.453 19.578 1 97.25 122 GLY B CA 1
ATOM 3014 C C . GLY B 1 122 ? 10.469 5.266 20.734 1 97.25 122 GLY B C 1
ATOM 3015 O O . GLY B 1 122 ? 9.867 4.711 21.656 1 97.25 122 GLY B O 1
ATOM 3016 N N . VAL B 1 123 ? 10.695 6.586 20.688 1 98.31 123 VAL B N 1
ATOM 3017 C CA . VAL B 1 123 ? 10.148 7.453 21.719 1 98.31 123 VAL B CA 1
ATOM 3018 C C . VAL B 1 123 ? 8.625 7.527 21.578 1 98.31 123 VAL B C 1
ATOM 3020 O O . VAL B 1 123 ? 8.102 7.562 20.453 1 98.31 123 VAL B O 1
ATOM 3023 N N . ASP B 1 124 ? 7.953 7.57 22.688 1 98.06 124 ASP B N 1
ATOM 3024 C CA . ASP B 1 124 ? 6.496 7.613 22.625 1 98.06 124 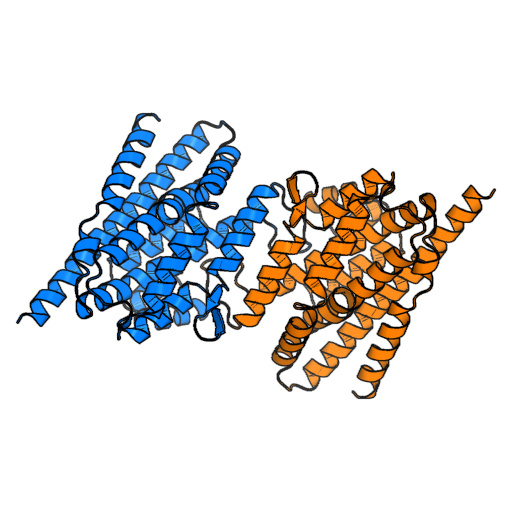ASP B CA 1
ATOM 3025 C C . ASP B 1 124 ? 6.012 8.953 22.078 1 98.06 124 ASP B C 1
ATOM 3027 O O . ASP B 1 124 ? 6.703 9.969 22.188 1 98.06 124 ASP B O 1
ATOM 3031 N N . LEU B 1 125 ? 4.84 9.039 21.625 1 98.56 125 LEU B N 1
ATOM 3032 C CA . LEU B 1 125 ? 4.289 10.156 20.859 1 98.56 125 LEU B CA 1
ATOM 3033 C C . LEU B 1 125 ? 4.316 11.438 21.688 1 98.56 125 LEU B C 1
ATOM 3035 O O . LEU B 1 125 ? 4.828 12.461 21.234 1 98.56 125 LEU B O 1
ATOM 3039 N N . GLN B 1 126 ? 3.785 11.375 22.875 1 98.19 126 GLN B N 1
ATOM 3040 C CA . GLN B 1 126 ? 3.666 12.57 23.703 1 98.19 126 GLN B CA 1
ATOM 3041 C C . GLN B 1 126 ? 5.039 13.148 24.047 1 98.19 126 GLN B C 1
ATOM 3043 O O . GLN B 1 126 ? 5.238 14.367 23.969 1 98.19 126 GLN B O 1
ATOM 3048 N N . THR B 1 127 ? 5.918 12.273 24.344 1 98.69 127 THR B N 1
ATOM 3049 C CA . THR B 1 127 ? 7.277 12.688 24.656 1 98.69 127 THR B CA 1
ATOM 3050 C C . THR B 1 127 ? 7.953 13.289 23.422 1 98.69 127 THR B C 1
ATOM 3052 O O . THR B 1 127 ? 8.633 14.305 23.516 1 98.69 127 THR B O 1
ATOM 3055 N N . ALA B 1 128 ? 7.766 12.68 22.297 1 98.81 128 ALA B N 1
ATOM 3056 C CA . ALA B 1 128 ? 8.352 13.172 21.047 1 98.81 128 ALA B CA 1
ATOM 3057 C C . ALA B 1 128 ? 7.828 14.562 20.703 1 98.81 128 ALA B C 1
ATOM 3059 O O . ALA B 1 128 ? 8.602 15.453 20.328 1 98.81 128 ALA B O 1
ATOM 3060 N N . LEU B 1 129 ? 6.504 14.781 20.891 1 98.75 129 LEU B N 1
ATOM 3061 C CA . LEU B 1 129 ? 5.887 16.078 20.609 1 98.75 129 LEU B CA 1
ATOM 3062 C C . LEU B 1 129 ? 6.406 17.141 21.562 1 98.75 129 LEU B C 1
ATOM 3064 O O . LEU B 1 129 ? 6.668 18.281 21.141 1 98.75 129 LEU B O 1
ATOM 3068 N N . THR B 1 130 ? 6.637 16.766 22.734 1 98.44 130 THR B N 1
ATOM 3069 C CA . THR B 1 130 ? 7.148 17.703 23.734 1 98.44 130 THR B CA 1
ATOM 3070 C C . THR B 1 130 ? 8.609 18.031 23.453 1 98.44 130 THR B C 1
ATOM 3072 O O . THR B 1 130 ? 8.984 19.203 23.422 1 98.44 130 THR B O 1
ATOM 3075 N N . ARG B 1 131 ? 9.406 17.047 23.203 1 98.38 131 ARG B N 1
ATOM 3076 C CA . ARG B 1 131 ? 10.852 17.219 23.047 1 98.38 131 ARG B CA 1
ATOM 3077 C C . ARG B 1 131 ? 11.172 18 21.781 1 98.38 131 ARG B C 1
ATOM 3079 O O . ARG B 1 131 ? 12.141 18.766 21.75 1 98.38 131 ARG B O 1
ATOM 3086 N N . CYS B 1 132 ? 10.375 17.844 20.797 1 98.38 132 CYS B N 1
ATOM 3087 C CA . CYS B 1 132 ? 10.672 18.531 19.547 1 98.38 132 CYS B CA 1
ATOM 3088 C C . CYS B 1 132 ? 10.133 19.969 19.562 1 98.38 132 CYS B C 1
ATOM 3090 O O . CYS B 1 132 ? 10.445 20.766 18.672 1 98.38 132 CYS B O 1
ATOM 3092 N N . GLY B 1 133 ? 9.273 20.328 20.562 1 97.88 133 GLY B N 1
ATOM 3093 C CA . GLY B 1 133 ? 8.703 21.656 20.641 1 97.88 133 GLY B CA 1
ATOM 3094 C C . GLY B 1 133 ? 7.621 21.906 19.609 1 97.88 133 GLY B C 1
ATOM 3095 O O . GLY B 1 133 ? 7.559 22.984 19 1 97.88 133 GLY B O 1
ATOM 3096 N N . ALA B 1 134 ? 6.742 20.953 19.359 1 97.25 134 ALA B N 1
ATOM 3097 C CA . ALA B 1 134 ? 5.707 21.047 18.328 1 97.25 134 ALA B CA 1
ATOM 3098 C C . ALA B 1 134 ? 4.715 22.156 18.656 1 97.25 134 ALA B C 1
ATOM 3100 O O . ALA B 1 134 ? 4.078 22.703 17.75 1 97.25 134 ALA B O 1
ATOM 3101 N N . GLY B 1 135 ? 4.59 22.594 19.922 1 95.31 135 GLY B N 1
ATOM 3102 C CA . GLY B 1 135 ? 3.572 23.531 20.375 1 95.31 135 GLY B CA 1
ATOM 3103 C C . GLY B 1 135 ? 2.266 22.859 20.75 1 95.31 135 GLY B C 1
ATOM 3104 O O . GLY B 1 135 ? 2.014 21.719 20.359 1 95.31 135 GLY B O 1
ATOM 3105 N N . LEU B 1 136 ? 1.464 23.531 21.453 1 93.56 136 LEU B N 1
ATOM 3106 C CA . LEU B 1 136 ? 0.251 22.969 22.031 1 93.56 136 LEU B CA 1
ATOM 3107 C C . LEU B 1 136 ? -0.76 22.625 20.938 1 93.56 136 LEU B C 1
ATOM 3109 O O . LEU B 1 136 ? -1.397 21.562 20.984 1 93.56 136 LEU B O 1
ATOM 3113 N N . ALA B 1 137 ? -0.857 23.484 19.969 1 93.56 137 ALA B N 1
ATOM 3114 C CA . ALA B 1 137 ? -1.854 23.297 18.922 1 93.56 137 ALA B CA 1
ATOM 3115 C C . ALA B 1 137 ? -1.552 22.047 18.094 1 93.56 137 ALA B C 1
ATOM 3117 O O . ALA B 1 137 ? -2.412 21.172 17.938 1 93.56 137 ALA B O 1
ATOM 3118 N N . ALA B 1 138 ? -0.362 21.953 17.609 1 97 138 ALA B N 1
ATOM 3119 C CA . ALA B 1 138 ? 0.047 20.797 16.812 1 97 138 ALA B CA 1
ATOM 3120 C C . ALA B 1 138 ? -0.006 19.516 17.641 1 97 138 ALA B C 1
ATOM 3122 O O . ALA B 1 138 ? -0.455 18.469 17.141 1 97 138 ALA B O 1
ATOM 3123 N N . SER B 1 139 ? 0.392 19.562 18.875 1 98.25 139 SER B N 1
ATOM 3124 C CA . SER B 1 139 ? 0.414 18.391 19.75 1 98.25 139 SER B CA 1
ATOM 3125 C C . SER B 1 139 ? -0.991 17.844 19.969 1 98.25 139 SER B C 1
ATOM 3127 O O . SER B 1 139 ? -1.207 16.641 19.891 1 98.25 139 SER B O 1
ATOM 3129 N N . ALA B 1 140 ? -1.878 18.766 20.234 1 97.75 140 ALA B N 1
ATOM 3130 C CA . ALA B 1 140 ? -3.254 18.328 20.469 1 97.75 140 ALA B CA 1
ATOM 3131 C C . ALA B 1 140 ? -3.846 17.703 19.203 1 97.75 140 ALA B C 1
ATOM 3133 O O . ALA B 1 140 ? -4.473 16.641 19.281 1 97.75 140 ALA B O 1
ATOM 3134 N N . PHE B 1 141 ? -3.674 18.312 18.109 1 98.06 141 PHE B N 1
ATOM 3135 C CA . PHE B 1 141 ? -4.215 17.844 16.844 1 98.06 141 PHE B CA 1
ATOM 3136 C C . PHE B 1 141 ? -3.652 16.469 16.5 1 98.06 141 PHE B C 1
ATOM 3138 O O . PHE B 1 141 ? -4.406 15.539 16.172 1 98.06 141 PHE B O 1
ATOM 3145 N N . VAL B 1 142 ? -2.324 16.281 16.594 1 98.69 142 VAL B N 1
ATOM 3146 C CA . VAL B 1 142 ? -1.647 15.039 16.234 1 98.69 142 VAL B CA 1
ATOM 3147 C C . VAL B 1 142 ? -2.068 13.938 17.203 1 98.69 142 VAL B C 1
ATOM 3149 O O . VAL B 1 142 ? -2.318 12.805 16.797 1 98.69 142 VAL B O 1
ATOM 3152 N N . THR B 1 143 ? -2.168 14.281 18.422 1 98.62 143 THR B N 1
ATOM 3153 C CA . THR B 1 143 ? -2.582 13.297 19.422 1 98.62 143 THR B CA 1
ATOM 3154 C C . THR B 1 143 ? -3.98 12.773 19.109 1 98.62 143 THR B C 1
ATOM 3156 O O . THR B 1 143 ? -4.215 11.562 19.141 1 98.62 143 THR B O 1
ATOM 3159 N N . ASP B 1 144 ? -4.859 13.711 18.797 1 98.31 144 ASP B N 1
ATOM 3160 C CA . ASP B 1 144 ? -6.219 13.312 18.438 1 98.31 144 ASP B CA 1
ATOM 3161 C C . ASP B 1 144 ? -6.223 12.367 17.234 1 98.31 144 ASP B C 1
ATOM 3163 O O . ASP B 1 144 ? -6.91 11.344 17.25 1 98.31 144 ASP B O 1
ATOM 3167 N N . THR B 1 145 ? -5.504 12.695 16.25 1 98.5 145 THR B N 1
ATOM 3168 C CA . THR B 1 145 ? -5.457 11.93 15.016 1 98.5 145 THR B CA 1
ATOM 3169 C C . THR B 1 145 ? -4.891 10.531 15.258 1 98.5 145 THR B C 1
ATOM 3171 O O . THR B 1 145 ? -5.469 9.531 14.828 1 98.5 145 THR B O 1
ATOM 3174 N N . ILE B 1 146 ? -3.797 10.445 15.984 1 98.75 146 ILE B N 1
ATOM 3175 C CA . ILE B 1 146 ? -3.119 9.172 16.203 1 98.75 146 ILE B CA 1
ATOM 3176 C C . ILE B 1 146 ? -3.975 8.281 17.109 1 98.75 146 ILE B C 1
ATOM 3178 O O . ILE B 1 146 ? -4.066 7.07 16.891 1 98.75 146 ILE B O 1
ATOM 3182 N N . GLU B 1 147 ? -4.613 8.922 18.062 1 98.38 147 GLU B N 1
ATOM 3183 C CA . GLU B 1 147 ? -5.523 8.156 18.906 1 98.38 147 GLU B CA 1
ATOM 3184 C C . GLU B 1 147 ? -6.652 7.535 18.094 1 98.38 147 GLU B C 1
ATOM 3186 O O . GLU B 1 147 ? -7 6.371 18.297 1 98.38 147 GLU B O 1
ATOM 3191 N N . THR B 1 148 ? -7.219 8.289 17.234 1 98.56 148 THR B N 1
ATOM 3192 C CA . THR B 1 148 ? -8.266 7.773 16.359 1 98.56 148 THR B CA 1
ATOM 3193 C C . THR B 1 148 ? -7.727 6.656 15.469 1 98.56 148 THR B C 1
ATOM 3195 O O . THR B 1 148 ? -8.328 5.5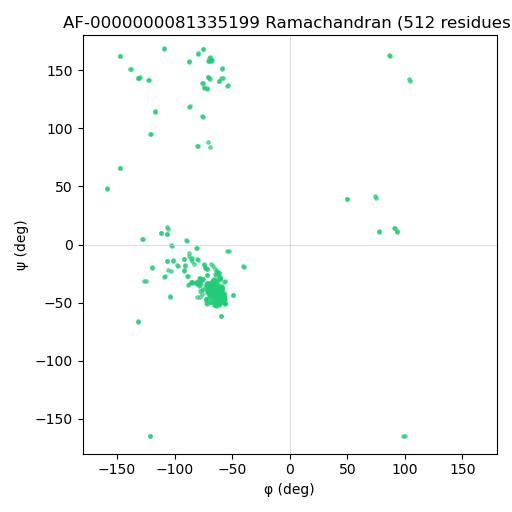82 15.375 1 98.56 148 THR B O 1
ATOM 3198 N N . ALA B 1 149 ? -6.578 6.836 14.867 1 98.62 149 ALA B N 1
ATOM 3199 C CA . ALA B 1 149 ? -5.988 5.867 13.945 1 98.62 149 ALA B CA 1
ATOM 3200 C C . ALA B 1 149 ? -5.711 4.539 14.641 1 98.62 149 ALA B C 1
ATOM 3202 O O . ALA B 1 149 ? -5.938 3.471 14.062 1 98.62 149 ALA B O 1
ATOM 3203 N N . ILE B 1 150 ? -5.293 4.605 15.867 1 98.38 150 ILE B N 1
ATOM 3204 C CA . ILE B 1 150 ? -4.816 3.412 16.562 1 98.38 150 ILE B CA 1
ATOM 3205 C C . ILE B 1 150 ? -5.988 2.699 17.234 1 98.38 150 ILE B C 1
ATOM 3207 O O . ILE B 1 150 ? -6.078 1.471 17.188 1 98.38 150 ILE B O 1
ATOM 3211 N N . ASN B 1 151 ? -7.031 3.459 17.75 1 98.19 151 ASN B N 1
ATOM 3212 C CA . ASN B 1 151 ? -7.941 2.83 18.703 1 98.19 151 ASN B CA 1
ATOM 3213 C C . ASN B 1 151 ? -9.375 2.826 18.188 1 98.19 151 ASN B C 1
ATOM 3215 O O . ASN B 1 151 ? -10.219 2.072 18.672 1 98.19 151 ASN B O 1
ATOM 3219 N N . ALA B 1 152 ? -9.719 3.639 17.266 1 98.44 152 ALA B N 1
ATOM 3220 C CA . ALA B 1 152 ? -11.109 3.75 16.844 1 98.44 152 ALA B CA 1
ATOM 3221 C C . ALA B 1 152 ? -11.492 2.615 15.898 1 98.44 152 ALA B C 1
ATOM 3223 O O . ALA B 1 152 ? -10.625 1.89 15.406 1 98.44 152 ALA B O 1
ATOM 3224 N N . SER B 1 153 ? -12.797 2.432 15.711 1 98.38 153 SER B N 1
ATOM 3225 C CA . SER B 1 153 ? -13.289 1.456 14.75 1 98.38 153 SER B CA 1
ATOM 3226 C C . SER B 1 153 ? -12.969 1.882 13.32 1 98.38 153 SER B C 1
ATOM 3228 O O . SER B 1 153 ? -12.742 3.064 13.055 1 98.38 153 SER B O 1
ATOM 3230 N N . THR B 1 154 ? -12.992 0.921 12.422 1 98.31 154 THR B N 1
ATOM 3231 C CA . THR B 1 154 ? -12.641 1.187 11.031 1 98.31 154 THR B CA 1
ATOM 3232 C C . THR B 1 154 ? -13.531 2.273 10.445 1 98.31 154 THR B C 1
ATOM 3234 O O . THR B 1 154 ? -13.055 3.188 9.773 1 98.31 154 THR B O 1
ATOM 3237 N N . HIS B 1 155 ? -14.844 2.176 10.68 1 98.5 155 HIS B N 1
ATOM 3238 C CA . HIS B 1 155 ? -15.758 3.17 10.125 1 98.5 155 HIS B CA 1
ATOM 3239 C C . HIS B 1 155 ? -15.531 4.539 10.75 1 98.5 155 HIS B C 1
ATOM 3241 O O . HIS B 1 155 ? -15.695 5.566 10.094 1 98.5 155 HIS B O 1
ATOM 3247 N N . SER B 1 156 ? -15.109 4.633 12 1 98.56 156 SER B N 1
ATOM 3248 C CA . SER B 1 156 ? -14.781 5.902 12.641 1 98.56 156 SER B CA 1
ATOM 3249 C C . SER B 1 156 ? -13.516 6.512 12.047 1 98.56 156 SER B C 1
ATOM 3251 O O . SER B 1 156 ? -13.438 7.723 11.844 1 98.56 156 SER B O 1
ATOM 3253 N N . VAL B 1 157 ? -12.547 5.652 11.82 1 98.69 157 VAL B N 1
ATOM 3254 C CA . VAL B 1 157 ? -11.32 6.117 11.18 1 98.69 157 VAL B CA 1
ATOM 3255 C C . VAL B 1 157 ? -11.633 6.645 9.781 1 98.69 157 VAL B C 1
ATOM 3257 O O . VAL B 1 157 ? -11.156 7.715 9.398 1 98.69 157 VAL B O 1
ATOM 3260 N N . ALA B 1 158 ? -12.445 5.906 9.07 1 98 158 ALA B N 1
ATOM 3261 C CA . ALA B 1 158 ? -12.844 6.32 7.723 1 98 158 ALA B CA 1
ATOM 3262 C C . ALA B 1 158 ? -13.578 7.656 7.758 1 98 158 ALA B C 1
ATOM 3264 O O . ALA B 1 158 ? -13.391 8.5 6.875 1 98 158 ALA B O 1
ATOM 3265 N N . ALA B 1 159 ? -14.391 7.859 8.711 1 97.75 159 ALA B N 1
ATOM 3266 C CA . ALA B 1 159 ? -15.133 9.109 8.867 1 97.75 159 ALA B CA 1
ATOM 3267 C C . ALA B 1 159 ? -14.188 10.281 9.109 1 97.75 159 ALA B C 1
ATOM 3269 O O . ALA B 1 159 ? -14.328 11.336 8.477 1 97.75 159 ALA B O 1
ATOM 3270 N N . ALA B 1 160 ? -13.289 10.07 10.023 1 97.25 160 ALA B N 1
ATOM 3271 C CA . ALA B 1 160 ? -12.305 11.109 10.305 1 97.25 160 ALA B CA 1
ATOM 3272 C C . ALA B 1 160 ? -11.453 11.414 9.078 1 97.25 160 ALA B C 1
ATOM 3274 O O . ALA B 1 160 ? -11.164 12.578 8.789 1 97.25 160 ALA B O 1
ATOM 3275 N N . PHE B 1 161 ? -11.125 10.422 8.398 1 95.88 161 PHE B N 1
ATOM 3276 C CA . PHE B 1 161 ? -10.328 10.539 7.184 1 95.88 161 PHE B CA 1
ATOM 3277 C C . PHE B 1 161 ? -11.086 11.328 6.117 1 95.88 161 PHE B C 1
ATOM 3279 O O . PHE B 1 161 ? -10.555 12.281 5.543 1 95.88 161 PHE B O 1
ATOM 3286 N N . LEU B 1 162 ? -12.258 10.953 5.84 1 92.38 162 LEU B N 1
ATOM 3287 C CA . LEU B 1 162 ? -13.062 11.57 4.785 1 92.38 162 LEU B CA 1
ATOM 3288 C C . LEU B 1 162 ? -13.438 13 5.152 1 92.38 162 LEU B C 1
ATOM 3290 O O . LEU B 1 162 ? -13.156 13.93 4.398 1 92.38 162 LEU B O 1
ATOM 3294 N N . HIS B 1 163 ? -13.945 13.211 6.309 1 91.38 163 HIS B N 1
ATOM 3295 C CA . HIS B 1 163 ? -14.57 14.477 6.652 1 91.38 163 HIS B CA 1
ATOM 3296 C C . HIS B 1 163 ? -13.562 15.438 7.273 1 91.38 163 HIS B C 1
ATOM 3298 O O . HIS B 1 163 ? -13.734 16.656 7.207 1 91.38 163 HIS B O 1
ATOM 3304 N N . GLY B 1 164 ? -12.562 14.883 7.766 1 89.88 164 GLY B N 1
ATOM 3305 C CA . GLY B 1 164 ? -11.578 15.727 8.422 1 89.88 164 GLY B CA 1
ATOM 3306 C C . GLY B 1 164 ? -10.391 16.062 7.531 1 89.88 164 GLY B C 1
ATOM 3307 O O . GLY B 1 164 ? -9.609 16.953 7.836 1 89.88 164 GLY B O 1
ATOM 3308 N N . ARG B 1 165 ? -10.211 15.305 6.492 1 85.62 165 ARG B N 1
ATOM 3309 C CA . ARG B 1 165 ? -9.031 15.469 5.648 1 85.62 165 ARG B CA 1
ATOM 3310 C C . ARG B 1 165 ? -9.422 15.523 4.172 1 85.62 165 ARG B C 1
ATOM 3312 O O . ARG B 1 165 ? -9.562 16.609 3.6 1 85.62 165 ARG B O 1
ATOM 3319 N N . GLU B 1 166 ? -9.922 14.523 3.557 1 71.06 166 GLU B N 1
ATOM 3320 C CA . GLU B 1 166 ? -10.117 14.305 2.127 1 71.06 166 GLU B CA 1
ATOM 3321 C C . GLU B 1 166 ? -11.117 15.297 1.546 1 71.06 166 GLU B C 1
ATOM 3323 O O . GLU B 1 166 ? -10.938 15.797 0.436 1 71.06 166 GLU B O 1
ATOM 3328 N N . SER B 1 167 ? -12.109 15.617 2.258 1 74.44 167 SER B N 1
ATOM 3329 C CA . SER B 1 167 ? -13.164 16.453 1.691 1 74.44 167 SER B CA 1
ATOM 3330 C C . SER B 1 167 ? -12.891 17.922 1.928 1 74.44 167 SER B C 1
ATOM 3332 O O . SER B 1 167 ? -13.406 18.781 1.209 1 74.44 167 SER B O 1
ATOM 3334 N N . VAL B 1 168 ? -12.031 18.219 2.844 1 75.81 168 VAL B N 1
ATOM 3335 C CA . VAL B 1 168 ? -11.93 19.609 3.244 1 75.81 168 VAL B CA 1
ATOM 3336 C C . VAL B 1 168 ? -10.617 20.203 2.744 1 75.81 168 VAL B C 1
ATOM 3338 O O . VAL B 1 168 ? -10.539 21.391 2.441 1 75.81 168 VAL B O 1
ATOM 3341 N N . ILE B 1 169 ? -9.586 19.422 2.574 1 73.62 169 ILE B N 1
ATOM 3342 C CA . ILE B 1 169 ? -8.234 19.891 2.283 1 73.62 169 ILE B CA 1
ATOM 3343 C C . ILE B 1 169 ? -8.211 20.578 0.926 1 73.62 169 ILE B C 1
ATOM 3345 O O . ILE B 1 169 ? -7.672 21.688 0.799 1 73.62 169 ILE B O 1
ATOM 3349 N N . PRO B 1 170 ? -8.852 20.031 -0.069 1 73.12 170 PRO B N 1
ATOM 3350 C CA . PRO B 1 170 ? -8.766 20.688 -1.378 1 73.12 170 PRO B CA 1
ATOM 3351 C C . PRO B 1 170 ? -9.383 22.078 -1.386 1 73.12 170 PRO B C 1
ATOM 3353 O O . PRO B 1 170 ? -8.828 23 -1.989 1 73.12 170 PRO B O 1
ATOM 3356 N N . GLU B 1 171 ? -10.414 22.234 -0.753 1 75 171 GLU B N 1
ATOM 3357 C CA . GLU B 1 171 ? -11.055 23.531 -0.699 1 75 171 GLU B CA 1
ATOM 3358 C C . GLU B 1 171 ? -10.195 24.547 0.055 1 75 171 GLU B C 1
ATOM 3360 O O . GLU B 1 171 ? -10.062 25.703 -0.371 1 75 171 GLU B O 1
ATOM 3365 N N . MET B 1 172 ? -9.617 24.141 1.079 1 77 172 MET B N 1
ATOM 3366 C CA . MET B 1 172 ? -8.75 25 1.888 1 77 172 MET B CA 1
ATOM 3367 C C . MET B 1 172 ? -7.52 25.422 1.099 1 77 172 MET B C 1
ATOM 3369 O O . MET B 1 172 ? -7.16 26.609 1.096 1 77 172 MET B O 1
ATOM 3373 N N . PHE B 1 173 ? -6.949 24.484 0.41 1 77.12 173 PHE B N 1
ATOM 3374 C CA . PHE B 1 173 ? -5.727 24.766 -0.339 1 77.12 173 PHE B CA 1
ATOM 3375 C C . PHE B 1 173 ? -6.02 25.656 -1.54 1 77.12 173 PHE B C 1
ATOM 3377 O O . PHE B 1 173 ? -5.199 26.5 -1.906 1 77.12 173 PHE B O 1
ATOM 3384 N N . GLN B 1 174 ? -7.203 25.484 -2.131 1 77.69 174 GLN B N 1
ATOM 3385 C CA . GLN B 1 174 ? -7.605 26.359 -3.223 1 77.69 174 GLN B CA 1
ATOM 3386 C C . GLN B 1 174 ? -7.711 27.812 -2.756 1 77.69 174 GLN B C 1
ATOM 3388 O O . GLN B 1 174 ? -7.32 28.734 -3.477 1 77.69 174 GLN B O 1
ATOM 3393 N N . ARG B 1 175 ? -8.172 28.047 -1.632 1 76.12 175 ARG B N 1
ATOM 3394 C CA . ARG B 1 175 ? -8.297 29.406 -1.088 1 76.12 175 ARG B CA 1
ATOM 3395 C C . ARG B 1 175 ? -6.926 30.031 -0.865 1 76.12 175 ARG B C 1
ATOM 3397 O O . ARG B 1 175 ? -6.73 31.219 -1.135 1 76.12 175 ARG B O 1
ATOM 3404 N N . ILE B 1 176 ? -6.082 29.188 -0.346 1 74.94 176 ILE B N 1
ATOM 3405 C CA . ILE B 1 176 ? -4.719 29.672 -0.143 1 74.94 176 ILE B CA 1
ATOM 3406 C C . ILE B 1 176 ? -4.121 30.094 -1.48 1 74.94 176 ILE B C 1
ATOM 3408 O O . ILE B 1 176 ? -3.5 31.156 -1.579 1 74.94 176 ILE B O 1
ATOM 3412 N N . LEU B 1 177 ? -4.348 29.344 -2.516 1 74.56 177 LEU B N 1
ATOM 3413 C CA . LEU B 1 177 ? -3.826 29.625 -3.846 1 74.56 177 LEU B CA 1
ATOM 3414 C C . LEU B 1 177 ? -4.469 30.891 -4.426 1 74.56 177 LEU B C 1
ATOM 3416 O O . LEU B 1 177 ? -3.799 31.688 -5.086 1 74.56 177 LEU B O 1
ATOM 3420 N N . ASP B 1 178 ? -5.711 31.062 -4.199 1 73.88 178 ASP B N 1
ATOM 3421 C CA . ASP B 1 178 ? -6.453 32.188 -4.742 1 73.88 178 ASP B CA 1
ATOM 3422 C C . ASP B 1 178 ? -6.035 33.5 -4.074 1 73.88 178 ASP B C 1
ATOM 3424 O O . ASP B 1 178 ? -5.988 34.531 -4.723 1 73.88 178 ASP B O 1
ATOM 3428 N N . ASP B 1 179 ? -5.914 33.438 -2.891 1 66.88 179 ASP B N 1
ATOM 3429 C CA . ASP B 1 179 ? -5.66 34.656 -2.111 1 66.88 179 ASP B CA 1
ATOM 3430 C C . ASP B 1 179 ? -4.164 34.938 -2.023 1 66.88 179 ASP B C 1
ATOM 3432 O O . ASP B 1 179 ? -3.76 35.969 -1.458 1 66.88 179 ASP B O 1
ATOM 3436 N N . TRP B 1 180 ? -3.449 34 -2.502 1 58.88 180 TRP B N 1
ATOM 3437 C CA . TRP B 1 180 ? -1.999 34.031 -2.344 1 58.88 180 TRP B CA 1
ATOM 3438 C C . TRP B 1 180 ? -1.379 35.125 -3.219 1 58.88 180 TRP B C 1
ATOM 3440 O O . TRP B 1 180 ? -1.609 35.156 -4.43 1 58.88 180 TRP B O 1
ATOM 3450 N N . ASP B 1 181 ? -1.307 36.25 -2.701 1 58.88 181 ASP B N 1
ATOM 3451 C CA . ASP B 1 181 ? -0.547 37.281 -3.402 1 58.88 181 ASP B CA 1
ATOM 3452 C C . ASP B 1 181 ? 0.876 36.812 -3.693 1 58.88 181 ASP B C 1
ATOM 3454 O O . ASP B 1 181 ? 1.691 37.594 -4.219 1 58.88 181 ASP B O 1
ATOM 3458 N N . ILE B 1 182 ? 1.237 35.656 -3.186 1 57 182 ILE B N 1
ATOM 3459 C CA . ILE B 1 182 ? 2.59 35.156 -3.398 1 57 182 ILE B CA 1
ATOM 3460 C C . ILE B 1 182 ? 2.721 34.625 -4.82 1 57 182 ILE B C 1
ATOM 3462 O O . ILE B 1 182 ? 1.88 33.844 -5.273 1 57 182 ILE B O 1
ATOM 3466 N N . THR B 1 183 ? 3.438 35.25 -5.664 1 57.66 183 THR B N 1
ATOM 3467 C CA . THR B 1 183 ? 3.611 34.844 -7.055 1 57.66 183 THR B CA 1
ATOM 3468 C C . THR B 1 183 ? 4.09 33.406 -7.137 1 57.66 183 THR B C 1
ATOM 3470 O O . THR B 1 183 ? 4.707 32.875 -6.199 1 57.66 183 THR B O 1
ATOM 3473 N N . ALA B 1 184 ? 3.545 32.625 -8.016 1 61 184 ALA B N 1
ATOM 3474 C CA . ALA B 1 184 ? 3.975 31.25 -8.289 1 61 184 ALA B CA 1
ATOM 3475 C C . ALA B 1 184 ? 5.496 31.125 -8.258 1 61 184 ALA B C 1
ATOM 3477 O O . ALA B 1 184 ? 6.039 30.094 -7.863 1 61 184 ALA B O 1
ATOM 3478 N N . ASP B 1 185 ? 6.039 32.188 -8.383 1 72.69 185 ASP B N 1
ATOM 3479 C CA . ASP B 1 185 ? 7.496 32.219 -8.484 1 72.69 185 ASP B CA 1
ATOM 3480 C C . ASP B 1 185 ? 8.141 32.188 -7.098 1 72.69 185 ASP B C 1
ATOM 3482 O O . ASP B 1 185 ? 9.289 31.781 -6.949 1 72.69 185 ASP B O 1
ATOM 3486 N N . ASP B 1 186 ? 7.352 32.469 -6.242 1 78.25 186 ASP B N 1
ATOM 3487 C CA . ASP B 1 186 ? 7.953 32.594 -4.918 1 78.25 186 ASP B CA 1
ATOM 3488 C C . ASP B 1 186 ? 7.977 31.25 -4.195 1 78.25 186 ASP B C 1
ATOM 3490 O O . ASP B 1 186 ? 8.844 31 -3.352 1 78.25 186 ASP B O 1
ATOM 3494 N N . ALA B 1 187 ? 7.066 30.375 -4.504 1 84.25 187 ALA B N 1
ATOM 3495 C CA . ALA B 1 187 ? 7 29.094 -3.812 1 84.25 187 ALA B CA 1
ATOM 3496 C C . ALA B 1 187 ? 6.504 28 -4.746 1 84.25 187 ALA B C 1
ATOM 3498 O O . ALA B 1 187 ? 5.445 27.406 -4.512 1 84.25 187 ALA B O 1
ATOM 3499 N N . PRO B 1 188 ? 7.234 27.688 -5.723 1 86.19 188 PRO B N 1
ATOM 3500 C CA . PRO B 1 188 ? 6.785 26.734 -6.738 1 86.19 188 PRO B CA 1
ATOM 3501 C C . PRO B 1 188 ? 6.492 25.344 -6.16 1 86.19 188 PRO B C 1
ATOM 3503 O O . PRO B 1 188 ? 5.531 24.688 -6.578 1 86.19 188 PRO B O 1
ATOM 3506 N N . THR B 1 189 ? 7.289 24.844 -5.266 1 89.19 189 THR B N 1
ATOM 3507 C CA . THR B 1 189 ? 7.074 23.516 -4.691 1 89.19 189 THR B CA 1
ATOM 3508 C C . THR B 1 189 ? 5.797 23.484 -3.854 1 89.19 189 THR B C 1
ATOM 3510 O O . THR B 1 189 ? 5.031 22.531 -3.91 1 89.19 189 THR B O 1
ATOM 3513 N N . PHE B 1 190 ? 5.621 24.531 -3.162 1 88.69 190 PHE B N 1
ATOM 3514 C CA . PHE B 1 190 ? 4.402 24.594 -2.365 1 88.69 190 PHE B CA 1
ATOM 3515 C C . PHE B 1 190 ? 3.168 24.625 -3.262 1 88.69 190 PHE B C 1
ATOM 3517 O O . PHE B 1 190 ? 2.184 23.938 -2.994 1 88.69 190 PHE B O 1
ATOM 3524 N N . ARG B 1 191 ? 3.25 25.391 -4.254 1 85.94 191 ARG B N 1
ATOM 3525 C CA . ARG B 1 191 ? 2.146 25.438 -5.211 1 85.94 191 ARG B CA 1
ATOM 3526 C C . ARG B 1 191 ? 1.895 24.047 -5.812 1 85.94 191 ARG B C 1
ATOM 3528 O O . ARG B 1 191 ? 0.744 23.641 -5.969 1 85.94 191 ARG B O 1
ATOM 3535 N N . TYR B 1 192 ? 2.902 23.422 -6.191 1 86.94 192 TYR B N 1
ATOM 3536 C CA . TYR B 1 192 ? 2.797 22.078 -6.723 1 86.94 192 TYR B CA 1
ATOM 3537 C C . TYR B 1 192 ? 2.125 21.141 -5.719 1 86.94 192 TYR B C 1
ATOM 3539 O O . TYR B 1 192 ? 1.235 20.375 -6.082 1 86.94 192 TYR B O 1
ATOM 3547 N N . TYR B 1 193 ? 2.533 21.25 -4.457 1 89.31 193 TYR B N 1
ATOM 3548 C CA . TYR B 1 193 ? 1.949 20.469 -3.379 1 89.31 193 TYR B CA 1
ATOM 3549 C C . TYR B 1 193 ? 0.442 20.672 -3.301 1 89.31 193 TYR B C 1
ATOM 3551 O O . TYR B 1 193 ? -0.325 19.719 -3.205 1 89.31 193 TYR B O 1
ATOM 3559 N N . LEU B 1 194 ? 0.063 21.922 -3.365 1 85.06 194 LEU B N 1
ATOM 3560 C CA . LEU B 1 194 ? -1.356 22.25 -3.275 1 85.06 194 LEU B CA 1
ATOM 3561 C C . LEU B 1 194 ? -2.113 21.719 -4.488 1 85.06 194 LEU B C 1
ATOM 3563 O O . LEU B 1 194 ? -3.184 21.125 -4.348 1 85.06 194 LEU B O 1
ATOM 3567 N N . GLN B 1 195 ? -1.573 21.844 -5.594 1 82.12 195 GLN B N 1
ATOM 3568 C CA . GLN B 1 195 ? -2.213 21.438 -6.84 1 82.12 195 GLN B CA 1
ATOM 3569 C C . GLN B 1 195 ? -2.389 19.922 -6.898 1 82.12 195 GLN B C 1
ATOM 3571 O O . GLN B 1 195 ? -3.404 19.422 -7.395 1 82.12 195 GLN B O 1
ATOM 3576 N N . ARG B 1 196 ? -1.431 19.234 -6.426 1 81.81 196 ARG B N 1
ATOM 3577 C CA . ARG B 1 196 ? -1.512 17.781 -6.398 1 81.81 196 ARG B CA 1
ATOM 3578 C C . ARG B 1 196 ? -2.68 17.312 -5.535 1 81.81 196 ARG B C 1
ATOM 3580 O O . ARG B 1 196 ? -3.354 16.328 -5.875 1 81.81 196 ARG B O 1
ATOM 3587 N N . HIS B 1 197 ? -2.947 17.953 -4.5 1 78.75 197 HIS B N 1
ATOM 3588 C CA . HIS B 1 197 ? -4.027 17.578 -3.592 1 78.75 197 HIS B CA 1
ATOM 3589 C C . HIS B 1 197 ? -5.387 17.984 -4.16 1 78.75 197 HIS B C 1
ATOM 3591 O O . HIS B 1 197 ? -6.395 17.328 -3.869 1 78.75 197 HIS B O 1
ATOM 3597 N N . ILE B 1 198 ? -5.375 19.047 -4.934 1 73.94 198 ILE B N 1
ATOM 3598 C CA . ILE B 1 198 ? -6.621 19.484 -5.555 1 73.94 198 ILE B CA 1
ATOM 3599 C C . ILE B 1 198 ? -6.969 18.562 -6.719 1 73.94 198 ILE B C 1
ATOM 3601 O O . ILE B 1 198 ? -8.133 18.188 -6.898 1 73.94 198 ILE B O 1
ATOM 3605 N N . GLU B 1 199 ? -6.004 18.109 -7.488 1 68.06 199 GLU B N 1
ATOM 3606 C CA . GLU B 1 199 ? -6.211 17.281 -8.664 1 68.06 199 GLU B CA 1
ATOM 3607 C C . GLU B 1 199 ? -6.609 15.859 -8.266 1 68.06 199 GLU B C 1
ATOM 3609 O O . GLU B 1 199 ? -7.539 15.289 -8.836 1 68.06 199 GLU B O 1
ATOM 3614 N N . VAL B 1 200 ? -5.895 15.234 -7.391 1 61.03 200 VAL B N 1
ATOM 3615 C CA . VAL B 1 200 ? -6.07 13.828 -7.047 1 61.03 200 VAL B CA 1
ATOM 3616 C C . VAL B 1 200 ? -7.348 13.656 -6.23 1 61.03 200 VAL B C 1
ATOM 3618 O O . VAL B 1 200 ? -8.117 12.719 -6.461 1 61.03 200 VAL B O 1
ATOM 3621 N N . ASP B 1 201 ? -7.66 14.414 -5.199 1 59.34 201 ASP B N 1
ATOM 3622 C CA . ASP B 1 201 ? -8.672 14.133 -4.188 1 59.34 201 ASP B CA 1
ATOM 3623 C C . ASP B 1 201 ? -10.07 14.438 -4.711 1 59.34 201 ASP B C 1
ATOM 3625 O O . ASP B 1 201 ? -10.977 13.609 -4.598 1 59.34 201 ASP B O 1
ATOM 3629 N N . SER B 1 202 ? -10.219 15.578 -5.359 1 55.03 202 SER B N 1
ATOM 3630 C CA . SER B 1 202 ? -11.555 16.156 -5.465 1 55.03 202 SER B CA 1
ATOM 3631 C C . SER B 1 202 ? -12.422 15.352 -6.426 1 55.03 202 SER B C 1
ATOM 3633 O O . SER B 1 202 ? -13.617 15.148 -6.168 1 55.03 202 SER B O 1
ATOM 3635 N N . GLU B 1 203 ? -11.883 14.742 -7.277 1 62.16 203 GLU B N 1
ATOM 3636 C CA . GLU B 1 203 ? -12.812 14.242 -8.281 1 62.16 203 GLU B CA 1
ATOM 3637 C C . GLU B 1 203 ? -13.039 12.742 -8.125 1 62.16 203 GLU B C 1
ATOM 3639 O O . GLU B 1 203 ? -14.148 12.25 -8.312 1 62.16 203 GLU B O 1
ATOM 3644 N N . ASP B 1 204 ? -12.141 12.117 -7.52 1 76.38 204 ASP B N 1
ATOM 3645 C CA . ASP B 1 204 ? -12.297 10.672 -7.562 1 76.38 204 ASP B CA 1
ATOM 3646 C C . ASP B 1 204 ? -12.266 10.07 -6.16 1 76.38 204 ASP B C 1
ATOM 3648 O O . ASP B 1 204 ? -13.148 9.297 -5.793 1 76.38 204 ASP B O 1
ATOM 3652 N N . HIS B 1 205 ? -11.562 10.625 -5.246 1 84 205 HIS B N 1
ATOM 3653 C CA . HIS B 1 205 ? -11.375 9.992 -3.945 1 84 205 HIS B CA 1
ATOM 3654 C C . HIS B 1 205 ? -12.523 10.32 -3 1 84 205 HIS B C 1
ATOM 3656 O O . HIS B 1 205 ? -12.93 9.492 -2.186 1 84 205 HIS B O 1
ATOM 3662 N N . GLY B 1 206 ? -13.062 11.562 -3.199 1 84.56 206 GLY B N 1
ATOM 3663 C CA . GLY B 1 206 ? -14.172 11.969 -2.344 1 84.56 206 GLY B CA 1
ATOM 3664 C C . GLY B 1 206 ? -15.375 11.047 -2.451 1 84.56 206 GLY B C 1
ATOM 3665 O O . GLY B 1 206 ? -15.727 10.367 -1.485 1 84.56 206 GLY B O 1
ATOM 3666 N N . PRO B 1 207 ? -15.914 10.969 -3.604 1 86.81 207 PRO B N 1
ATOM 3667 C CA . PRO B 1 207 ? -17.062 10.086 -3.807 1 86.81 207 PRO B CA 1
ATOM 3668 C C . PRO B 1 207 ? -16.75 8.625 -3.477 1 86.81 207 PRO B C 1
ATOM 3670 O O . PRO B 1 207 ? -17.594 7.93 -2.895 1 86.81 207 PRO B O 1
ATOM 3673 N N . ALA B 1 208 ? -15.633 8.18 -3.805 1 90.44 208 ALA B N 1
ATOM 3674 C CA . ALA B 1 208 ? -15.242 6.805 -3.508 1 90.44 208 ALA B CA 1
ATOM 3675 C C . ALA B 1 208 ? -15.156 6.574 -2.002 1 90.44 208 ALA B C 1
ATOM 3677 O O . ALA B 1 208 ? -15.555 5.516 -1.507 1 90.44 208 ALA B O 1
ATOM 3678 N N . ALA B 1 209 ? -14.672 7.539 -1.285 1 91 209 ALA B N 1
ATOM 3679 C CA . ALA B 1 209 ? -14.578 7.441 0.169 1 91 209 ALA B CA 1
ATOM 3680 C C . ALA B 1 209 ? -15.961 7.469 0.811 1 91 209 ALA B C 1
ATOM 3682 O O . ALA B 1 209 ? -16.203 6.789 1.812 1 91 209 ALA B O 1
ATOM 3683 N N . GLU B 1 210 ? -16.812 8.266 0.231 1 92.62 210 GLU B N 1
ATOM 3684 C CA . GLU B 1 210 ? -18.188 8.281 0.716 1 92.62 210 GLU B CA 1
ATOM 3685 C C . GLU B 1 210 ? -18.859 6.922 0.533 1 92.62 210 GLU B C 1
ATOM 3687 O O . GLU B 1 210 ? -19.562 6.441 1.426 1 92.62 210 GLU B O 1
ATOM 3692 N N . SER B 1 211 ? -18.625 6.352 -0.61 1 94.56 211 SER B N 1
ATOM 3693 C CA . SER B 1 211 ? -19.156 5.027 -0.885 1 94.56 211 SER B CA 1
ATOM 3694 C C . SER B 1 211 ? -18.594 3.986 0.076 1 94.56 211 SER B C 1
ATOM 3696 O O . SER B 1 211 ? -19.312 3.109 0.551 1 94.56 211 SER B O 1
ATOM 3698 N N . LEU B 1 212 ? -17.359 4.094 0.318 1 95.81 212 LEU B N 1
ATOM 3699 C CA . LEU B 1 212 ? -16.719 3.209 1.28 1 95.81 212 LEU B CA 1
ATOM 3700 C C . LEU B 1 212 ? -17.359 3.334 2.654 1 95.81 212 LEU B C 1
ATOM 3702 O O . LEU B 1 212 ? -17.688 2.324 3.289 1 95.81 212 LEU B O 1
ATOM 3706 N N . LEU B 1 213 ? -17.547 4.543 3.061 1 95.69 213 LEU B N 1
ATOM 3707 C CA . LEU B 1 213 ? -18.141 4.781 4.375 1 95.69 213 LEU B CA 1
ATOM 3708 C C . LEU B 1 213 ? -19.531 4.191 4.465 1 95.69 213 LEU B C 1
ATOM 3710 O O . LEU B 1 213 ? -19.891 3.58 5.473 1 95.69 213 LEU B O 1
ATOM 3714 N N . ALA B 1 214 ? -20.266 4.387 3.428 1 96.31 214 ALA B N 1
ATOM 3715 C CA . ALA B 1 214 ? -21.625 3.822 3.385 1 96.31 214 ALA B CA 1
ATOM 3716 C C . ALA B 1 214 ? -21.578 2.305 3.527 1 96.31 214 ALA B C 1
ATOM 3718 O O . ALA B 1 214 ? -22.391 1.724 4.25 1 96.31 214 ALA B O 1
ATOM 3719 N N . ARG B 1 215 ? -20.672 1.673 2.873 1 96.62 215 ARG B N 1
ATOM 3720 C CA . ARG B 1 215 ? -20.562 0.219 2.939 1 96.62 215 ARG B CA 1
ATOM 3721 C C . ARG B 1 215 ? -20.109 -0.234 4.32 1 96.62 215 ARG B C 1
ATOM 3723 O O . ARG B 1 215 ? -20.547 -1.269 4.82 1 96.62 215 ARG B O 1
ATOM 3730 N N . LEU B 1 216 ? -19.266 0.517 4.957 1 97.44 216 LEU B N 1
ATOM 3731 C CA . LEU B 1 216 ? -18.797 0.187 6.297 1 97.44 216 LEU B CA 1
ATOM 3732 C C . LEU B 1 216 ? -19.922 0.3 7.312 1 97.44 216 LEU B C 1
ATOM 3734 O O . LEU B 1 216 ? -19.984 -0.467 8.281 1 97.44 216 LEU B O 1
ATOM 3738 N N . VAL B 1 217 ? -20.797 1.251 7.145 1 97.44 217 VAL B N 1
ATOM 3739 C CA . VAL B 1 217 ? -21.938 1.44 8.031 1 97.44 217 VAL B CA 1
ATOM 3740 C C . VAL B 1 217 ? -22.969 0.326 7.812 1 97.44 217 VAL B C 1
ATOM 3742 O O . VAL B 1 217 ? -23.547 -0.187 8.766 1 97.44 217 VAL B O 1
ATOM 3745 N N . ASN B 1 218 ? -23.141 0.007 6.543 1 96.44 218 ASN B N 1
ATOM 3746 C CA . ASN B 1 218 ? -23.984 -1.103 6.121 1 96.44 218 ASN B CA 1
ATOM 3747 C C . ASN B 1 218 ? -25.359 -1.04 6.789 1 96.44 218 ASN B C 1
ATOM 3749 O O . ASN B 1 218 ? -25.828 -2.031 7.355 1 96.44 218 ASN B O 1
ATOM 3753 N N . GLY B 1 219 ? -25.906 0.12 6.926 1 95 219 GLY B N 1
ATOM 3754 C CA . GLY B 1 219 ? -27.25 0.301 7.434 1 95 219 GLY B CA 1
ATOM 3755 C C . GLY B 1 219 ? -27.359 0.153 8.938 1 95 219 GLY B C 1
ATOM 3756 O O . GLY B 1 219 ? -28.453 0.134 9.492 1 95 219 GLY B O 1
ATOM 3757 N N . ASP B 1 220 ? -26.297 0.099 9.68 1 97.25 220 ASP B N 1
ATOM 3758 C CA . ASP B 1 220 ? -26.266 -0.026 11.133 1 97.25 220 ASP B CA 1
ATOM 3759 C C . ASP B 1 220 ? -26.359 1.343 11.805 1 97.25 220 ASP B C 1
ATOM 3761 O O . ASP B 1 220 ? -25.422 2.152 11.695 1 97.25 220 ASP B O 1
ATOM 3765 N N . ALA B 1 221 ? -27.359 1.543 12.562 1 96.25 221 ALA B N 1
ATOM 3766 C CA . ALA B 1 221 ? -27.625 2.846 13.172 1 96.25 221 ALA B CA 1
ATOM 3767 C C . ALA B 1 221 ? -26.531 3.227 14.156 1 96.25 221 ALA B C 1
ATOM 3769 O O . ALA B 1 221 ? -26.172 4.402 14.273 1 96.25 221 ALA B O 1
ATOM 3770 N N . GLN B 1 222 ? -26.094 2.309 14.859 1 97.31 222 GLN B N 1
ATOM 3771 C CA . GLN B 1 222 ? -25.016 2.582 15.812 1 97.31 222 GLN B CA 1
ATOM 3772 C C . GLN B 1 222 ? -23.75 3.006 15.094 1 97.31 222 GLN B C 1
ATOM 3774 O O . GLN B 1 222 ? -23.078 3.959 15.508 1 97.31 222 GLN B O 1
ATOM 3779 N N . ARG B 1 223 ? -23.391 2.332 14.031 1 97.25 223 ARG B N 1
ATOM 3780 C CA . ARG B 1 223 ? -22.219 2.703 13.25 1 97.25 223 ARG B CA 1
ATOM 3781 C C . ARG B 1 223 ? -22.375 4.086 12.633 1 97.25 223 ARG B C 1
ATOM 3783 O O . ARG B 1 223 ? -21.422 4.863 12.57 1 97.25 223 ARG B O 1
ATOM 3790 N N . GLN B 1 224 ? -23.578 4.34 12.227 1 96.56 224 GLN B N 1
ATOM 3791 C CA . GLN B 1 224 ? -23.844 5.656 11.656 1 96.56 224 GLN B CA 1
ATOM 3792 C C . GLN B 1 224 ? -23.609 6.762 12.688 1 96.56 224 GLN B C 1
ATOM 3794 O O . GLN B 1 224 ? -23.047 7.805 12.367 1 96.56 224 GLN B O 1
ATOM 3799 N N . ASP B 1 225 ? -24.031 6.516 13.828 1 97.44 225 ASP B N 1
ATOM 3800 C CA . ASP B 1 225 ? -23.828 7.48 14.906 1 97.44 225 ASP B CA 1
ATOM 3801 C C . ASP B 1 225 ? -22.344 7.676 15.188 1 97.44 225 ASP B C 1
ATOM 3803 O O . ASP B 1 225 ? -21.891 8.805 15.352 1 97.44 225 ASP B O 1
ATOM 3807 N N . GLU B 1 226 ? -21.625 6.59 15.234 1 97.75 226 GLU B N 1
ATOM 3808 C CA . GLU B 1 226 ? -20.203 6.629 15.5 1 97.75 226 GLU B CA 1
ATOM 3809 C C . GLU B 1 226 ? -19.453 7.375 14.398 1 97.75 226 GLU B C 1
ATOM 3811 O O . GLU B 1 226 ? -18.469 8.07 14.664 1 97.75 226 GLU B O 1
ATOM 3816 N N . VAL B 1 227 ? -19.984 7.223 13.227 1 97.56 227 VAL B N 1
ATOM 3817 C CA . VAL B 1 227 ? -19.406 7.918 12.078 1 97.56 227 VAL B CA 1
ATOM 3818 C C . VAL B 1 227 ? -19.547 9.43 12.258 1 97.56 227 VAL B C 1
ATOM 3820 O O . VAL B 1 227 ? -18.594 10.18 12.094 1 97.56 227 VAL B O 1
ATOM 3823 N N . TYR B 1 228 ? -20.688 9.898 12.664 1 97.25 228 TYR B N 1
ATOM 3824 C CA . TYR B 1 228 ? -20.906 11.328 12.852 1 97.25 228 TYR B CA 1
ATOM 3825 C C . TYR B 1 228 ? -20.078 11.859 14.016 1 97.25 228 TYR B C 1
ATOM 3827 O O . TYR B 1 228 ? -19.5 12.945 13.922 1 97.25 228 TYR B O 1
ATOM 3835 N N . VAL B 1 229 ? -20.031 11.117 15.039 1 97.88 229 VAL B N 1
ATOM 3836 C CA . VAL B 1 229 ? -19.281 11.531 16.219 1 97.88 229 VAL B CA 1
ATOM 3837 C C . VAL B 1 229 ? -17.797 11.703 15.844 1 97.88 229 VAL B C 1
ATOM 3839 O O . VAL B 1 229 ? -17.188 12.719 16.172 1 97.88 229 VAL B O 1
ATOM 3842 N N . SER B 1 230 ? -17.297 10.703 15.156 1 98.12 230 SER B N 1
ATOM 3843 C CA . SER B 1 230 ? -15.898 10.742 14.758 1 98.12 230 SER B CA 1
ATOM 3844 C C . SER B 1 230 ? -15.633 11.883 13.773 1 98.12 230 SER B C 1
ATOM 3846 O O . SER B 1 230 ? -14.633 12.586 13.891 1 98.12 230 SER B O 1
ATOM 3848 N N . ALA B 1 231 ? -16.531 12.078 12.844 1 97.38 231 ALA B N 1
ATOM 3849 C CA . ALA B 1 231 ? -16.391 13.133 11.852 1 97.38 231 ALA B CA 1
ATOM 3850 C C . ALA B 1 231 ? -16.406 14.508 12.508 1 97.38 231 ALA B C 1
ATOM 3852 O O . ALA B 1 231 ? -15.562 15.352 12.211 1 97.38 231 ALA B O 1
ATOM 3853 N N . ILE B 1 232 ? -17.312 14.711 13.383 1 97.38 232 ILE B N 1
ATOM 3854 C CA . ILE B 1 232 ? -17.453 15.992 14.07 1 97.38 232 ILE B CA 1
ATOM 3855 C C . ILE B 1 232 ? -16.203 16.25 14.914 1 97.38 232 ILE B C 1
ATOM 3857 O O . ILE B 1 232 ? -15.672 17.375 14.914 1 97.38 232 ILE B O 1
ATOM 3861 N N . ALA B 1 233 ? -15.766 15.242 15.594 1 97.88 233 ALA B N 1
ATOM 3862 C CA . ALA B 1 233 ? -14.562 15.383 16.406 1 97.88 233 ALA B CA 1
ATOM 3863 C C . ALA B 1 233 ? -13.359 15.766 15.555 1 97.88 233 ALA B C 1
ATOM 3865 O O . ALA B 1 233 ? -12.547 16.594 15.953 1 97.88 233 ALA B O 1
ATOM 3866 N N . ALA B 1 234 ? -13.242 15.172 14.422 1 97.56 234 ALA B N 1
ATOM 3867 C CA . ALA B 1 234 ? -12.133 15.461 13.523 1 97.56 234 ALA B CA 1
ATOM 3868 C C . ALA B 1 234 ? -12.18 16.906 13.031 1 97.56 234 ALA B C 1
ATOM 3870 O O . ALA B 1 234 ? -11.164 17.594 13.016 1 97.56 234 ALA B O 1
ATOM 3871 N N . VAL B 1 235 ? -13.344 17.359 12.641 1 96.12 235 VAL B N 1
ATOM 3872 C CA . VAL B 1 235 ? -13.516 18.719 12.141 1 96.12 235 VAL B CA 1
ATOM 3873 C C . VAL B 1 235 ? -13.25 19.719 13.266 1 96.12 235 VAL B C 1
ATOM 3875 O O . VAL B 1 235 ? -12.594 20.75 13.055 1 96.12 235 VAL B O 1
ATOM 3878 N N . ARG B 1 236 ? -13.688 19.391 14.445 1 96.75 236 ARG B N 1
ATOM 3879 C CA . ARG B 1 236 ? -13.453 20.25 15.602 1 96.75 236 ARG B CA 1
ATOM 3880 C C . ARG B 1 236 ? -11.969 20.344 15.922 1 96.75 236 ARG B C 1
ATOM 3882 O O . ARG B 1 236 ? -11.469 21.422 16.266 1 96.75 236 ARG B O 1
ATOM 3889 N N . SER B 1 237 ? -11.359 19.234 15.844 1 96.94 237 SER B N 1
ATOM 3890 C CA . SER B 1 237 ? -9.922 19.219 16.094 1 96.94 237 SER B CA 1
ATOM 3891 C C . SER B 1 237 ? -9.18 20.109 15.094 1 96.94 237 SER B C 1
ATOM 3893 O O . SER B 1 237 ? -8.266 20.844 15.477 1 96.94 237 SER B O 1
ATOM 3895 N N . ARG B 1 238 ? -9.555 20.094 13.867 1 95.69 238 ARG B N 1
ATOM 3896 C CA . ARG B 1 238 ? -8.914 20.922 12.852 1 95.69 238 ARG B CA 1
ATOM 3897 C C . ARG B 1 238 ? -9.234 22.391 13.062 1 95.69 238 ARG B C 1
ATOM 3899 O O . ARG B 1 238 ? -8.367 23.25 12.898 1 95.69 238 ARG B O 1
ATOM 3906 N N . LEU B 1 239 ? -10.469 22.703 13.398 1 94.94 239 LEU B N 1
ATOM 3907 C CA . LEU B 1 239 ? -10.836 24.078 13.711 1 94.94 239 LEU B CA 1
ATOM 3908 C C . LEU B 1 239 ? -9.984 24.625 14.852 1 94.94 239 LEU B C 1
ATOM 3910 O O . LEU B 1 239 ? -9.508 25.766 14.781 1 94.94 239 LEU B O 1
ATOM 3914 N N . ALA B 1 240 ? -9.797 23.797 15.812 1 96.19 240 ALA B N 1
ATOM 3915 C CA . ALA B 1 240 ? -8.977 24.203 16.953 1 96.19 240 ALA B CA 1
ATOM 3916 C C . ALA B 1 240 ? -7.531 24.453 16.516 1 96.19 240 ALA B C 1
ATOM 3918 O O . ALA B 1 240 ? -6.891 25.391 17 1 96.19 240 ALA B O 1
ATOM 3919 N N . LEU B 1 241 ? -7.023 23.609 15.68 1 95.69 241 LEU B N 1
ATOM 3920 C CA . LEU B 1 241 ? -5.684 23.812 15.141 1 95.69 241 LEU B CA 1
ATOM 3921 C C . LEU B 1 241 ? -5.586 25.172 14.438 1 95.69 241 LEU B C 1
ATOM 3923 O O . LEU B 1 241 ? -4.648 25.938 14.68 1 95.69 241 LEU B O 1
ATOM 3927 N N . TRP B 1 242 ? -6.566 25.484 13.602 1 92.75 242 TRP B N 1
ATOM 3928 C CA . TRP B 1 242 ? -6.57 26.734 12.852 1 92.75 242 TRP B CA 1
ATOM 3929 C C . TRP B 1 242 ? -6.688 27.938 13.789 1 92.75 242 TRP B C 1
ATOM 3931 O O . TRP B 1 242 ? -5.969 28.922 13.633 1 92.75 242 TRP B O 1
ATOM 3941 N N . ASP B 1 243 ? -7.559 27.812 14.766 1 94.19 243 ASP B N 1
ATOM 3942 C CA . ASP B 1 243 ? -7.754 28.906 15.719 1 94.19 243 ASP B CA 1
ATOM 3943 C C . ASP B 1 243 ? -6.453 29.234 16.453 1 94.19 243 ASP B C 1
ATOM 3945 O O . ASP B 1 243 ? -6.082 30.406 16.578 1 94.19 243 ASP B O 1
ATOM 3949 N N . ASN B 1 244 ? -5.805 28.25 16.859 1 92.69 244 ASN B N 1
ATOM 3950 C CA . ASN B 1 244 ? -4.566 28.453 17.609 1 92.69 244 ASN B CA 1
ATOM 3951 C C . ASN B 1 244 ? -3.441 28.953 16.703 1 92.69 244 ASN B C 1
ATOM 3953 O O . ASN B 1 244 ? -2.615 29.766 17.109 1 92.69 244 ASN B O 1
ATOM 3957 N N . LEU B 1 245 ? -3.41 28.438 15.547 1 90.31 245 LEU B N 1
ATOM 3958 C CA . LEU B 1 245 ? -2.4 28.844 14.586 1 90.31 245 LEU B CA 1
ATOM 3959 C C . LEU B 1 245 ? -2.578 30.312 14.195 1 90.31 245 LEU B C 1
ATOM 3961 O O . LEU B 1 245 ? -1.595 31.016 13.992 1 90.31 245 LEU B O 1
ATOM 3965 N N . ARG B 1 246 ? -3.768 30.719 14.07 1 89.5 246 ARG B N 1
ATOM 3966 C CA . ARG B 1 246 ? -4.055 32.125 13.75 1 89.5 246 ARG B CA 1
ATOM 3967 C C . ARG B 1 246 ? -3.475 33.062 14.797 1 89.5 246 ARG B C 1
ATOM 3969 O O . ARG B 1 246 ? -2.941 34.125 14.469 1 89.5 246 ARG B O 1
ATOM 3976 N N . LEU B 1 247 ? -3.52 32.625 16.031 1 86.31 247 LEU B N 1
ATOM 3977 C CA . LEU B 1 247 ? -2.977 33.438 17.125 1 86.31 247 LEU B CA 1
ATOM 3978 C C . LEU B 1 247 ? -1.462 33.562 17 1 86.31 247 LEU B C 1
ATOM 3980 O O . LEU B 1 247 ? -0.905 34.625 17.203 1 86.31 247 LEU B O 1
ATOM 3984 N N . SER B 1 248 ? -0.875 32.5 16.609 1 83.5 248 SER B N 1
ATOM 3985 C CA . SER B 1 248 ? 0.576 32.469 16.469 1 83.5 248 SER B CA 1
ATOM 3986 C C . SER B 1 248 ? 1.017 33.312 15.266 1 83.5 248 SER B C 1
ATOM 3988 O O . SER B 1 248 ? 2.057 33.969 15.32 1 83.5 248 SER B O 1
ATOM 3990 N N . MET B 1 249 ? 0.306 33.344 14.219 1 85.19 249 MET B N 1
ATOM 3991 C CA . MET B 1 249 ? 0.601 34.094 13 1 85.19 249 MET B CA 1
ATOM 3992 C C . MET B 1 249 ? 0.503 35.594 13.25 1 85.19 249 MET B C 1
ATOM 3994 O O . MET B 1 249 ? 1.312 36.344 12.734 1 85.19 249 MET B O 1
ATOM 3998 N N . ARG B 1 250 ? -0.403 35.969 14.039 1 81.81 250 ARG B N 1
ATOM 3999 C CA . ARG B 1 250 ? -0.603 37.375 14.336 1 81.81 250 ARG B CA 1
ATOM 4000 C C . ARG B 1 250 ? 0.545 37.938 15.18 1 81.81 250 ARG B C 1
ATOM 4002 O O . ARG B 1 250 ? 0.944 39.094 15.008 1 81.81 250 ARG B O 1
ATOM 4009 N N . GLU B 1 251 ? 1.025 37.094 16 1 74.69 251 GLU B N 1
ATOM 4010 C CA . GLU B 1 251 ? 2.166 37.531 16.812 1 74.69 251 GLU B CA 1
ATOM 4011 C C . GLU B 1 251 ? 3.393 37.781 15.938 1 74.69 251 GLU B C 1
ATOM 4013 O O . GLU B 1 251 ? 4.191 38.688 16.219 1 74.69 251 GLU B O 1
ATOM 4018 N N . THR B 1 252 ? 3.514 37.125 14.922 1 71.19 252 THR B N 1
ATOM 4019 C CA . THR B 1 252 ? 4.641 37.281 14 1 71.19 252 THR B CA 1
ATOM 4020 C C . THR B 1 252 ? 4.473 38.5 13.141 1 71.19 252 THR B C 1
ATOM 4022 O O . THR B 1 252 ? 5.441 39.25 12.891 1 71.19 252 THR B O 1
ATOM 4025 N N . VAL B 1 253 ? 3.307 38.812 12.656 1 67.31 253 VAL B N 1
ATOM 4026 C CA . VAL B 1 253 ? 3.039 40 11.844 1 67.31 253 VAL B CA 1
ATOM 4027 C C . VAL B 1 253 ? 3.309 41.25 12.664 1 67.31 253 VAL B C 1
ATOM 4029 O O . VAL B 1 253 ? 3.885 42.219 12.156 1 67.31 253 VAL B O 1
ATOM 4032 N N . SER B 1 254 ? 2.955 41.156 13.906 1 60.91 254 SER B N 1
ATOM 4033 C CA . SER B 1 254 ? 3.182 42.281 14.773 1 60.91 254 SER B CA 1
ATOM 4034 C C . SER B 1 254 ? 4.672 42.531 14.977 1 60.91 254 SER B C 1
ATOM 4036 O O . SER B 1 254 ? 5.109 43.688 15.023 1 60.91 254 SER B O 1
ATOM 4038 N N . GLU B 1 255 ? 5.34 41.438 14.938 1 54.97 255 GLU B N 1
ATOM 4039 C CA . GLU B 1 255 ? 6.777 41.562 15.148 1 54.97 255 GLU B CA 1
ATOM 4040 C C . GLU B 1 255 ? 7.469 42.094 13.891 1 54.97 255 GLU B C 1
ATOM 4042 O O . GLU B 1 255 ? 8.469 42.812 13.977 1 54.97 255 GLU B O 1
ATOM 4047 N N . CYS B 1 256 ? 6.918 41.781 12.781 1 56.19 256 CYS B N 1
ATOM 4048 C CA . CYS B 1 256 ? 7.52 42.25 11.531 1 56.19 256 CYS B CA 1
ATOM 4049 C C . CYS B 1 256 ? 7.152 43.688 11.25 1 56.19 256 CYS B C 1
ATOM 4051 O O . CYS B 1 256 ? 7.91 44.406 10.594 1 56.19 256 CYS B O 1
ATOM 4053 N N . VAL B 1 257 ? 5.988 44.156 11.625 1 52.34 257 VAL B N 1
ATOM 4054 C CA . VAL B 1 257 ? 5.559 45.531 11.43 1 52.34 257 VAL B CA 1
ATOM 4055 C C . VAL B 1 257 ? 6.164 46.406 12.516 1 52.34 257 VAL B C 1
ATOM 4057 O O . VAL B 1 257 ? 6.281 47.625 12.344 1 52.34 257 VAL B O 1
ATOM 4060 N N . ALA B 1 258 ? 6.742 45.844 13.594 1 48.28 258 ALA B N 1
ATOM 4061 C CA . ALA B 1 258 ? 7.387 46.656 14.617 1 48.28 258 ALA B CA 1
ATOM 4062 C C . ALA B 1 258 ? 8.867 46.844 14.305 1 48.28 258 ALA B C 1
ATOM 4064 O O . ALA B 1 258 ? 9.5 46 13.695 1 48.28 258 ALA B O 1
#

Organism: NCBI:txid2813360

Solvent-accessible surface area (backbone atoms only — not comparable to full-atom values): 26383 Å² total; per-residue (Å²): 106,74,61,48,54,50,48,38,52,51,50,51,51,50,56,68,63,45,66,57,47,74,64,43,65,47,65,72,38,41,27,54,50,47,57,39,48,50,50,58,54,47,48,50,47,24,43,56,44,39,48,35,53,72,35,36,59,78,56,82,76,52,56,83,49,92,43,29,60,54,24,28,52,46,34,51,50,44,30,49,45,54,19,21,78,39,94,88,62,60,41,27,23,52,51,53,46,48,52,50,26,31,53,68,63,67,21,69,56,62,40,62,53,45,27,54,51,34,46,74,71,67,45,54,66,69,58,23,38,58,75,31,62,52,49,70,45,40,42,52,41,41,50,53,50,52,49,37,35,73,69,47,53,71,52,28,36,50,25,24,41,40,57,44,38,58,64,45,48,37,60,48,44,50,47,38,60,70,56,32,74,64,53,69,81,62,42,52,55,44,52,50,56,42,48,52,47,41,64,59,30,63,73,54,47,41,62,52,48,52,52,45,48,51,60,63,31,62,86,35,67,67,48,46,50,44,25,45,53,32,20,40,51,33,40,49,40,51,45,50,33,48,57,48,48,44,56,56,36,50,55,49,52,53,55,67,76,94,106,72,61,49,54,51,48,39,52,50,50,52,50,50,56,68,62,45,66,58,46,75,63,44,64,45,64,72,38,41,27,54,49,47,58,39,49,51,51,58,55,48,47,48,50,24,41,55,45,40,48,36,53,72,36,35,59,79,57,80,76,51,58,84,50,90,42,29,60,53,24,29,54,46,34,49,48,45,31,48,46,54,20,21,78,40,95,89,61,61,40,26,24,50,51,53,46,48,52,50,24,32,53,69,61,68,21,70,57,61,40,61,54,45,26,52,51,33,46,74,72,66,46,53,67,70,58,22,38,57,75,31,61,53,50,70,46,40,42,52,41,40,50,53,49,52,49,38,35,74,69,47,53,72,51,28,36,49,25,24,41,41,57,43,38,57,64,43,50,36,59,47,44,50,47,36,61,70,58,32,73,64,52,67,82,63,40,52,54,43,51,49,54,44,48,51,46,41,64,57,31,65,74,54,47,41,62,51,47,51,52,45,47,52,60,64,30,61,87,37,67,67,49,48,50,44,24,45,52,32,21,40,51,33,40,49,42,50,46,49,33,47,56,48,47,44,56,57,37,51,56,50,52,54,54,68,76,93

pLDDT: mean 90.27, std 11.09, range [48.28, 98.88]

Sequence (516 aa):
MEDKKSLLSAKKLELGNHQIFAEINSLPVLRVFMETHVFAVWDFMSLAKRLQQDLTCTRLPWLPPLDPAAAHLINEIILGEESDQNLQGGHYSHFELYLHAMREVGASTDKIEHFVKLMRDGVDLQTALTRCGAGLAASAFVTDTIETAINASTHSVAAAFLHGRESVIPEMFQRILDDWDITADDAPTFRYYLQRHIEVDSEDHGPAAESLLARLVNGDAQRQDEVYVSAIAAVRSRLALWDNLRLSMRETVSECVAMEDKKSLLSAKKLELGNHQIFAEINSLPVLRVFMETHVFAVWDFMSLAKRLQQDLTCTRLPWLPPLDPAAAHLINEIILGEESDQNLQGGHYSHFELYLHAMREVGASTDKIEHFVKLMRDGVDLQTALTRCGAGLAASAFVTDTIETAINASTHSVAAAFLHGRESVIPEMFQRILDDWDITADDAPTFRYYLQRHIEVDSEDHGPAAESLLARLVNGDAQRQDEVYVSAIAAVRSRLALWDNLRLSMRETVSECVA

Nearest PDB structures (foldseek):
  6p5q-assembly1_A  TM=7.658E-01  e=3.479E-05  Pseudomonas fluorescens
  4wwj-assembly1_A  TM=7.627E-01  e=4.523E-05  Pseudomonas protegens Pf-5
  3oql-assembly1_D  TM=7.322E-01  e=2.603E-04  Pseudomonas syringae pv. tomato str. DC3000
  3oql-assembly1_C  TM=6.828E-01  e=2.283E-04  Pseudomonas syringae pv. tomato str. DC3000
  3oql-assembly1_A  TM=6.635E-01  e=3.535E-04  Pseudomonas syringae pv. tomato str. DC3000